Protein AF-0000000080742702 (afdb_homodimer)

Foldseek 3Di:
DQAQDQVPPDDPVCVVVCVDQLNRLQSLLVLLVVLVPAAEEAPVQDDDFFAWDDRNDHLWYFDFLKIKGFAWDWFPVPDVDITITTHPKMKMKGKFKAKFWWPPDQQLQDQWTFTPDPVRDIDGHLDRDGAQKKKKKFQQVDDADLFKGWIKIWHGHPPIIMIMIMIMGMDWMPPDDDPVSTYHSNLNVSLLRSNFGNSCPPVVSDHSPDSMTMDMDGCVDPLTPDPRRDRRVPSRSSNSSSVSSVSSSSVPDDDDDDDDDGSDPPPPPPPVDVVVVVVVVVVVVVVVVVVVVVVVVVVPDPDD/DQAQDQVPPDDPVCVVVCVDQLNRLQSLLVLLVVLVPAAAEAPVQDDDFFAWDDRNDHLWYFDFLKIKGFAWDWFPPPPPDITITTHPKMKMKGKFKAKFWWPPDQQLQDQWTFTPDPVRDIDGHLDRDGAQKKKKKFQQVDDDDLFKGWIKIWHGHPPITMIMIMIMGMDWMPPDDDPVSTYHSNLNVSLLRSNFGNSCPPVVSDHSDDSMTMDMDGCVDPLTPDPRRDRRVPSRSSNSSSVSSVSSSSVPDDDDDDPDDGSDPPPPPPPVDVVVVVVVVVVVVVVVVVVVVVVVVVVPDPDD

Organism: Fusarium oxysporum (strain Fo5176) (NCBI:txid660025)

Sequence (608 aa):
MSNIVTNRVLADKSQNNSQALGALRYTANSYGTIALGPVWGGMDDIPKPGTLWDNNDPLAFCGGKSCIYVFQESASRPKKYDLVVSTNRSVEATGYCRSWKVAKGGNGNEISITIDDDKKTEVNITAINGANQTTFMFNAAAPQGQTWSEVTAFEASSSQAWFYRCNVSVAPVVNAIRKEHYIGNNVTSLATSAIALQGYGASSLGPTNSDRQFQSYPAESSYGQPLNGSTEDMGQLMSTFAIGVIAVTAQASTGIVVPGMQPENGVVLQITKWMYVHLILGLSLGVQLLLGVGIAILSNLPSRMSNIVTNRVLADKSQNNSQALGALRYTANSYGTIALGPVWGGMDDIPKPGTLWDNNDPLAFCGGKSCIYVFQESASRPKKYDLVVSTNRSVEATGYCRSWKVAKGGNGNEISITIDDDKKTEVNITAINGANQTTFMFNAAAPQGQTWSEVTAFEASSSQAWFYRCNVSVAPVVNAIRKEHYIGNNVTSLATSAIALQGYGASSLGPTNSDRQFQSYPAESSYGQPLNGSTEDMGQLMSTFAIGVIAVTAQASTGIVVPGMQPENGVVLQITKWMYVHLILGLSLGVQLLLGVGIAILSNLPSR

Nearest PDB structures (foldseek):
  4c94-assembly5_E  TM=3.735E-01  e=3.774E-01  Fragaria x ananassa
  4s2l-assembly1_B  TM=6.282E-01  e=2.038E+00  Enterobacter cloacae
  7uml-assembly1_B  TM=5.405E-01  e=7.328E+00  Vesicular stomatitis Indiana virus
  7umk-assembly1_B  TM=5.243E-01  e=7.766E+00  Vesicular stomatitis Indiana virus
  1xn6-assembly1_A  TM=1.712E-01  e=1.524E+00  Bacillus cereus

pLDDT: mean 85.18, std 15.67, range [38.84, 98.81]

Solvent-accessible surface area (backbone atoms only — not comparable to full-atom values): 30830 Å² total; per-residue (Å²): 84,57,55,71,65,46,75,56,54,33,17,78,82,35,54,85,51,43,80,36,67,32,45,45,30,29,38,29,25,49,28,28,55,26,43,34,61,50,47,71,35,43,63,86,62,64,69,56,62,66,36,67,50,53,69,87,39,55,63,35,26,38,51,74,31,27,17,36,33,62,42,70,48,62,34,78,71,70,43,89,72,57,50,35,25,31,41,78,30,32,36,38,18,34,18,51,43,47,58,34,48,36,72,39,51,24,37,20,80,40,52,50,30,27,34,59,52,99,77,49,49,74,44,79,46,94,64,67,48,33,47,53,22,20,37,23,34,30,55,67,76,49,94,62,49,58,37,25,22,64,36,34,35,41,36,23,17,83,83,74,15,27,36,35,47,28,44,21,33,48,53,74,50,41,78,54,84,49,81,74,54,43,71,22,52,58,34,37,34,40,21,35,41,11,76,9,31,47,14,56,39,60,48,76,82,38,67,48,78,51,45,70,28,47,32,72,29,46,32,54,25,56,86,7,39,83,60,84,60,40,35,54,60,50,5,22,52,50,6,44,35,20,37,20,19,51,48,43,36,58,70,63,40,79,80,77,84,67,93,71,88,58,76,62,84,72,78,72,79,72,71,82,59,56,64,57,54,50,46,51,51,47,50,52,52,48,52,51,49,51,50,50,50,49,52,53,50,62,47,64,50,75,82,124,84,54,55,73,65,43,75,56,53,33,18,78,83,36,54,84,50,41,80,37,69,31,44,44,30,28,37,30,24,48,29,28,54,26,43,36,62,53,46,71,35,43,64,86,62,63,71,58,61,66,36,65,51,53,68,86,39,56,62,34,27,38,51,75,32,28,17,36,35,63,43,69,47,62,33,77,69,74,43,89,71,57,46,33,24,30,40,78,30,32,35,39,18,35,18,50,42,47,57,34,48,38,72,40,51,24,38,19,79,41,53,50,30,26,32,59,51,97,79,50,49,73,44,80,46,96,64,68,47,31,46,52,24,21,37,25,34,28,55,67,77,48,95,63,49,58,37,26,23,63,35,33,34,41,35,22,17,83,84,72,15,29,36,36,48,27,44,21,34,48,52,74,48,40,80,54,85,50,81,74,54,41,72,22,51,57,33,36,36,41,22,35,42,12,75,11,32,46,14,56,38,61,45,74,81,38,67,47,76,51,44,71,26,46,31,73,29,47,32,54,23,55,86,8,39,82,58,83,60,40,33,53,60,50,6,22,51,49,6,44,36,19,36,21,20,52,48,45,36,59,68,62,41,79,78,76,83,68,94,68,87,58,73,60,84,73,76,72,80,70,71,83,58,55,65,55,54,50,46,49,52,48,48,53,51,47,51,50,48,51,51,50,50,48,50,53,48,62,46,63,49,75,78,124

Secondary structure (DSSP, 8-state):
--S---TTTB-GGGGGGTTSHHHHHHHHHHHHHHTTSS--EEGGGPPPTT-EE-TTS-S-EEETTEEEEEEEEE-SS--TTPPEEEEEEEEEEEEEEEEEEEEE-TTS-SSEEEE-STT--EEE-S----SSEEEEEEETTS---SSEEEEEEEEE-SS--EEEEEEEEEPPPBT--SGGGSPPHHHHHHHHHGGG--SS--GGG--TT-SEEEEEEETTBTTT---TT-HHHHHHHHHHHHHHHHHHHHHHSPPP--SS-----------S-HHHHHHHHHHHHHHHHHHHHHHHHHHHS---/--S---TTTB-GGGGGGTTSHHHHHHHHHHHHHHTTSS--EEGGGPPPTT-EE-TTS-S-EEETTEEEEEEEEE-SS--TT--EEEEEEEEEEEEEEEEEEEEE-TTS-SSEEEE-STT--EEE-S----SSEEEEEEETTS---SSEEEEEEEEE-SS--EEEEEEEEEPPPBT--SGGGSPPHHHHHHHHHGGG--SS--GGG--TT-SEEEEEEETTBTTT---TT-HHHHHHHHHHHHHHHHHHHHHHSPPP--SS-----------S-HHHHHHHHHHHHHHHHHHHHHHHHHHHS---

Structure (mmCIF, N/CA/C/O backbone):
data_AF-0000000080742702-model_v1
#
loop_
_entity.id
_entity.type
_entity.pdbx_description
1 polymer 'Uncharacterized protein'
#
loop_
_atom_site.group_PDB
_atom_site.id
_atom_site.type_symbol
_atom_site.label_atom_id
_atom_site.label_alt_id
_atom_site.label_comp_id
_atom_site.label_asym_id
_atom_site.label_entity_id
_atom_site.label_seq_id
_atom_site.pdbx_PDB_ins_code
_atom_site.Cartn_x
_atom_site.Cartn_y
_atom_site.Cartn_z
_atom_site.occupancy
_atom_site.B_iso_or_equiv
_atom_site.auth_seq_id
_atom_site.auth_comp_id
_atom_site.auth_asym_id
_atom_site.auth_atom_id
_atom_site.pdbx_PDB_model_num
ATOM 1 N N . MET A 1 1 ? 11.852 2.041 16.625 1 84.44 1 MET A N 1
ATOM 2 C CA . MET A 1 1 ? 11.648 1.121 15.516 1 84.44 1 MET A CA 1
ATOM 3 C C . MET A 1 1 ? 12.562 -0.097 15.641 1 84.44 1 MET A C 1
ATOM 5 O O . MET A 1 1 ? 13.383 -0.358 14.766 1 84.44 1 MET A O 1
ATOM 9 N N . SER A 1 2 ? 12.438 -0.859 16.703 1 85.25 2 SER A N 1
ATOM 10 C CA . SER A 1 2 ? 13.258 -2.039 16.953 1 85.25 2 SER A CA 1
ATOM 11 C C . SER A 1 2 ? 12.82 -3.209 16.062 1 85.25 2 SER A C 1
ATOM 13 O O . SER A 1 2 ? 13.656 -3.979 15.594 1 85.25 2 SER A O 1
ATOM 15 N N . ASN A 1 3 ? 11.516 -3.291 15.938 1 88.94 3 ASN A N 1
ATOM 16 C CA . ASN A 1 3 ? 10.953 -4.332 15.094 1 88.94 3 ASN A CA 1
ATOM 17 C C . ASN A 1 3 ? 9.922 -3.768 14.117 1 88.94 3 ASN A C 1
ATOM 19 O O . ASN A 1 3 ? 9.32 -2.723 14.383 1 88.94 3 ASN A O 1
ATOM 23 N N . ILE A 1 4 ? 9.812 -4.492 13.008 1 91.69 4 ILE A N 1
ATOM 24 C CA . ILE A 1 4 ? 8.742 -4.113 12.086 1 91.69 4 ILE A CA 1
ATOM 25 C C . ILE A 1 4 ? 7.387 -4.316 12.75 1 91.69 4 ILE A C 1
ATOM 27 O O . ILE A 1 4 ? 7.16 -5.328 13.414 1 91.69 4 ILE A O 1
ATOM 31 N N . VAL A 1 5 ? 6.598 -3.318 12.68 1 89.62 5 VAL A N 1
ATOM 32 C CA . VAL A 1 5 ? 5.242 -3.393 13.227 1 89.62 5 VAL A CA 1
ATOM 33 C C . VAL A 1 5 ? 4.309 -4.02 12.195 1 89.62 5 VAL A C 1
ATOM 35 O O . VAL A 1 5 ? 4.23 -3.561 11.055 1 89.62 5 VAL A O 1
ATOM 38 N N . THR A 1 6 ? 3.52 -5.047 12.617 1 90.19 6 THR A N 1
ATOM 39 C CA . THR A 1 6 ? 2.805 -5.855 11.641 1 90.19 6 THR A CA 1
ATOM 40 C C . THR A 1 6 ? 1.306 -5.574 11.695 1 90.19 6 THR A C 1
ATOM 42 O O . THR A 1 6 ? 0.531 -6.156 10.93 1 90.19 6 THR A O 1
ATOM 45 N N . ASN A 1 7 ? 0.857 -4.645 12.414 1 88.69 7 ASN A N 1
ATOM 46 C CA . ASN A 1 7 ? -0.558 -4.504 12.742 1 88.69 7 ASN A CA 1
ATOM 47 C C . ASN A 1 7 ? -1.351 -3.939 11.57 1 88.69 7 ASN A C 1
ATOM 49 O O . ASN A 1 7 ? -2.58 -4.02 11.547 1 88.69 7 ASN A O 1
ATOM 53 N N . ARG A 1 8 ? -0.682 -3.391 10.609 1 91.5 8 ARG A N 1
ATOM 54 C CA . ARG A 1 8 ? -1.395 -2.766 9.5 1 91.5 8 ARG A CA 1
ATOM 55 C C . ARG A 1 8 ? -1.844 -3.809 8.477 1 91.5 8 ARG A C 1
ATOM 57 O O . ARG A 1 8 ? -2.887 -3.652 7.844 1 91.5 8 ARG A O 1
ATOM 64 N N . VAL A 1 9 ? -1.108 -4.891 8.359 1 93.69 9 VAL A N 1
ATOM 65 C CA . VAL A 1 9 ? -1.343 -5.754 7.207 1 93.69 9 VAL A CA 1
ATOM 66 C C . VAL A 1 9 ? -1.746 -7.148 7.684 1 93.69 9 VAL A C 1
ATOM 68 O O . VAL A 1 9 ? -2.232 -7.965 6.895 1 93.69 9 VAL A O 1
ATOM 71 N N . LEU A 1 10 ? -1.568 -7.43 8.922 1 93.19 10 LEU A N 1
ATOM 72 C CA . LEU A 1 10 ? -1.956 -8.734 9.453 1 93.19 10 LEU A CA 1
ATOM 73 C C . LEU A 1 10 ? -3.338 -8.672 10.094 1 93.19 10 LEU A C 1
ATOM 75 O O . LEU A 1 10 ? -3.734 -7.625 10.625 1 93.19 10 LEU A O 1
ATOM 79 N N . ALA A 1 11 ? -3.939 -9.828 10.047 1 90.81 11 ALA A N 1
ATOM 80 C CA . ALA A 1 11 ? -5.211 -9.969 10.75 1 90.81 11 ALA A CA 1
ATOM 81 C C . ALA A 1 11 ? -5.023 -9.82 12.258 1 90.81 11 ALA A C 1
ATOM 83 O O . ALA A 1 11 ? -3.947 -10.109 12.781 1 90.81 11 ALA A O 1
ATOM 84 N N . ASP A 1 12 ? -6.145 -9.391 12.867 1 84.81 12 ASP A N 1
ATOM 85 C CA . ASP A 1 12 ? -6.086 -9.211 14.312 1 84.81 12 ASP A CA 1
ATOM 86 C C . ASP A 1 12 ? -5.707 -10.516 15.016 1 84.81 12 ASP A C 1
ATOM 88 O O . ASP A 1 12 ? -4.859 -10.523 15.906 1 84.81 12 ASP A O 1
ATOM 92 N N . LYS A 1 13 ? -6.207 -11.547 14.602 1 81.69 13 LYS A N 1
ATOM 93 C CA . LYS A 1 13 ? -5.957 -12.844 15.219 1 81.69 13 LYS A CA 1
ATOM 94 C C . LYS A 1 13 ? -4.512 -13.289 15.016 1 81.69 13 LYS A C 1
ATOM 96 O O . LYS A 1 13 ? -3.982 -14.086 15.789 1 81.69 13 LYS A O 1
ATOM 101 N N . SER A 1 14 ? -3.953 -12.773 13.992 1 84.94 14 SER A N 1
ATOM 102 C CA . SER A 1 14 ? -2.592 -13.18 13.656 1 84.94 14 SER A CA 1
ATOM 103 C C . SER A 1 14 ? -1.563 -12.328 14.391 1 84.94 14 SER A C 1
ATOM 105 O O . SER A 1 14 ? -0.365 -12.609 14.336 1 84.94 14 SER A O 1
ATOM 107 N N . GLN A 1 15 ? -2.014 -11.391 15.125 1 85.06 15 GLN A N 1
ATOM 108 C CA . GLN A 1 15 ? -1.1 -10.5 15.828 1 85.06 15 GLN A CA 1
ATOM 109 C C . GLN A 1 15 ? -0.402 -11.227 16.984 1 85.06 15 GLN A C 1
ATOM 111 O O . GLN A 1 15 ? 0.679 -10.82 17.406 1 85.06 15 GLN A O 1
ATOM 116 N N . ASN A 1 16 ? -0.971 -12.312 17.438 1 82.06 16 ASN A N 1
ATOM 117 C CA . ASN A 1 16 ? -0.34 -13.109 18.484 1 82.06 16 ASN A CA 1
ATOM 118 C C . ASN A 1 16 ? 0.945 -13.766 18 1 82.06 16 ASN A C 1
ATOM 120 O O . ASN A 1 16 ? 1.826 -14.094 18.797 1 82.06 16 ASN A O 1
ATOM 124 N N . ASN A 1 17 ? 1.06 -13.992 16.688 1 82.56 17 ASN A N 1
ATOM 125 C CA . ASN A 1 17 ? 2.242 -14.57 16.062 1 82.56 17 ASN A CA 1
ATOM 126 C C . ASN A 1 17 ? 2.898 -13.586 15.094 1 82.56 17 ASN A C 1
ATOM 128 O O . ASN A 1 17 ? 3.387 -13.984 14.039 1 82.56 17 ASN A O 1
ATOM 132 N N . SER A 1 18 ? 2.85 -12.352 15.547 1 81.44 18 SER A N 1
ATOM 133 C CA . SER A 1 18 ? 3.271 -11.273 14.656 1 81.44 18 SER A CA 1
ATOM 134 C C . SER A 1 18 ? 4.777 -11.312 14.414 1 81.44 18 SER A C 1
ATOM 136 O O . SER A 1 18 ? 5.273 -10.719 13.461 1 81.44 18 SER A O 1
ATOM 138 N N . GLN A 1 19 ? 5.492 -12.078 15.25 1 81.5 19 GLN A N 1
ATOM 139 C CA . GLN A 1 19 ? 6.941 -12.086 15.086 1 81.5 19 GLN A CA 1
ATOM 140 C C . GLN A 1 19 ? 7.41 -13.359 14.383 1 81.5 19 GLN A C 1
ATOM 142 O O . GLN A 1 19 ? 8.609 -13.578 14.219 1 81.5 19 GLN A O 1
ATOM 147 N N . ALA A 1 20 ? 6.438 -14.109 13.945 1 85.75 20 ALA A N 1
ATOM 148 C CA . ALA A 1 20 ? 6.797 -15.25 13.102 1 85.75 20 ALA A CA 1
ATOM 149 C C . ALA A 1 20 ? 7.43 -14.789 11.797 1 85.75 20 ALA A C 1
ATOM 151 O O . ALA A 1 20 ? 7.07 -13.742 11.258 1 85.75 20 ALA A O 1
ATOM 152 N N . LEU A 1 21 ? 8.344 -15.617 11.328 1 87.62 21 LEU A N 1
ATOM 153 C CA . LEU A 1 21 ? 9.125 -15.258 10.148 1 87.62 21 LEU A CA 1
ATOM 154 C C . LEU A 1 21 ? 8.219 -14.945 8.969 1 87.62 21 LEU A C 1
ATOM 156 O O . LEU A 1 21 ? 8.422 -13.945 8.266 1 87.62 21 LEU A O 1
ATOM 160 N N . GLY A 1 22 ? 7.23 -15.75 8.758 1 87.94 22 GLY A N 1
ATOM 161 C CA . GLY A 1 22 ? 6.289 -15.508 7.676 1 87.94 22 GLY A CA 1
ATOM 162 C C . GLY A 1 22 ? 5.551 -14.188 7.805 1 87.94 22 GLY A C 1
ATOM 163 O O . GLY A 1 22 ? 5.344 -13.492 6.812 1 87.94 22 GLY A O 1
ATOM 164 N N . ALA A 1 23 ? 5.195 -13.883 9.023 1 90.31 23 ALA A N 1
ATOM 165 C CA . ALA A 1 23 ? 4.496 -12.633 9.297 1 90.31 23 ALA A CA 1
ATOM 166 C C . ALA A 1 23 ? 5.391 -11.43 9.008 1 90.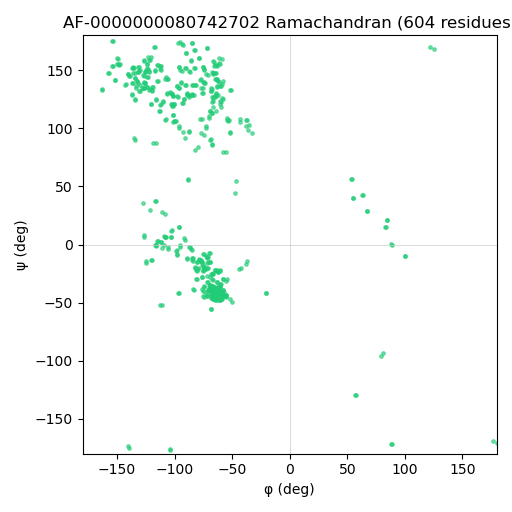31 23 ALA A C 1
ATOM 168 O O . ALA A 1 23 ? 4.957 -10.461 8.383 1 90.31 23 ALA A O 1
ATOM 169 N N . LEU A 1 24 ? 6.598 -11.555 9.422 1 92.81 24 LEU A N 1
ATOM 170 C CA . LEU A 1 24 ? 7.547 -10.453 9.25 1 92.81 24 LEU A CA 1
ATOM 171 C C . LEU A 1 24 ? 7.863 -10.242 7.777 1 92.81 24 LEU A C 1
ATOM 173 O O . LEU A 1 24 ? 7.863 -9.102 7.297 1 92.81 24 LEU A O 1
ATOM 177 N N . ARG A 1 25 ? 8.055 -11.266 7.078 1 93.25 25 ARG A N 1
ATOM 178 C CA . ARG A 1 25 ? 8.391 -11.18 5.66 1 93.25 25 ARG A CA 1
ATOM 179 C C . ARG A 1 25 ? 7.211 -10.641 4.852 1 93.25 25 ARG A C 1
ATOM 181 O O . ARG A 1 25 ? 7.391 -9.805 3.969 1 93.25 25 ARG A O 1
ATOM 188 N N . TYR A 1 26 ? 6.047 -11.109 5.211 1 93 26 TYR A N 1
ATOM 189 C CA . TYR A 1 26 ? 4.844 -10.617 4.543 1 93 26 TYR A CA 1
ATOM 190 C C . TYR A 1 26 ? 4.652 -9.125 4.785 1 93 26 TYR A C 1
ATOM 192 O O . TYR A 1 26 ? 4.336 -8.375 3.861 1 93 26 TYR A O 1
ATOM 200 N N . THR A 1 27 ? 4.828 -8.766 5.949 1 94.94 27 THR A N 1
ATOM 201 C CA . THR A 1 27 ? 4.656 -7.371 6.332 1 94.94 27 THR A CA 1
ATOM 202 C C . THR A 1 27 ? 5.68 -6.488 5.621 1 94.94 27 THR A C 1
ATOM 204 O O . THR A 1 27 ? 5.332 -5.438 5.082 1 94.94 27 THR A O 1
ATOM 207 N N . ALA A 1 28 ? 6.898 -6.93 5.586 1 96.56 28 ALA A N 1
ATOM 208 C CA . ALA A 1 28 ? 7.949 -6.145 4.938 1 96.56 28 ALA A CA 1
ATOM 209 C C . ALA A 1 28 ? 7.637 -5.918 3.463 1 96.56 28 ALA A C 1
ATOM 211 O O . ALA A 1 28 ? 7.738 -4.797 2.965 1 96.56 28 ALA A O 1
ATOM 212 N N . ASN A 1 29 ? 7.273 -6.938 2.768 1 96.12 29 ASN A N 1
ATOM 213 C CA . ASN A 1 29 ? 6.93 -6.797 1.356 1 96.12 29 ASN A CA 1
ATOM 214 C C . ASN A 1 29 ? 5.723 -5.887 1.16 1 96.12 29 ASN A C 1
ATOM 216 O O . ASN A 1 29 ? 5.727 -5.02 0.282 1 96.12 29 ASN A O 1
ATOM 220 N N . SER A 1 30 ? 4.719 -6.074 2.012 1 96 30 SER A N 1
ATOM 221 C CA . SER A 1 30 ? 3.516 -5.258 1.923 1 96 30 SER A CA 1
ATOM 222 C C . SER A 1 30 ? 3.834 -3.779 2.135 1 96 30 SER A C 1
ATOM 224 O O . SER A 1 30 ? 3.285 -2.916 1.445 1 96 30 SER A O 1
ATOM 226 N N . TYR A 1 31 ? 4.691 -3.523 3.049 1 97.38 31 TYR A N 1
ATOM 227 C CA . TYR A 1 31 ? 5.043 -2.139 3.338 1 97.38 31 TYR A CA 1
ATOM 228 C C . TYR A 1 31 ? 5.758 -1.499 2.156 1 97.38 31 TYR A C 1
ATOM 230 O O . TYR A 1 31 ? 5.578 -0.311 1.881 1 97.38 31 TYR A O 1
ATOM 238 N N . GLY A 1 32 ? 6.582 -2.244 1.477 1 97.62 32 GLY A N 1
ATOM 239 C CA . GLY A 1 32 ? 7.172 -1.734 0.25 1 97.62 32 GLY A CA 1
ATOM 240 C C . GLY A 1 32 ? 6.141 -1.325 -0.785 1 97.62 32 GLY A C 1
ATOM 241 O O . GLY A 1 32 ? 6.305 -0.309 -1.463 1 97.62 32 GLY A O 1
ATOM 242 N N . THR A 1 33 ? 5.125 -2.09 -0.861 1 95.88 33 THR A N 1
ATOM 243 C CA . THR A 1 33 ? 4.039 -1.79 -1.788 1 95.88 33 THR A CA 1
ATOM 244 C C . THR A 1 33 ? 3.234 -0.586 -1.307 1 95.88 33 THR A C 1
ATOM 246 O O . THR A 1 33 ? 2.873 0.284 -2.102 1 95.88 33 THR A O 1
ATOM 249 N N . ILE A 1 34 ? 2.947 -0.588 -0.051 1 97 34 ILE A N 1
ATOM 250 C CA . ILE A 1 34 ? 2.189 0.51 0.541 1 97 34 ILE A CA 1
ATOM 251 C C . ILE A 1 34 ? 2.924 1.828 0.306 1 97 34 ILE A C 1
ATOM 253 O O . ILE A 1 34 ? 2.295 2.867 0.096 1 97 34 ILE A O 1
ATOM 257 N N . ALA A 1 35 ? 4.199 1.775 0.222 1 97.62 35 ALA A N 1
ATOM 258 C CA . ALA A 1 35 ? 5.023 2.971 0.067 1 97.62 35 ALA A CA 1
ATOM 259 C C . ALA A 1 35 ? 4.836 3.59 -1.315 1 97.62 35 ALA A C 1
ATOM 261 O O . ALA A 1 35 ? 5.305 4.703 -1.572 1 97.62 35 ALA A O 1
ATOM 262 N N . LEU A 1 36 ? 4.121 2.941 -2.211 1 96.56 36 LEU A N 1
ATOM 263 C CA . LEU A 1 36 ? 3.832 3.5 -3.527 1 96.56 36 LEU A CA 1
ATOM 264 C C . LEU A 1 36 ? 2.717 4.535 -3.445 1 96.56 36 LEU A C 1
ATOM 266 O O . LEU A 1 36 ? 2.518 5.316 -4.379 1 96.56 36 LEU A O 1
ATOM 270 N N . GLY A 1 37 ? 2.061 4.547 -2.363 1 94.12 37 GLY A N 1
ATOM 271 C CA . GLY A 1 37 ? 0.916 5.434 -2.207 1 94.12 37 GLY A CA 1
ATOM 272 C C . GLY A 1 37 ? 1.299 6.898 -2.146 1 94.12 37 GLY A C 1
ATOM 273 O O . GLY A 1 37 ? 0.812 7.707 -2.941 1 94.12 37 GLY A O 1
ATOM 274 N N . PRO A 1 38 ? 2.146 7.246 -1.26 1 92.81 38 PRO A N 1
ATOM 275 C CA . PRO A 1 38 ? 2.574 8.641 -1.128 1 92.81 38 PRO A CA 1
ATOM 276 C C . PRO A 1 38 ? 3.475 9.094 -2.275 1 92.81 38 PRO A C 1
ATOM 278 O O . PRO A 1 38 ? 3.951 8.266 -3.055 1 92.81 38 PRO A O 1
ATOM 281 N N . VAL A 1 39 ? 3.674 10.398 -2.279 1 91.69 39 VAL A N 1
ATOM 282 C CA . VAL A 1 39 ? 4.574 10.977 -3.271 1 91.69 39 VAL A CA 1
ATOM 283 C C . VAL A 1 39 ? 6.02 10.852 -2.791 1 91.69 39 VAL A C 1
ATOM 285 O O . VAL A 1 39 ? 6.277 10.812 -1.586 1 91.69 39 VAL A O 1
ATOM 288 N N . TRP A 1 40 ? 6.883 10.781 -3.791 1 95.38 40 TRP A N 1
ATOM 289 C CA . TRP A 1 40 ? 8.32 10.742 -3.527 1 95.38 40 TRP A CA 1
ATOM 290 C C . TRP A 1 40 ? 9.016 11.969 -4.117 1 95.38 40 TRP A C 1
ATOM 292 O O . TRP A 1 40 ? 8.523 12.562 -5.082 1 95.38 40 TRP A O 1
ATOM 302 N N . GLY A 1 41 ? 10.109 12.391 -3.449 1 96.31 41 GLY A N 1
ATOM 303 C CA . GLY A 1 41 ? 10.852 13.539 -3.938 1 96.31 41 GLY A CA 1
ATOM 304 C C . GLY A 1 41 ? 12.273 13.203 -4.344 1 96.31 41 GLY A C 1
ATOM 305 O O . GLY A 1 41 ? 12.734 12.078 -4.133 1 96.31 41 GLY A O 1
ATOM 306 N N . GLY A 1 42 ? 12.914 14.195 -4.996 1 96.94 42 GLY A N 1
ATOM 307 C CA . GLY A 1 42 ? 14.336 14.094 -5.277 1 96.94 42 GLY A CA 1
ATOM 308 C C . GLY A 1 42 ? 15.203 14.562 -4.129 1 96.94 42 GLY A C 1
ATOM 309 O O . GLY A 1 42 ? 14.703 15.109 -3.145 1 96.94 42 GLY A O 1
ATOM 310 N N . MET A 1 43 ? 16.484 14.328 -4.348 1 96.69 43 MET A N 1
ATOM 311 C CA . MET A 1 43 ? 17.422 14.68 -3.287 1 96.69 43 MET A CA 1
ATOM 312 C C . MET A 1 43 ? 17.406 16.172 -3.02 1 96.69 43 MET A C 1
ATOM 314 O O . MET A 1 43 ? 17.656 16.609 -1.894 1 96.69 43 MET A O 1
ATOM 318 N N . ASP A 1 44 ? 17 16.969 -3.945 1 95 44 ASP A N 1
ATOM 319 C CA . ASP A 1 44 ? 16.953 18.422 -3.812 1 95 44 ASP A CA 1
ATOM 320 C C . ASP A 1 44 ? 15.727 18.859 -2.996 1 95 44 ASP A C 1
ATOM 322 O O . ASP A 1 44 ? 15.656 20 -2.543 1 95 44 ASP A O 1
ATOM 326 N N . ASP A 1 45 ? 14.852 18 -2.781 1 94.88 45 ASP A N 1
ATOM 327 C CA . ASP A 1 45 ? 13.602 18.312 -2.096 1 94.88 45 ASP A CA 1
ATOM 328 C C . ASP A 1 45 ? 13.695 18 -0.606 1 94.88 45 ASP A C 1
ATOM 330 O O . ASP A 1 45 ? 12.719 18.156 0.13 1 94.88 45 ASP A O 1
ATOM 334 N N . ILE A 1 46 ? 14.812 17.484 -0.152 1 96.44 46 ILE A N 1
ATOM 335 C CA . ILE A 1 46 ? 14.945 17.125 1.253 1 96.44 46 ILE A CA 1
ATOM 336 C C . ILE A 1 46 ? 14.688 18.344 2.137 1 96.44 46 ILE A C 1
ATOM 338 O O . ILE A 1 46 ? 15.336 19.375 1.984 1 96.44 46 ILE A O 1
ATOM 342 N N . PRO A 1 47 ? 13.805 18.219 3.027 1 93.25 47 PRO A N 1
ATOM 343 C CA . PRO A 1 47 ? 13.43 19.375 3.84 1 93.25 47 PRO A CA 1
ATOM 344 C C . PRO A 1 47 ? 14.477 19.734 4.887 1 93.25 47 PRO A C 1
ATOM 346 O O . PRO A 1 47 ? 15.211 18.859 5.352 1 93.25 47 PRO A O 1
ATOM 349 N N . LYS A 1 48 ? 14.508 21.016 5.207 1 90.56 48 LYS A N 1
ATOM 350 C CA . LYS A 1 48 ? 15.312 21.438 6.348 1 90.56 48 LYS A CA 1
ATOM 351 C C . LYS A 1 48 ? 14.672 21.016 7.664 1 90.56 48 LYS A C 1
ATOM 353 O O . LYS A 1 48 ? 13.445 20.953 7.766 1 90.56 48 LYS A O 1
ATOM 358 N N . PRO A 1 49 ? 15.57 20.703 8.641 1 88.94 49 PRO A N 1
ATOM 359 C CA . PRO A 1 49 ? 14.992 20.391 9.945 1 88.94 49 PRO A CA 1
ATOM 360 C C . PRO A 1 49 ? 14.016 21.469 10.43 1 88.94 49 PRO A C 1
ATOM 362 O O . PRO A 1 49 ? 14.289 22.672 10.289 1 88.94 49 PRO A O 1
ATOM 365 N N . GLY A 1 50 ? 12.859 20.984 10.898 1 81.12 50 GLY A N 1
ATOM 366 C CA . GLY A 1 50 ? 11.859 21.906 11.406 1 81.12 50 GLY A CA 1
ATOM 367 C C . GLY A 1 50 ? 10.75 22.188 10.406 1 81.12 50 GLY A C 1
ATOM 368 O O . GLY A 1 50 ? 9.727 22.781 10.758 1 81.12 50 GLY A O 1
ATOM 369 N N . THR A 1 51 ? 10.953 21.734 9.18 1 81.81 51 THR A N 1
ATOM 370 C CA . THR A 1 51 ? 9.93 21.938 8.164 1 81.81 51 THR A CA 1
ATOM 371 C C . THR A 1 51 ? 8.68 21.109 8.477 1 81.81 51 THR A C 1
ATOM 373 O O . THR A 1 51 ? 8.781 19.938 8.852 1 81.81 51 THR A O 1
ATOM 376 N N . LEU A 1 52 ? 7.52 21.781 8.344 1 79.31 52 LEU A N 1
ATOM 377 C CA . LEU A 1 52 ? 6.266 21.062 8.547 1 79.31 52 LEU A CA 1
ATOM 378 C C . LEU A 1 52 ? 6.078 19.984 7.488 1 79.31 52 LEU A C 1
ATOM 380 O O . LEU A 1 52 ? 6.414 20.188 6.32 1 79.31 52 LEU A O 1
ATOM 384 N N . TRP A 1 53 ? 5.527 18.875 7.965 1 82.81 53 TRP A N 1
ATOM 385 C CA . TRP A 1 53 ? 5.309 17.734 7.07 1 82.81 53 TRP A CA 1
ATOM 386 C C . TRP A 1 53 ? 3.852 17.281 7.117 1 82.81 53 TRP A C 1
ATOM 388 O O . TRP A 1 53 ? 3.25 17.219 8.188 1 82.81 53 TRP A O 1
ATOM 398 N N . ASP A 1 54 ? 3.285 17.031 5.938 1 77.38 54 ASP A N 1
ATOM 399 C CA . ASP A 1 54 ? 1.964 16.406 5.867 1 77.38 54 ASP A CA 1
ATOM 400 C C . ASP A 1 54 ? 1.896 15.383 4.734 1 77.38 54 ASP A C 1
ATOM 402 O O . ASP A 1 54 ? 2.912 15.07 4.117 1 77.38 54 ASP A O 1
ATOM 406 N N . ASN A 1 55 ? 0.745 14.852 4.477 1 75.19 55 ASN A N 1
ATOM 407 C CA . ASN A 1 55 ? 0.576 13.734 3.561 1 75.19 55 ASN A CA 1
ATOM 408 C C . ASN A 1 55 ? 0.78 14.156 2.109 1 75.19 55 ASN A C 1
ATOM 410 O O . ASN A 1 55 ? 0.917 13.312 1.223 1 75.19 55 ASN A O 1
ATOM 414 N N . ASN A 1 56 ? 0.831 15.406 1.886 1 77.69 56 ASN A N 1
ATOM 415 C CA . ASN A 1 56 ? 1.09 15.891 0.534 1 77.69 56 ASN A CA 1
ATOM 416 C C . ASN A 1 56 ? 2.584 16.047 0.27 1 77.69 56 ASN A C 1
ATOM 418 O O . ASN A 1 56 ? 3 16.266 -0.869 1 77.69 56 ASN A O 1
ATOM 422 N N . ASP A 1 57 ? 3.291 15.953 1.315 1 85.62 57 ASP A N 1
ATOM 423 C CA . ASP A 1 57 ? 4.742 16.031 1.186 1 85.62 57 ASP A CA 1
ATOM 424 C C . ASP A 1 57 ? 5.34 14.656 0.856 1 85.62 57 ASP A C 1
ATOM 426 O O . ASP A 1 57 ? 4.738 13.625 1.158 1 85.62 57 ASP A O 1
ATOM 430 N N . PRO A 1 58 ? 6.508 14.719 0.301 1 93.31 58 PRO A N 1
ATOM 431 C CA . PRO A 1 58 ? 7.137 13.453 -0.078 1 93.31 58 PRO A CA 1
ATOM 432 C C . PRO A 1 58 ? 7.398 12.547 1.119 1 93.31 58 PRO A C 1
ATOM 434 O O . PRO A 1 58 ? 7.781 13.023 2.191 1 93.31 58 PRO A O 1
ATOM 437 N N . LEU A 1 59 ? 7.164 11.289 0.882 1 94.75 59 LEU A N 1
ATOM 438 C CA . LEU A 1 59 ? 7.449 10.266 1.881 1 94.75 59 LEU A CA 1
ATOM 439 C C . LEU A 1 59 ? 8.953 10.125 2.104 1 94.75 59 LEU A C 1
ATOM 441 O O . LEU A 1 59 ? 9.398 9.969 3.24 1 94.75 59 LEU A O 1
ATOM 445 N N . ALA A 1 60 ? 9.648 10.07 1.07 1 97.88 60 ALA A N 1
ATOM 446 C CA . ALA A 1 60 ? 11.102 9.891 1.044 1 97.88 60 ALA A CA 1
ATOM 447 C C . ALA A 1 60 ? 11.703 10.5 -0.221 1 97.88 60 ALA A C 1
ATOM 449 O O . ALA A 1 60 ? 10.992 11.086 -1.038 1 97.88 60 ALA A O 1
ATOM 450 N N . PHE A 1 61 ? 13.055 10.461 -0.265 1 98.5 61 PHE A N 1
ATOM 451 C CA . PHE A 1 61 ? 13.781 11.172 -1.308 1 98.5 61 PHE A CA 1
ATOM 452 C C . PHE A 1 61 ? 14.805 10.266 -1.977 1 98.5 61 PHE A C 1
ATOM 454 O O . PHE A 1 61 ? 15.594 9.609 -1.298 1 98.5 61 PHE A O 1
ATOM 461 N N . CYS A 1 62 ? 14.766 10.32 -3.293 1 98.12 62 CYS A N 1
ATOM 462 C CA . CYS A 1 62 ? 15.68 9.43 -3.996 1 98.12 62 CYS A CA 1
ATOM 463 C C . CYS A 1 62 ? 16.562 10.203 -4.969 1 98.12 62 CYS A C 1
ATOM 465 O O . CYS A 1 62 ? 16.141 11.227 -5.504 1 98.12 62 CYS A O 1
ATOM 467 N N . GLY A 1 63 ? 17.75 9.719 -5.176 1 96.88 63 GLY A N 1
ATOM 468 C CA . GLY A 1 63 ? 18.734 10.18 -6.133 1 96.88 63 GLY A CA 1
ATOM 469 C C . GLY A 1 63 ? 19.828 9.156 -6.391 1 96.88 63 GLY A C 1
ATOM 470 O O . GLY A 1 63 ? 20.438 8.633 -5.453 1 96.88 63 GLY A O 1
ATOM 471 N N . GLY A 1 64 ? 20.109 8.992 -7.727 1 95.06 64 GLY A N 1
ATOM 472 C CA . GLY A 1 64 ? 21.047 7.934 -8.047 1 95.06 64 GLY A CA 1
ATOM 473 C C . GLY A 1 64 ? 20.609 6.574 -7.527 1 95.06 64 GLY A C 1
ATOM 474 O O . GLY A 1 64 ? 19.484 6.145 -7.781 1 95.06 64 GLY A O 1
ATOM 475 N N . LYS A 1 65 ? 21.578 5.875 -6.805 1 96.75 65 LYS A N 1
ATOM 476 C CA . LYS A 1 65 ? 21.297 4.531 -6.305 1 96.75 65 LYS A CA 1
ATOM 477 C C . LYS A 1 65 ? 20.844 4.566 -4.852 1 96.75 65 LYS A C 1
ATOM 479 O O . LYS A 1 65 ? 20.766 3.527 -4.191 1 96.75 65 LYS A O 1
ATOM 484 N N . SER A 1 66 ? 20.484 5.758 -4.402 1 98 66 SER A N 1
ATOM 485 C CA . SER A 1 66 ? 20.188 5.875 -2.98 1 98 66 SER A CA 1
ATOM 486 C C . SER A 1 66 ? 18.844 6.57 -2.754 1 98 66 SER A C 1
ATOM 488 O O . SER A 1 66 ? 18.391 7.355 -3.59 1 98 66 SER A O 1
ATOM 490 N N . CYS A 1 67 ? 18.219 6.234 -1.73 1 98.75 67 CYS A N 1
ATOM 491 C CA . CYS A 1 67 ? 17.031 6.906 -1.229 1 98.75 67 CYS A CA 1
ATOM 492 C C . CYS A 1 67 ? 17.141 7.199 0.261 1 98.75 67 CYS A C 1
ATOM 494 O O . CYS A 1 67 ? 17.781 6.438 0.996 1 98.75 67 CYS A O 1
ATOM 496 N N . ILE A 1 68 ? 16.516 8.297 0.703 1 98.75 68 ILE A N 1
ATOM 497 C CA . ILE A 1 68 ? 16.656 8.766 2.076 1 98.75 68 ILE A CA 1
ATOM 498 C C . ILE A 1 68 ? 15.273 8.984 2.686 1 98.75 68 ILE A C 1
ATOM 500 O O . ILE A 1 68 ? 14.375 9.508 2.027 1 98.75 68 ILE A O 1
ATOM 504 N N . TYR A 1 69 ? 15.156 8.508 3.859 1 98.44 69 TYR A N 1
ATOM 505 C CA . TYR A 1 69 ? 14 8.844 4.688 1 98.44 69 TYR A CA 1
ATOM 506 C C . TYR A 1 69 ? 14.391 9.805 5.801 1 98.44 69 TYR A C 1
ATOM 508 O O . TYR A 1 69 ? 15.367 9.57 6.516 1 98.44 69 TYR A O 1
ATOM 516 N N . VAL A 1 70 ? 13.609 10.867 5.879 1 97.19 70 VAL A N 1
ATOM 517 C CA . VAL A 1 70 ? 13.797 11.836 6.953 1 97.19 70 VAL A CA 1
ATOM 518 C C . VAL A 1 70 ? 12.766 11.594 8.055 1 97.19 70 VAL A C 1
ATOM 520 O O . VAL A 1 70 ? 11.555 11.648 7.805 1 97.19 70 VAL A O 1
ATOM 523 N N . PHE A 1 71 ? 13.305 11.328 9.234 1 94.25 71 PHE A N 1
ATOM 524 C CA . PHE A 1 71 ? 12.414 11.031 10.352 1 94.25 71 PHE A CA 1
ATOM 525 C C . PHE A 1 71 ? 11.586 12.258 10.727 1 94.25 71 PHE A C 1
ATOM 527 O O . PHE A 1 71 ? 12.062 13.391 10.617 1 94.25 71 PHE A O 1
ATOM 534 N N . GLN A 1 72 ? 10.352 11.953 11.188 1 88 72 GLN A N 1
ATOM 535 C CA . GLN A 1 72 ? 9.414 13 11.578 1 88 72 GLN A CA 1
ATOM 536 C C . GLN A 1 72 ? 9.117 12.945 13.07 1 88 72 GLN A C 1
ATOM 538 O O . GLN A 1 72 ? 9.25 11.891 13.695 1 88 72 GLN A O 1
ATOM 543 N N . GLU A 1 73 ? 8.742 14.055 13.602 1 82.31 73 GLU A N 1
ATOM 544 C CA . GLU A 1 73 ? 8.305 14.148 14.984 1 82.31 73 GLU A CA 1
ATOM 545 C C . GLU A 1 73 ? 6.992 14.922 15.102 1 82.31 73 GLU A C 1
ATOM 547 O O . GLU A 1 73 ? 6.699 15.781 14.266 1 82.31 73 GLU A O 1
ATOM 552 N N . SER A 1 74 ? 6.148 14.445 15.914 1 75.12 74 SER A N 1
ATOM 553 C CA . SER A 1 74 ? 4.879 15.117 16.156 1 75.12 74 SER A CA 1
ATOM 554 C C . SER A 1 74 ? 4.695 15.414 17.641 1 75.12 74 SER A C 1
ATOM 556 O O . SER A 1 74 ? 5.371 14.828 18.5 1 75.12 74 SER A O 1
ATOM 558 N N . ALA A 1 75 ? 3.92 16.484 17.891 1 62.06 75 ALA A N 1
ATOM 559 C CA . ALA A 1 75 ? 3.629 16.844 19.266 1 62.06 75 ALA A CA 1
ATOM 560 C C . ALA A 1 75 ? 2.756 15.797 19.938 1 62.06 75 ALA A C 1
ATOM 562 O O . ALA A 1 75 ? 1.926 15.156 19.281 1 62.06 75 ALA A O 1
ATOM 563 N N . SER A 1 76 ? 3.201 15.242 21.172 1 59.16 76 SER A N 1
ATOM 564 C CA . SER A 1 76 ? 2.541 14.18 21.922 1 59.16 76 SER A CA 1
ATOM 565 C C . SER A 1 76 ? 1.067 14.5 22.156 1 59.16 76 SER A C 1
ATOM 567 O O . SER A 1 76 ? 0.251 13.594 22.328 1 59.16 76 SER A O 1
ATOM 569 N N . ARG A 1 77 ? 0.768 15.695 22.578 1 53.12 77 ARG A N 1
ATOM 570 C CA . ARG A 1 77 ? -0.634 15.969 22.875 1 53.12 77 ARG A CA 1
ATOM 571 C C . ARG A 1 77 ? -1.408 16.312 21.609 1 53.12 77 ARG A C 1
ATOM 573 O O . ARG A 1 77 ? -1.354 17.453 21.125 1 53.12 77 ARG A O 1
ATOM 580 N N . PRO A 1 78 ? -1.77 15.234 20.922 1 52.78 78 PRO A N 1
ATOM 581 C CA . PRO A 1 78 ? -2.438 15.469 19.641 1 52.78 78 PRO A CA 1
ATOM 582 C C . PRO A 1 78 ? -3.547 16.516 19.734 1 52.78 78 PRO A C 1
ATOM 584 O O . PRO A 1 78 ? -4.578 16.266 20.359 1 52.78 78 PRO A O 1
ATOM 587 N N . LYS A 1 79 ? -3.197 17.625 20.203 1 49.72 79 LYS A N 1
ATOM 588 C CA . LYS A 1 79 ? -4.254 18.609 20.047 1 49.72 79 LYS A CA 1
ATOM 589 C C . LYS A 1 79 ? -4.594 18.844 18.578 1 49.72 79 LYS A C 1
ATOM 591 O O . LYS A 1 79 ? -3.863 18.375 17.688 1 49.72 79 LYS A O 1
ATOM 596 N N . LYS A 1 80 ? -5.832 19.406 18.406 1 48.81 80 LYS A N 1
ATOM 597 C CA . LYS A 1 80 ? -6.531 19.75 17.188 1 48.81 80 LYS A CA 1
ATOM 598 C C . LYS A 1 80 ? -5.562 20.297 16.125 1 48.81 80 LYS A C 1
ATOM 600 O O . LYS A 1 80 ? -5.879 20.312 14.938 1 48.81 80 LYS A O 1
ATOM 605 N N . TYR A 1 81 ? -4.359 20.609 16.703 1 51.25 81 TYR A N 1
ATOM 606 C CA . TYR A 1 81 ? -3.467 21.25 15.75 1 51.25 81 TYR A CA 1
ATOM 607 C C . TYR A 1 81 ? -2.113 20.547 15.711 1 51.25 81 TYR A C 1
ATOM 609 O O . TYR A 1 81 ? -1.073 21.203 15.609 1 51.25 81 TYR A O 1
ATOM 617 N N . ASP A 1 82 ? -2.145 19.234 15.867 1 59.28 82 ASP A N 1
ATOM 618 C CA . ASP A 1 82 ? -0.851 18.562 15.93 1 59.28 82 ASP A CA 1
ATOM 619 C C . ASP A 1 82 ? -0.12 18.656 14.594 1 59.28 82 ASP A C 1
ATOM 621 O O . ASP A 1 82 ? -0.714 18.422 13.539 1 59.28 82 ASP A O 1
ATOM 625 N N . LEU A 1 83 ? 1.053 19.312 14.703 1 67.69 83 LEU A N 1
ATOM 626 C CA . LEU A 1 83 ? 1.92 19.516 13.547 1 67.69 83 LEU A CA 1
ATOM 627 C C . LEU A 1 83 ? 2.998 18.438 13.492 1 67.69 83 LEU A C 1
ATOM 629 O O . LEU A 1 83 ? 3.48 17.984 14.531 1 67.69 83 LEU A O 1
ATOM 633 N N . VAL A 1 84 ? 3.207 17.906 12.406 1 77.88 84 VAL A N 1
ATOM 634 C CA . VAL A 1 84 ? 4.309 16.984 12.133 1 77.88 84 VAL A CA 1
ATOM 635 C C . VAL A 1 84 ? 5.465 17.734 11.477 1 77.88 84 VAL A C 1
ATOM 637 O O . VAL A 1 84 ? 5.258 18.5 10.531 1 77.88 84 VAL A O 1
ATOM 640 N N . VAL A 1 85 ? 6.656 17.547 12.094 1 82.25 85 VAL A N 1
ATOM 641 C CA . VAL A 1 85 ? 7.809 18.281 11.57 1 82.25 85 VAL A CA 1
ATOM 642 C C . VAL A 1 85 ? 8.906 17.297 11.18 1 82.25 85 VAL A C 1
ATOM 644 O O . VAL A 1 85 ? 9.078 16.266 11.82 1 82.25 85 VAL A O 1
ATOM 647 N N . SER A 1 86 ? 9.641 17.734 10.156 1 88.75 86 SER A N 1
ATOM 648 C CA . SER A 1 86 ? 10.828 16.969 9.766 1 88.75 86 SER A CA 1
ATOM 649 C C . SER A 1 86 ? 11.992 17.234 10.719 1 88.75 86 SER A C 1
ATOM 651 O O . SER A 1 86 ? 12.195 18.375 11.164 1 88.75 86 SER A O 1
ATOM 653 N N . THR A 1 87 ? 12.742 16.234 11.016 1 91 87 THR A N 1
ATOM 654 C CA . THR A 1 87 ? 13.875 16.359 11.922 1 91 87 THR A CA 1
ATOM 655 C C . THR A 1 87 ? 15.188 16.375 11.148 1 91 87 THR A C 1
ATOM 657 O O . THR A 1 87 ? 15.188 16.469 9.922 1 91 87 THR A O 1
ATOM 660 N N . ASN A 1 88 ? 16.312 16.422 11.938 1 93.06 88 ASN A N 1
ATOM 661 C CA . ASN A 1 88 ? 17.625 16.328 11.305 1 93.06 88 ASN A CA 1
ATOM 662 C C . ASN A 1 88 ? 18.109 14.891 11.211 1 93.06 88 ASN A C 1
ATOM 664 O O . ASN A 1 88 ? 19.25 14.641 10.789 1 93.06 88 ASN A O 1
ATOM 668 N N . ARG A 1 89 ? 17.297 13.953 11.609 1 96.25 89 ARG A N 1
ATOM 669 C CA . ARG A 1 89 ? 17.641 12.539 11.523 1 96.25 89 ARG A CA 1
ATOM 670 C C . ARG A 1 89 ? 17.203 11.938 10.195 1 96.25 89 ARG A C 1
ATOM 672 O O . ARG A 1 89 ? 16.094 12.227 9.719 1 96.25 89 ARG A O 1
ATOM 679 N N . SER A 1 90 ? 18.062 11.156 9.641 1 97.75 90 SER A N 1
ATOM 680 C CA . SER A 1 90 ? 17.719 10.523 8.375 1 97.75 90 SER A CA 1
ATOM 681 C C . SER A 1 90 ? 18.406 9.172 8.234 1 97.75 90 SER A C 1
ATOM 683 O O . SER A 1 90 ? 19.359 8.867 8.969 1 97.75 90 SER A O 1
ATOM 685 N N . VAL A 1 91 ? 17.922 8.398 7.426 1 98.5 91 VAL A N 1
ATOM 686 C CA . VAL A 1 91 ? 18.5 7.098 7.102 1 98.5 91 VAL A CA 1
ATOM 687 C C . VAL A 1 91 ? 18.516 6.902 5.59 1 98.5 91 VAL A C 1
ATOM 689 O O . VAL A 1 91 ? 17.594 7.32 4.891 1 98.5 91 VAL A O 1
ATOM 692 N N . GLU A 1 92 ? 19.578 6.273 5.145 1 98.62 92 GLU A N 1
ATOM 693 C CA . GLU A 1 92 ? 19.781 6.094 3.711 1 98.62 92 GLU A CA 1
ATOM 694 C C . GLU A 1 92 ? 19.906 4.617 3.354 1 98.62 92 GLU A C 1
ATOM 696 O O . GLU A 1 92 ? 20.547 3.85 4.074 1 98.62 92 GLU A O 1
ATOM 701 N N . ALA A 1 93 ? 19.219 4.176 2.34 1 98.81 93 ALA A N 1
ATOM 702 C CA . ALA A 1 93 ? 19.438 2.869 1.721 1 98.81 93 ALA A CA 1
ATOM 703 C C . ALA A 1 93 ? 20.109 3.014 0.357 1 98.81 93 ALA A C 1
ATOM 705 O O . ALA A 1 93 ? 19.812 3.953 -0.388 1 98.81 93 ALA A O 1
ATOM 706 N N . THR A 1 94 ? 20.969 2.09 0.047 1 98.81 94 THR A N 1
ATOM 707 C CA . THR A 1 94 ? 21.688 2.102 -1.219 1 98.81 94 THR A CA 1
ATOM 708 C C . THR A 1 94 ? 21.672 0.72 -1.866 1 98.81 94 THR A C 1
ATOM 710 O O . THR A 1 94 ? 21.828 -0.294 -1.181 1 98.81 94 THR A O 1
ATOM 713 N N . GLY A 1 95 ? 21.422 0.72 -3.168 1 98.56 95 GLY A N 1
ATOM 714 C CA . GLY A 1 95 ? 21.5 -0.508 -3.943 1 98.56 95 GLY A CA 1
ATOM 715 C C . GLY A 1 95 ? 22.625 -0.496 -4.965 1 98.56 95 GLY A C 1
ATOM 716 O O . GLY A 1 95 ? 22.641 0.359 -5.852 1 98.56 95 GLY A O 1
ATOM 717 N N . TYR A 1 96 ? 23.594 -1.367 -4.773 1 98.5 96 TYR A N 1
ATOM 718 C CA . TYR A 1 96 ? 24.641 -1.58 -5.758 1 98.5 96 TYR A CA 1
ATOM 719 C C . TYR A 1 96 ? 24.406 -2.857 -6.551 1 98.5 96 TYR A C 1
ATOM 721 O O . TYR A 1 96 ? 24.375 -3.951 -5.984 1 98.5 96 TYR A O 1
ATOM 729 N N . CYS A 1 97 ? 24.297 -2.676 -7.875 1 98.62 97 CYS A N 1
ATOM 730 C CA . CYS A 1 97 ? 23.922 -3.826 -8.688 1 98.62 97 CYS A CA 1
ATOM 731 C C . CYS A 1 97 ? 24.953 -4.059 -9.797 1 98.62 97 CYS A C 1
ATOM 733 O O . CYS A 1 97 ? 25.641 -3.129 -10.203 1 98.62 97 CYS A O 1
ATOM 735 N N . ARG A 1 98 ? 25.094 -5.266 -10.164 1 98.25 98 ARG A N 1
ATOM 736 C CA . ARG A 1 98 ? 25.703 -5.711 -11.414 1 98.25 98 ARG A CA 1
ATOM 737 C C . ARG A 1 98 ? 24.656 -6.359 -12.328 1 98.25 98 ARG A C 1
ATOM 739 O O . ARG A 1 98 ? 23.656 -6.887 -11.852 1 98.25 98 ARG A O 1
ATOM 746 N N . SER A 1 99 ? 24.891 -6.254 -13.656 1 98.38 99 SER A N 1
ATOM 747 C CA . SER A 1 99 ? 23.891 -6.82 -14.562 1 98.38 99 SER A CA 1
ATOM 748 C C . SER A 1 99 ? 24.562 -7.586 -15.703 1 98.38 99 SER A C 1
ATOM 750 O O . SER A 1 99 ? 25.719 -7.316 -16.047 1 98.38 99 SER A O 1
ATOM 752 N N . TRP A 1 100 ? 23.859 -8.547 -16.203 1 98.31 100 TRP A N 1
ATOM 753 C CA . TRP A 1 100 ? 24.266 -9.328 -17.359 1 98.31 100 TRP A CA 1
ATOM 754 C C . TRP A 1 100 ? 23.078 -9.594 -18.281 1 98.31 100 TRP A C 1
ATOM 756 O O . TRP A 1 100 ? 21.953 -9.82 -17.828 1 98.31 100 TRP A O 1
ATOM 766 N N . LYS A 1 101 ? 23.406 -9.602 -19.531 1 97.75 101 LYS A N 1
ATOM 767 C CA . LYS A 1 101 ? 22.406 -10.102 -20.484 1 97.75 101 LYS A CA 1
ATOM 768 C C . LYS A 1 101 ? 22.156 -11.594 -20.281 1 97.75 101 LYS A C 1
ATOM 770 O O . LYS A 1 101 ? 23.062 -12.328 -19.859 1 97.75 101 LYS A O 1
ATOM 775 N N . VAL A 1 102 ? 20.922 -11.977 -20.531 1 97.5 102 VAL A N 1
ATOM 776 C CA . VAL A 1 102 ? 20.625 -13.406 -20.469 1 97.5 102 VAL A CA 1
ATOM 777 C C . VAL A 1 102 ? 20.781 -14.031 -21.859 1 97.5 102 VAL A C 1
ATOM 779 O O . VAL A 1 102 ? 20.094 -13.648 -22.797 1 97.5 102 VAL A O 1
ATOM 782 N N . ALA A 1 103 ? 21.625 -15 -21.984 1 96.06 103 ALA A N 1
ATOM 783 C CA . ALA A 1 103 ? 21.953 -15.617 -23.266 1 96.06 103 ALA A CA 1
ATOM 784 C C . ALA A 1 103 ? 20.922 -16.688 -23.641 1 96.06 103 ALA A C 1
ATOM 786 O O . ALA A 1 103 ? 20.625 -16.891 -24.812 1 96.06 103 ALA A O 1
ATOM 787 N N . LYS A 1 104 ? 20.5 -17.422 -22.672 1 94.88 104 LYS A N 1
ATOM 788 C CA . LYS A 1 104 ? 19.531 -18.484 -22.891 1 94.88 104 LYS A CA 1
ATOM 789 C C . LYS A 1 104 ? 18.453 -18.469 -21.797 1 94.88 104 LYS A C 1
ATOM 791 O O . LYS A 1 104 ? 18.766 -18.25 -20.625 1 94.88 104 LYS A O 1
ATOM 796 N N . GLY A 1 105 ? 17.172 -18.688 -22.234 1 93.75 105 GLY A N 1
ATOM 797 C CA . GLY A 1 105 ? 16.078 -18.797 -21.281 1 93.75 105 GLY A CA 1
ATOM 798 C C . GLY A 1 105 ? 15.492 -17.469 -20.859 1 93.75 105 GLY A C 1
ATOM 799 O O . GLY A 1 105 ? 14.891 -17.344 -19.781 1 93.75 105 GLY A O 1
ATOM 800 N N . GLY A 1 106 ? 15.648 -16.469 -21.578 1 94.62 106 GLY A N 1
ATOM 801 C CA . GLY A 1 106 ? 15.289 -15.109 -21.203 1 94.62 106 GLY A CA 1
ATOM 802 C C . GLY A 1 106 ? 13.789 -14.867 -21.203 1 94.62 106 GLY A C 1
ATOM 803 O O . GLY A 1 106 ? 13.32 -13.875 -20.656 1 94.62 106 GLY A O 1
ATOM 804 N N . ASN A 1 107 ? 13.023 -15.82 -21.719 1 91.12 107 ASN A N 1
ATOM 805 C CA . ASN A 1 107 ? 11.594 -15.602 -21.891 1 91.12 107 ASN A CA 1
ATOM 806 C C . ASN A 1 107 ? 10.828 -15.922 -20.609 1 91.12 107 ASN A C 1
ATOM 808 O O . ASN A 1 107 ? 9.609 -15.758 -20.547 1 91.12 107 ASN A O 1
ATOM 812 N N . GLY A 1 108 ? 11.461 -16.422 -19.594 1 89.62 108 GLY A N 1
ATOM 813 C CA . GLY A 1 108 ? 10.844 -16.641 -18.297 1 89.62 108 GLY A CA 1
ATOM 814 C C . GLY A 1 108 ? 10.07 -17.938 -18.203 1 89.62 108 GLY A C 1
ATOM 815 O O . GLY A 1 108 ? 9.305 -18.156 -17.266 1 89.62 108 GLY A O 1
ATOM 816 N N . ASN A 1 109 ? 10.289 -18.875 -19.172 1 87.88 109 ASN A N 1
ATOM 817 C CA . ASN A 1 109 ? 9.539 -20.125 -19.219 1 87.88 109 ASN A CA 1
ATOM 818 C C . ASN A 1 109 ? 10.398 -21.312 -18.797 1 87.88 109 ASN A C 1
ATOM 820 O O . ASN A 1 109 ? 9.992 -22.469 -18.953 1 87.88 109 ASN A O 1
ATOM 824 N N . GLU A 1 110 ? 11.547 -21.031 -18.359 1 88.31 110 GLU A N 1
ATOM 825 C CA . GLU A 1 110 ? 12.469 -22.078 -17.922 1 88.31 110 GLU A CA 1
ATOM 826 C C . GLU A 1 110 ? 12.914 -21.844 -16.484 1 88.31 110 GLU A C 1
ATOM 828 O O . GLU A 1 110 ? 12.914 -20.719 -15.992 1 88.31 110 GLU A O 1
ATOM 833 N N . ILE A 1 111 ? 13.312 -22.906 -15.82 1 88.25 111 ILE A N 1
ATOM 834 C CA . ILE A 1 111 ? 13.703 -22.828 -14.414 1 88.25 111 ILE A CA 1
ATOM 835 C C . ILE A 1 111 ? 15.156 -22.359 -14.312 1 88.25 111 ILE A C 1
ATOM 837 O O . ILE A 1 111 ? 15.586 -21.891 -13.258 1 88.25 111 ILE A O 1
ATOM 841 N N . SER A 1 112 ? 15.82 -22.547 -15.445 1 93.38 112 SER A N 1
ATOM 842 C CA . SER A 1 112 ? 17.219 -22.125 -15.438 1 93.38 112 SER A CA 1
ATOM 843 C C . SER A 1 112 ? 17.516 -21.188 -16.594 1 93.38 112 SER A C 1
ATOM 845 O O . SER A 1 112 ? 16.953 -21.344 -17.688 1 93.38 112 SER A O 1
ATOM 847 N N . ILE A 1 113 ? 18.406 -20.234 -16.297 1 95.69 113 ILE A N 1
ATOM 848 C CA . ILE A 1 113 ? 18.859 -19.328 -17.344 1 95.69 113 ILE A CA 1
ATOM 849 C C . ILE A 1 113 ? 20.391 -19.328 -17.406 1 95.69 113 ILE A C 1
ATOM 851 O O . ILE A 1 113 ? 21.062 -19.766 -16.469 1 95.69 113 ILE A O 1
ATOM 855 N N . THR A 1 114 ? 20.875 -18.922 -18.562 1 97.25 114 THR A N 1
ATOM 856 C CA . THR A 1 114 ? 22.312 -18.719 -18.719 1 97.25 114 THR A CA 1
ATOM 857 C C . THR A 1 114 ? 22.625 -17.234 -18.906 1 97.25 114 THR A C 1
ATOM 859 O O . THR A 1 114 ? 22.094 -16.594 -19.812 1 97.25 114 THR A O 1
ATOM 862 N N . ILE A 1 115 ? 23.422 -16.719 -18.016 1 97.19 115 ILE A N 1
ATOM 863 C CA . ILE A 1 115 ? 23.766 -15.305 -18.156 1 97.19 115 ILE A CA 1
ATOM 864 C C . ILE A 1 115 ? 25.031 -15.164 -19 1 97.19 115 ILE A C 1
ATOM 866 O O . ILE A 1 115 ? 25.859 -16.078 -19.031 1 97.19 115 ILE A O 1
ATOM 870 N N . ASP A 1 116 ? 25.141 -14.039 -19.672 1 95.94 116 ASP A N 1
ATOM 871 C CA . ASP A 1 116 ? 26.219 -13.797 -20.625 1 95.94 116 ASP A CA 1
ATOM 872 C C . ASP A 1 116 ? 27.438 -13.203 -19.922 1 95.94 116 ASP A C 1
ATOM 874 O O . ASP A 1 116 ? 27.906 -12.125 -20.281 1 95.94 116 ASP A O 1
ATOM 878 N N . ASP A 1 117 ? 27.906 -13.867 -18.984 1 94.12 117 ASP A N 1
ATOM 879 C CA . ASP A 1 117 ? 29.188 -13.523 -18.375 1 94.12 117 ASP A CA 1
ATOM 880 C C . ASP A 1 117 ? 30.312 -14.375 -18.969 1 94.12 117 ASP A C 1
ATOM 882 O O . ASP A 1 117 ? 30.094 -15.156 -19.891 1 94.12 117 ASP A O 1
ATOM 886 N N . ASP A 1 118 ? 31.547 -14.086 -18.609 1 93.19 118 ASP A N 1
ATOM 887 C CA . ASP A 1 118 ? 32.688 -14.781 -19.188 1 93.19 118 ASP A CA 1
ATOM 888 C C . ASP A 1 118 ? 32.562 -16.297 -19.031 1 93.19 118 ASP A C 1
ATOM 890 O O . ASP A 1 118 ? 32.969 -17.062 -19.906 1 93.19 118 ASP A O 1
ATOM 894 N N . LYS A 1 119 ? 31.953 -16.75 -18.062 1 95.5 119 LYS A N 1
ATOM 895 C CA . LYS A 1 119 ? 31.875 -18.172 -17.734 1 95.5 119 LYS A CA 1
ATOM 896 C C . LYS A 1 119 ? 30.547 -18.766 -18.219 1 95.5 119 LYS A C 1
ATOM 898 O O . LYS A 1 119 ? 30.312 -19.969 -18.078 1 95.5 119 LYS A O 1
ATOM 903 N N . LYS A 1 120 ? 29.688 -18.031 -18.703 1 95.12 120 LYS A N 1
ATOM 904 C CA . LYS A 1 120 ? 28.344 -18.484 -19.094 1 95.12 120 LYS A CA 1
ATOM 905 C C . LYS A 1 120 ? 27.656 -19.188 -17.938 1 95.12 120 LYS A C 1
ATOM 907 O O . LYS A 1 120 ? 27.156 -20.312 -18.078 1 95.12 120 LYS A O 1
ATOM 912 N N . THR A 1 121 ? 27.547 -18.547 -16.875 1 96.44 121 THR A N 1
ATOM 913 C CA . THR A 1 121 ? 27.047 -19.094 -15.617 1 96.44 121 THR A CA 1
ATOM 914 C C . THR A 1 121 ? 25.562 -19.406 -15.734 1 96.44 121 THR A C 1
ATOM 916 O O . THR A 1 121 ? 24.781 -18.609 -16.25 1 96.44 121 THR A O 1
ATOM 919 N N . GLU A 1 122 ? 25.203 -20.594 -15.305 1 96.06 122 GLU A N 1
ATOM 920 C CA . GLU A 1 122 ? 23.797 -20.969 -15.211 1 96.06 122 GLU A CA 1
ATOM 921 C C . GLU A 1 122 ? 23.219 -20.609 -13.844 1 96.06 122 GLU A C 1
ATOM 923 O O . GLU A 1 122 ? 23.828 -20.875 -12.812 1 96.06 122 GLU A O 1
ATOM 928 N N . VAL A 1 123 ? 22.109 -19.953 -13.875 1 93.94 123 VAL A N 1
ATOM 929 C CA . VAL A 1 123 ? 21.453 -19.516 -12.648 1 93.94 123 VAL A CA 1
ATOM 930 C C . VAL A 1 123 ? 20.062 -20.141 -12.562 1 93.94 123 VAL A C 1
ATOM 932 O O . VAL A 1 123 ? 19.297 -20.109 -13.539 1 93.94 123 VAL A O 1
ATOM 935 N N . ASN A 1 124 ? 19.75 -20.703 -11.422 1 90.62 124 ASN A N 1
ATOM 936 C CA . ASN A 1 124 ? 18.422 -21.234 -11.18 1 90.62 124 ASN A CA 1
ATOM 937 C C . ASN A 1 124 ? 17.453 -20.141 -10.734 1 90.62 124 ASN A C 1
ATOM 939 O O . ASN A 1 124 ? 17.75 -19.375 -9.82 1 90.62 124 ASN A O 1
ATOM 943 N N . ILE A 1 125 ? 16.344 -20.141 -11.461 1 88 125 ILE A N 1
ATOM 944 C CA . ILE A 1 125 ? 15.305 -19.188 -11.109 1 88 125 ILE A CA 1
ATOM 945 C C . ILE A 1 125 ? 14.25 -19.859 -10.25 1 88 125 ILE A C 1
ATOM 947 O O . ILE A 1 125 ? 13.914 -21.031 -10.461 1 88 125 ILE A O 1
ATOM 951 N N . THR A 1 126 ? 13.797 -19.281 -9.258 1 78.69 126 THR A N 1
ATOM 952 C CA . THR A 1 126 ? 12.945 -19.844 -8.211 1 78.69 126 THR A CA 1
ATOM 953 C C . THR A 1 126 ? 11.516 -19.984 -8.711 1 78.69 126 THR A C 1
ATOM 955 O O . THR A 1 126 ? 10.75 -20.812 -8.188 1 78.69 126 THR A O 1
ATOM 958 N N . ALA A 1 127 ? 11.156 -19.266 -9.805 1 77 127 ALA A N 1
ATOM 959 C CA . ALA A 1 127 ? 9.773 -19.344 -10.266 1 77 127 ALA A CA 1
ATOM 960 C C . ALA A 1 127 ? 9.672 -19.109 -11.766 1 77 127 ALA A C 1
ATOM 962 O O . ALA A 1 127 ? 10.414 -18.297 -12.32 1 77 127 ALA A O 1
ATOM 963 N N . ILE A 1 128 ? 8.75 -19.922 -12.336 1 77.12 128 ILE A N 1
ATOM 964 C CA . ILE A 1 128 ? 8.438 -19.734 -13.75 1 77.12 128 ILE A CA 1
ATOM 965 C C . ILE A 1 128 ? 7.191 -18.859 -13.891 1 77.12 128 ILE A C 1
ATOM 967 O O . ILE A 1 128 ? 6.066 -19.344 -13.742 1 77.12 128 ILE A O 1
ATOM 971 N N . ASN A 1 129 ? 7.41 -17.594 -14.18 1 78.12 129 ASN A N 1
ATOM 972 C CA . ASN A 1 129 ? 6.285 -16.656 -14.18 1 78.12 129 ASN A CA 1
ATOM 973 C C . ASN A 1 129 ? 6.039 -16.078 -15.57 1 78.12 129 ASN A C 1
ATOM 975 O O . ASN A 1 129 ? 5.086 -15.328 -15.773 1 78.12 129 ASN A O 1
ATOM 979 N N . GLY A 1 130 ? 6.859 -16.484 -16.531 1 80.38 130 GLY A N 1
ATOM 980 C CA . GLY A 1 130 ? 6.648 -16.047 -17.906 1 80.38 130 GLY A CA 1
ATOM 981 C C . GLY A 1 130 ? 7.352 -14.734 -18.219 1 80.38 130 GLY A C 1
ATOM 982 O O . GLY A 1 130 ? 8.133 -14.234 -17.406 1 80.38 130 GLY A O 1
ATOM 983 N N . ALA A 1 131 ? 7.035 -14.227 -19.422 1 83.62 131 ALA A N 1
ATOM 984 C CA . ALA A 1 131 ? 7.695 -13.016 -19.906 1 83.62 131 ALA A CA 1
ATOM 985 C C . ALA A 1 131 ? 7.035 -11.766 -19.328 1 83.62 131 ALA A C 1
ATOM 987 O O . ALA A 1 131 ? 5.98 -11.852 -18.703 1 83.62 131 ALA A O 1
ATOM 988 N N . ASN A 1 132 ? 7.711 -10.68 -19.5 1 87.25 132 ASN A N 1
ATOM 989 C CA . ASN A 1 132 ? 7.223 -9.336 -19.188 1 87.25 132 ASN A CA 1
ATOM 990 C C . ASN A 1 132 ? 6.953 -9.18 -17.688 1 87.25 132 ASN A C 1
ATOM 992 O O . ASN A 1 132 ? 5.879 -8.719 -17.297 1 87.25 132 ASN A O 1
ATOM 996 N N . GLN A 1 133 ? 7.805 -9.672 -16.922 1 91.25 133 GLN A N 1
ATOM 997 C CA . GLN A 1 133 ? 7.828 -9.461 -15.484 1 91.25 133 GLN A CA 1
ATOM 998 C C . GLN A 1 133 ? 9.25 -9.5 -14.945 1 91.25 133 GLN A C 1
ATOM 1000 O O . GLN A 1 133 ? 10.141 -10.086 -15.57 1 91.25 133 GLN A O 1
ATOM 1005 N N . THR A 1 134 ? 9.461 -8.906 -13.898 1 94.25 134 THR A N 1
ATOM 1006 C CA . THR A 1 134 ? 10.727 -9.008 -13.172 1 94.25 134 THR A CA 1
ATOM 1007 C C . THR A 1 134 ? 10.539 -9.789 -11.875 1 94.25 134 THR A C 1
ATOM 1009 O O . THR A 1 134 ? 9.656 -9.469 -11.07 1 94.25 134 THR A O 1
ATOM 1012 N N . THR A 1 135 ? 11.312 -10.844 -11.75 1 93.31 135 THR A N 1
ATOM 1013 C CA . THR A 1 135 ? 11.266 -11.68 -10.555 1 93.31 135 THR A CA 1
ATOM 1014 C C . THR A 1 135 ? 12.445 -11.383 -9.633 1 93.31 135 THR A C 1
ATOM 1016 O O . THR A 1 135 ? 13.602 -11.531 -10.031 1 93.31 135 THR A O 1
ATOM 1019 N N . PHE A 1 136 ? 12.109 -10.969 -8.477 1 95.19 136 PHE A N 1
ATOM 1020 C CA . PHE A 1 136 ? 13.117 -10.75 -7.449 1 95.19 136 PHE A CA 1
ATOM 1021 C C . PHE A 1 136 ? 13.258 -11.977 -6.555 1 95.19 136 PHE A C 1
ATOM 1023 O O . PHE A 1 136 ? 12.258 -12.586 -6.168 1 95.19 136 PHE A O 1
ATOM 1030 N N . MET A 1 137 ? 14.539 -12.289 -6.219 1 94.12 137 MET A N 1
ATOM 1031 C CA . MET A 1 137 ? 14.805 -13.508 -5.469 1 94.12 137 MET A CA 1
ATOM 1032 C C . MET A 1 137 ? 15.75 -13.234 -4.301 1 94.12 137 MET A C 1
ATOM 1034 O O . MET A 1 137 ? 16.672 -12.43 -4.422 1 94.12 137 MET A O 1
ATOM 1038 N N . PHE A 1 138 ? 15.484 -13.844 -3.262 1 94.75 138 PHE A N 1
ATOM 1039 C CA . PHE A 1 138 ? 16.266 -13.75 -2.037 1 94.75 138 PHE A CA 1
ATOM 1040 C C . PHE A 1 138 ? 16.516 -15.133 -1.44 1 94.75 138 PHE A C 1
ATOM 1042 O O . PHE A 1 138 ? 15.562 -15.891 -1.217 1 94.75 138 PHE A O 1
ATOM 1049 N N . ASN A 1 139 ? 17.75 -15.445 -1.246 1 92.5 139 ASN A N 1
ATOM 1050 C CA . ASN A 1 139 ? 18.156 -16.688 -0.588 1 92.5 139 ASN A CA 1
ATOM 1051 C C . ASN A 1 139 ? 18.484 -16.453 0.881 1 92.5 139 ASN A C 1
ATOM 1053 O O . ASN A 1 139 ? 19.594 -16.031 1.207 1 92.5 139 ASN A O 1
ATOM 1057 N N . ALA A 1 140 ? 17.609 -16.891 1.737 1 88.94 140 ALA A N 1
ATOM 1058 C CA . ALA A 1 140 ? 17.766 -16.641 3.166 1 88.94 140 ALA A CA 1
ATOM 1059 C C . ALA A 1 140 ? 18.812 -17.578 3.77 1 88.94 140 ALA A C 1
ATOM 1061 O O . ALA A 1 140 ? 19.266 -17.359 4.895 1 88.94 140 ALA A O 1
ATOM 1062 N N . ALA A 1 141 ? 19.109 -18.547 3.045 1 89.25 141 ALA A N 1
ATOM 1063 C CA . ALA A 1 141 ? 20.125 -19.484 3.533 1 89.25 141 ALA A CA 1
ATOM 1064 C C . ALA A 1 141 ? 21.531 -18.953 3.301 1 89.25 141 ALA A C 1
ATOM 1066 O O . ALA A 1 141 ? 22.484 -19.438 3.904 1 89.25 141 ALA A O 1
ATOM 1067 N N . ALA A 1 142 ? 21.656 -18.094 2.381 1 90.25 142 ALA A N 1
ATOM 1068 C CA . ALA A 1 142 ? 22.969 -17.5 2.113 1 90.25 142 ALA A CA 1
ATOM 1069 C C . ALA A 1 142 ? 23.328 -16.469 3.189 1 90.25 142 ALA A C 1
ATOM 1071 O O . ALA A 1 142 ? 22.453 -15.922 3.854 1 90.25 142 ALA A O 1
ATOM 1072 N N . PRO A 1 143 ? 24.609 -16.297 3.395 1 87.69 143 PRO A N 1
ATOM 1073 C CA . PRO A 1 143 ? 25.031 -15.289 4.375 1 87.69 143 PRO A CA 1
ATOM 1074 C C . PRO A 1 143 ? 24.547 -13.883 4.02 1 87.69 143 PRO A C 1
ATOM 1076 O O . PRO A 1 143 ? 24.734 -13.43 2.887 1 87.69 143 PRO A O 1
ATOM 1079 N N . GLN A 1 144 ? 23.844 -13.328 4.91 1 91.56 144 GLN A N 1
ATOM 1080 C CA . GLN A 1 144 ? 23.359 -11.953 4.812 1 91.56 144 GLN A CA 1
ATOM 1081 C C . GLN A 1 144 ? 23.859 -11.117 5.992 1 91.56 144 GLN A C 1
ATOM 1083 O O . GLN A 1 144 ? 24.281 -11.664 7.012 1 91.56 144 GLN A O 1
ATOM 1088 N N . GLY A 1 145 ? 23.859 -9.836 5.812 1 91.25 145 GLY A N 1
ATOM 1089 C CA . GLY A 1 145 ? 24.203 -8.961 6.922 1 91.25 145 GLY A CA 1
ATOM 1090 C C . GLY A 1 145 ? 22.984 -8.484 7.703 1 91.25 145 GLY A C 1
ATOM 1091 O O . GLY A 1 145 ? 21.844 -8.734 7.301 1 91.25 145 GLY A O 1
ATOM 1092 N N . GLN A 1 146 ? 23.344 -7.816 8.812 1 93.25 146 GLN A N 1
ATOM 1093 C CA . GLN A 1 146 ? 22.281 -7.234 9.633 1 93.25 146 GLN A CA 1
ATOM 1094 C C . GLN A 1 146 ? 21.719 -5.973 8.984 1 93.25 146 GLN A C 1
ATOM 1096 O O . GLN A 1 146 ? 20.562 -5.609 9.227 1 93.25 146 GLN A O 1
ATOM 1101 N N . THR A 1 147 ? 22.531 -5.391 8.117 1 97.31 147 THR A N 1
ATOM 1102 C CA . THR A 1 147 ? 22.109 -4.125 7.527 1 97.31 147 THR A CA 1
ATOM 1103 C C . THR A 1 147 ? 22.172 -4.188 6.004 1 97.31 147 THR A C 1
ATOM 1105 O O . THR A 1 147 ? 22.141 -3.152 5.332 1 97.31 147 THR A O 1
ATOM 1108 N N . TRP A 1 148 ? 22.453 -5.379 5.48 1 97.88 148 TRP A N 1
ATOM 1109 C CA . TRP A 1 148 ? 22.5 -5.523 4.027 1 97.88 148 TRP A CA 1
ATOM 1110 C C . TRP A 1 148 ? 22.031 -6.914 3.604 1 97.88 148 TRP A C 1
ATOM 1112 O O . TRP A 1 148 ? 22.078 -7.855 4.398 1 97.88 148 TRP A O 1
ATOM 1122 N N . SER A 1 149 ? 21.547 -7.035 2.4 1 98.19 149 SER A N 1
ATOM 1123 C CA . SER A 1 149 ? 21.125 -8.289 1.786 1 98.19 149 SER A CA 1
ATOM 1124 C C . SER A 1 149 ? 21.516 -8.344 0.314 1 98.19 149 SER A C 1
ATOM 1126 O O . SER A 1 149 ? 21.609 -7.309 -0.347 1 98.19 149 SER A O 1
ATOM 1128 N N . GLU A 1 150 ? 21.797 -9.492 -0.058 1 97.88 150 GLU A N 1
ATOM 1129 C CA . GLU A 1 150 ? 21.953 -9.719 -1.492 1 97.88 150 GLU A CA 1
ATOM 1130 C C . GLU A 1 150 ? 20.625 -10.164 -2.123 1 97.88 150 GLU A C 1
ATOM 1132 O O . GLU A 1 150 ? 20.016 -11.141 -1.674 1 97.88 150 GLU A O 1
ATOM 1137 N N . VAL A 1 151 ? 20.234 -9.453 -3.107 1 97.94 151 VAL A N 1
ATOM 1138 C CA . VAL A 1 151 ? 19 -9.758 -3.844 1 97.94 151 VAL A CA 1
ATOM 1139 C C . VAL A 1 151 ? 19.312 -9.875 -5.336 1 97.94 151 VAL A C 1
ATOM 1141 O O . VAL A 1 151 ? 20.078 -9.078 -5.879 1 97.94 151 VAL A O 1
ATOM 1144 N N . THR A 1 152 ? 18.703 -10.852 -5.957 1 97.19 152 THR A N 1
ATOM 1145 C CA . THR A 1 152 ? 18.859 -10.992 -7.402 1 97.19 152 THR A CA 1
ATOM 1146 C C . THR A 1 152 ? 17.531 -10.703 -8.109 1 97.19 152 THR A C 1
ATOM 1148 O O . THR A 1 152 ? 16.469 -10.82 -7.504 1 97.19 152 THR A O 1
ATOM 1151 N N . ALA A 1 153 ? 17.656 -10.281 -9.32 1 97.75 153 ALA A N 1
ATOM 1152 C CA . ALA A 1 153 ? 16.469 -9.961 -10.117 1 97.75 153 ALA A CA 1
ATOM 1153 C C . ALA A 1 153 ? 16.609 -10.492 -11.539 1 97.75 153 ALA A C 1
ATOM 1155 O O . ALA A 1 153 ? 17.656 -10.336 -12.172 1 97.75 153 ALA A O 1
ATOM 1156 N N . PHE A 1 154 ? 15.602 -11.188 -11.945 1 96.81 154 PHE A N 1
ATOM 1157 C CA . PHE A 1 154 ? 15.508 -11.68 -13.312 1 96.81 154 PHE A CA 1
ATOM 1158 C C . PHE A 1 154 ? 14.445 -10.914 -14.094 1 96.81 154 PHE A C 1
ATOM 1160 O O . PHE A 1 154 ? 13.25 -11.062 -13.836 1 96.81 154 PHE A O 1
ATOM 1167 N N . GLU A 1 155 ? 14.906 -10.078 -14.984 1 96.75 155 GLU A N 1
ATOM 1168 C CA . GLU A 1 155 ? 14.055 -9.344 -15.906 1 96.75 155 GLU A CA 1
ATOM 1169 C C . GLU A 1 155 ? 13.781 -10.148 -17.172 1 96.75 155 GLU A C 1
ATOM 1171 O O . GLU A 1 155 ? 14.578 -10.133 -18.109 1 96.75 155 GLU A O 1
ATOM 1176 N N . ALA A 1 156 ? 12.664 -10.797 -17.203 1 94.5 156 ALA A N 1
ATOM 1177 C CA . ALA A 1 156 ? 12.328 -11.695 -18.297 1 94.5 156 ALA A CA 1
ATOM 1178 C C . ALA A 1 156 ? 11.781 -10.922 -19.5 1 94.5 156 ALA A C 1
ATOM 1180 O O . ALA A 1 156 ? 11.016 -9.969 -19.328 1 94.5 156 ALA A O 1
ATOM 1181 N N . SER A 1 157 ? 12.188 -11.281 -20.594 1 92.69 157 SER A N 1
ATOM 1182 C CA . SER A 1 157 ? 11.758 -10.703 -21.859 1 92.69 157 SER A CA 1
ATOM 1183 C C . SER A 1 157 ? 11.984 -11.664 -23.016 1 92.69 157 SER A C 1
ATOM 1185 O O . SER A 1 157 ? 12.922 -12.469 -22.984 1 92.69 157 SER A O 1
ATOM 1187 N N . SER A 1 158 ? 11.109 -11.578 -23.969 1 87.56 158 SER A N 1
ATOM 1188 C CA . SER A 1 158 ? 11.297 -12.422 -25.141 1 87.56 158 SER A CA 1
ATOM 1189 C C . SER A 1 158 ? 12.43 -11.898 -26.031 1 87.56 158 SER A C 1
ATOM 1191 O O . SER A 1 158 ? 13.016 -12.648 -26.797 1 87.56 158 SER A O 1
ATOM 1193 N N . SER A 1 159 ? 12.75 -10.656 -25.891 1 86.56 159 SER A N 1
ATOM 1194 C CA . SER A 1 159 ? 13.742 -10.055 -26.781 1 86.56 159 SER A CA 1
ATOM 1195 C C . SER A 1 159 ? 15.023 -9.719 -26.031 1 86.56 159 SER A C 1
ATOM 1197 O O . SER A 1 159 ? 16.109 -10.094 -26.453 1 86.56 159 SER A O 1
ATOM 1199 N N . GLN A 1 160 ? 14.906 -8.992 -24.906 1 92.19 160 GLN A N 1
ATOM 1200 C CA . GLN A 1 160 ? 16.078 -8.547 -24.156 1 92.19 160 GLN A CA 1
ATOM 1201 C C . GLN A 1 160 ? 15.891 -8.766 -22.656 1 92.19 160 GLN A C 1
ATOM 1203 O O . GLN A 1 160 ? 15.523 -7.836 -21.938 1 92.19 160 GLN A O 1
ATOM 1208 N N . ALA A 1 161 ? 16.359 -9.961 -22.266 1 96.62 161 ALA A N 1
ATOM 1209 C CA . ALA A 1 161 ? 16.234 -10.297 -20.844 1 96.62 161 ALA A CA 1
ATOM 1210 C C . ALA A 1 161 ? 17.531 -9.953 -20.109 1 96.62 161 ALA A C 1
ATOM 1212 O O . ALA A 1 161 ? 18.609 -9.992 -20.672 1 96.62 161 ALA A O 1
ATOM 1213 N N . TRP A 1 162 ? 17.406 -9.609 -18.844 1 97.94 162 TRP A N 1
ATOM 1214 C CA . TRP A 1 162 ? 18.547 -9.211 -18.031 1 97.94 162 TRP A CA 1
ATOM 1215 C C . TRP A 1 162 ? 18.484 -9.875 -16.656 1 97.94 162 TRP A C 1
ATOM 1217 O O . TRP A 1 162 ? 17.406 -10.172 -16.156 1 97.94 162 TRP A O 1
ATOM 1227 N N . PHE A 1 163 ? 19.656 -10.141 -16.156 1 97.81 163 PHE A N 1
ATOM 1228 C CA . PHE A 1 163 ? 19.844 -10.633 -14.789 1 97.81 163 PHE A CA 1
ATOM 1229 C C . PHE A 1 163 ? 20.672 -9.664 -13.961 1 97.81 163 PHE A C 1
ATOM 1231 O O . PHE A 1 163 ? 21.656 -9.102 -14.453 1 97.81 163 PHE A O 1
ATOM 1238 N N . TYR A 1 164 ? 20.203 -9.445 -12.734 1 98.44 164 TYR A N 1
ATOM 1239 C CA . TYR A 1 164 ? 20.891 -8.516 -11.844 1 98.44 164 TYR A CA 1
ATOM 1240 C C . TYR A 1 164 ? 21.266 -9.211 -10.531 1 98.44 164 TYR A C 1
ATOM 1242 O O . TYR A 1 164 ? 20.531 -10.062 -10.039 1 98.44 164 TYR A O 1
ATOM 1250 N N . ARG A 1 165 ? 22.375 -8.852 -10.008 1 98 165 ARG A N 1
ATOM 1251 C CA . ARG A 1 165 ? 22.781 -9.148 -8.641 1 98 165 ARG A CA 1
ATOM 1252 C C . ARG A 1 165 ? 23.047 -7.863 -7.859 1 98 165 ARG A C 1
ATOM 1254 O O . ARG A 1 165 ? 23.906 -7.062 -8.234 1 98 165 ARG A O 1
ATOM 1261 N N . CYS A 1 166 ? 22.312 -7.719 -6.793 1 98.5 166 CYS A N 1
ATOM 1262 C CA . CYS A 1 166 ? 22.344 -6.438 -6.102 1 98.5 166 CYS A CA 1
ATOM 1263 C C . CYS A 1 166 ? 22.672 -6.621 -4.625 1 98.5 166 CYS A C 1
ATOM 1265 O O . CYS A 1 166 ? 22.203 -7.578 -3.998 1 98.5 166 CYS A O 1
ATOM 1267 N N . ASN A 1 167 ? 23.484 -5.766 -4.113 1 98.56 167 ASN A N 1
ATOM 1268 C CA . ASN A 1 167 ? 23.672 -5.578 -2.678 1 98.56 167 ASN A CA 1
ATOM 1269 C C . ASN A 1 167 ? 22.922 -4.348 -2.174 1 98.56 167 ASN A C 1
ATOM 1271 O O . ASN A 1 167 ? 23.234 -3.221 -2.562 1 98.56 167 ASN A O 1
ATOM 1275 N N . VAL A 1 168 ? 21.922 -4.594 -1.413 1 98.75 168 VAL A N 1
ATOM 1276 C CA . VAL A 1 168 ? 21.125 -3.518 -0.847 1 98.75 168 VAL A CA 1
ATOM 1277 C C . VAL A 1 168 ? 21.5 -3.301 0.616 1 98.75 168 VAL A C 1
ATOM 1279 O O . VAL A 1 168 ? 21.5 -4.242 1.412 1 98.75 168 VAL A O 1
ATOM 1282 N N . SER A 1 169 ? 21.781 -2.08 0.994 1 98.69 169 SER A N 1
ATOM 1283 C CA . SER A 1 169 ? 22.234 -1.805 2.354 1 98.69 169 SER A CA 1
ATOM 1284 C C . SER A 1 169 ? 21.531 -0.583 2.934 1 98.69 169 SER A C 1
ATOM 1286 O O . SER A 1 169 ? 21.078 0.29 2.189 1 98.69 169 SER A O 1
ATOM 1288 N N . VAL A 1 170 ? 21.422 -0.608 4.188 1 98.62 170 VAL A N 1
ATOM 1289 C CA . VAL A 1 170 ? 20.891 0.519 4.949 1 98.62 170 VAL A CA 1
ATOM 1290 C C . VAL A 1 170 ? 21.969 1.082 5.859 1 98.62 170 VAL A C 1
ATOM 1292 O O . VAL A 1 170 ? 22.578 0.346 6.645 1 98.62 170 VAL A O 1
ATOM 1295 N N . ALA A 1 171 ? 22.234 2.34 5.738 1 98.06 171 ALA A N 1
ATOM 1296 C CA . ALA A 1 171 ? 23.234 3.01 6.566 1 98.06 171 ALA A CA 1
ATOM 1297 C C . ALA A 1 171 ? 22.672 3.312 7.957 1 98.06 171 ALA A C 1
ATOM 1299 O O . ALA A 1 171 ? 21.469 3.279 8.172 1 98.06 171 ALA A O 1
ATOM 1300 N N . PRO A 1 172 ? 23.656 3.543 8.898 1 96.88 172 PRO A N 1
ATOM 1301 C CA . PRO A 1 172 ? 23.156 3.975 10.211 1 96.88 172 PRO A CA 1
ATOM 1302 C C . PRO A 1 172 ? 22.391 5.293 10.148 1 96.88 172 PRO A C 1
ATOM 1304 O O . PRO A 1 172 ? 22.625 6.102 9.242 1 96.88 172 PRO A O 1
ATOM 1307 N N . VAL A 1 173 ? 21.531 5.438 11.148 1 97.88 173 VAL A N 1
ATOM 1308 C CA . VAL A 1 173 ? 20.766 6.68 11.219 1 97.88 173 VAL A CA 1
ATOM 1309 C C . VAL A 1 173 ? 21.703 7.855 11.469 1 97.88 173 VAL A C 1
ATOM 1311 O O . VAL A 1 173 ? 22.5 7.828 12.406 1 97.88 173 VAL A O 1
ATOM 1314 N N . VAL A 1 174 ? 21.594 8.836 10.617 1 97.44 174 VAL A N 1
ATOM 1315 C CA . VAL A 1 174 ? 22.359 10.062 10.773 1 97.44 174 VAL A CA 1
ATOM 1316 C C . VAL A 1 174 ? 21.766 10.906 11.891 1 97.44 174 VAL A C 1
ATOM 1318 O O . VAL A 1 174 ? 20.547 11.078 11.969 1 97.44 174 VAL A O 1
ATOM 1321 N N . ASN A 1 175 ? 22.578 11.453 12.789 1 94.12 175 ASN A N 1
ATOM 1322 C CA . ASN A 1 175 ? 22.234 12.359 13.883 1 94.12 175 ASN A CA 1
ATOM 1323 C C . ASN A 1 175 ? 21.391 11.664 14.945 1 94.12 175 ASN A C 1
ATOM 1325 O O . ASN A 1 175 ? 20.516 12.281 15.547 1 94.12 175 ASN A O 1
ATOM 1329 N N . ALA A 1 176 ? 21.641 10.375 15.023 1 92.75 176 ALA A N 1
ATOM 1330 C CA . ALA A 1 176 ? 21.031 9.656 16.141 1 92.75 176 ALA A CA 1
ATOM 1331 C C . ALA A 1 176 ? 21.766 9.953 17.453 1 92.75 176 ALA A C 1
ATOM 1333 O O . ALA A 1 176 ? 22.984 9.797 17.531 1 92.75 176 ALA A O 1
ATOM 1334 N N . ILE A 1 177 ? 21.016 10.297 18.484 1 88.25 177 ILE A N 1
ATOM 1335 C CA . ILE A 1 177 ? 21.688 10.664 19.719 1 88.25 177 ILE A CA 1
ATOM 1336 C C . ILE A 1 177 ? 21.156 9.805 20.859 1 88.25 177 ILE A C 1
ATOM 1338 O O . ILE A 1 177 ? 21.734 9.773 21.953 1 88.25 177 ILE A O 1
ATOM 1342 N N . ARG A 1 178 ? 20.078 9.148 20.672 1 86.75 178 ARG A N 1
ATOM 1343 C CA . ARG A 1 178 ? 19.484 8.273 21.672 1 86.75 178 ARG A CA 1
ATOM 1344 C C . ARG A 1 178 ? 19.312 6.852 21.141 1 86.75 178 ARG A C 1
ATOM 1346 O O . ARG A 1 178 ? 19.281 6.648 19.922 1 86.75 178 ARG A O 1
ATOM 1353 N N . LYS A 1 179 ? 19.156 6 22.047 1 85.81 179 LYS A N 1
ATOM 1354 C CA . LYS A 1 179 ? 19.016 4.594 21.672 1 85.81 179 LYS A CA 1
ATOM 1355 C C . LYS A 1 179 ? 17.766 4.379 20.828 1 85.81 179 LYS A C 1
ATOM 1357 O O . LYS A 1 179 ? 17.781 3.566 19.891 1 85.81 179 LYS A O 1
ATOM 1362 N N . GLU A 1 180 ? 16.719 5.145 21.062 1 85.56 180 GLU A N 1
ATOM 1363 C CA . GLU A 1 180 ? 15.438 4.996 20.375 1 85.56 180 GLU A CA 1
ATOM 1364 C C . GLU A 1 180 ? 15.516 5.539 18.953 1 85.56 180 GLU A C 1
ATOM 1366 O O . GLU A 1 180 ? 14.633 5.27 18.141 1 85.56 180 GLU A O 1
ATOM 1371 N N . HIS A 1 181 ? 16.656 6.191 18.656 1 88.69 181 HIS A N 1
ATOM 1372 C CA . HIS A 1 181 ? 16.797 6.789 17.328 1 88.69 181 HIS A CA 1
ATOM 1373 C C . HIS A 1 181 ? 17.297 5.77 16.312 1 88.69 181 HIS A C 1
ATOM 1375 O O . HIS A 1 181 ? 17.219 5.996 15.102 1 88.69 181 HIS A O 1
ATOM 1381 N N . TYR A 1 182 ? 17.75 4.711 16.859 1 91.88 182 TYR A N 1
ATOM 1382 C CA . TYR A 1 182 ? 18.328 3.711 15.969 1 91.88 182 TYR A CA 1
ATOM 1383 C C . TYR A 1 182 ? 17.266 2.764 15.438 1 91.88 182 TYR A C 1
ATOM 1385 O O . TYR A 1 182 ? 16.25 2.535 16.094 1 91.88 182 TYR A O 1
ATOM 1393 N N . ILE A 1 183 ? 17.531 2.311 14.234 1 94.69 183 ILE A N 1
ATOM 1394 C CA . ILE A 1 183 ? 16.672 1.305 13.633 1 94.69 183 ILE A CA 1
ATOM 1395 C C . ILE A 1 183 ? 17.156 -0.092 14.008 1 94.69 183 ILE A C 1
ATOM 1397 O O . ILE A 1 183 ? 18.344 -0.386 13.898 1 94.69 183 ILE A O 1
ATOM 1401 N N . GLY A 1 184 ? 16.312 -0.889 14.492 1 94.56 184 GLY A N 1
ATOM 1402 C CA . GLY A 1 184 ? 16.672 -2.248 14.859 1 94.56 184 GLY A CA 1
ATOM 1403 C C . GLY A 1 184 ? 17.062 -3.105 13.672 1 94.56 184 GLY A C 1
ATOM 1404 O O . GLY A 1 184 ? 16.562 -2.906 12.562 1 94.56 184 GLY A O 1
ATOM 1405 N N . ASN A 1 185 ? 17.828 -4.141 13.953 1 94.25 185 ASN A N 1
ATOM 1406 C CA . ASN A 1 185 ? 18.312 -5.031 12.906 1 94.25 185 ASN A CA 1
ATOM 1407 C C . ASN A 1 185 ? 17.156 -5.812 12.266 1 94.25 185 ASN A C 1
ATOM 1409 O O . ASN A 1 185 ? 17.234 -6.188 11.094 1 94.25 185 ASN A O 1
ATOM 1413 N N . ASN A 1 186 ? 16.203 -6.035 13.055 1 94.56 186 ASN A N 1
ATOM 1414 C CA . ASN A 1 186 ? 15.008 -6.676 12.508 1 94.56 186 ASN A CA 1
ATOM 1415 C C . ASN A 1 186 ? 14.445 -5.898 11.328 1 94.56 186 ASN A C 1
ATOM 1417 O O . ASN A 1 186 ? 14.148 -6.48 10.281 1 94.56 186 ASN A O 1
ATOM 1421 N N . VAL A 1 187 ? 14.398 -4.633 11.453 1 96.25 187 VAL A N 1
ATOM 1422 C CA . VAL A 1 187 ? 13.844 -3.764 10.422 1 96.25 187 VAL A CA 1
ATOM 1423 C C . VAL A 1 187 ? 14.82 -3.656 9.25 1 96.25 187 VAL A C 1
ATOM 1425 O O . VAL A 1 187 ? 14.43 -3.812 8.094 1 96.25 187 VAL A O 1
ATOM 1428 N N . THR A 1 188 ? 16.094 -3.455 9.516 1 97.75 188 THR A N 1
ATOM 1429 C CA . THR A 1 188 ? 17.062 -3.252 8.445 1 97.75 188 THR A CA 1
ATOM 1430 C C . THR A 1 188 ? 17.25 -4.527 7.625 1 97.75 188 THR A C 1
ATOM 1432 O O . THR A 1 188 ? 17.328 -4.477 6.398 1 97.75 188 THR A O 1
ATOM 1435 N N . SER A 1 189 ? 17.266 -5.633 8.273 1 96.25 189 SER A N 1
ATOM 1436 C CA . SER A 1 189 ? 17.453 -6.895 7.559 1 96.25 189 SER A CA 1
ATOM 1437 C C . SER A 1 189 ? 16.25 -7.203 6.668 1 96.25 189 SER A C 1
ATOM 1439 O O . SER A 1 189 ? 16.422 -7.652 5.531 1 96.25 189 SER A O 1
ATOM 1441 N N . LEU A 1 190 ? 15.102 -6.973 7.16 1 96.88 190 LEU A N 1
ATOM 1442 C CA . LEU A 1 190 ? 13.891 -7.238 6.387 1 96.88 190 LEU A CA 1
ATOM 1443 C C . LEU A 1 190 ? 13.734 -6.227 5.254 1 96.88 190 LEU A C 1
ATOM 1445 O O . LEU A 1 190 ? 13.352 -6.594 4.141 1 96.88 190 LEU A O 1
ATOM 1449 N N . ALA A 1 191 ? 14.055 -5.031 5.512 1 98.5 191 ALA A N 1
ATOM 1450 C CA . ALA A 1 191 ? 13.867 -3.969 4.527 1 98.5 191 ALA A CA 1
ATOM 1451 C C . ALA A 1 191 ? 14.742 -4.207 3.299 1 98.5 191 ALA A C 1
ATOM 1453 O O . ALA A 1 191 ? 14.305 -3.994 2.166 1 98.5 191 ALA A O 1
ATOM 1454 N N . THR A 1 192 ? 15.938 -4.676 3.477 1 98.62 192 THR A N 1
ATOM 1455 C CA . THR A 1 192 ? 16.906 -4.785 2.395 1 98.62 192 THR A CA 1
ATOM 1456 C C . THR A 1 192 ? 16.562 -5.941 1.463 1 98.62 192 THR A C 1
ATOM 1458 O O . THR A 1 192 ? 17 -5.977 0.312 1 98.62 192 THR A O 1
ATOM 1461 N N . SER A 1 193 ? 15.758 -6.867 1.921 1 97.69 193 SER A N 1
ATOM 1462 C CA . SER A 1 193 ? 15.375 -8 1.087 1 97.69 193 SER A CA 1
ATOM 1463 C C . SER A 1 193 ? 13.875 -7.977 0.783 1 97.69 193 SER A C 1
ATOM 1465 O O . SER A 1 193 ? 13.367 -8.859 0.092 1 97.69 193 SER A O 1
ATOM 1467 N N . ALA A 1 194 ? 13.219 -7.012 1.207 1 97.94 194 ALA A N 1
ATOM 1468 C CA . ALA A 1 194 ? 11.758 -6.996 1.271 1 97.94 194 ALA A CA 1
ATOM 1469 C C . ALA A 1 194 ? 11.148 -7.184 -0.115 1 97.94 194 ALA A C 1
ATOM 1471 O O . ALA A 1 194 ? 10.102 -7.82 -0.258 1 97.94 194 ALA A O 1
ATOM 1472 N N . ILE A 1 195 ? 11.758 -6.691 -1.148 1 97.62 195 ILE A N 1
ATOM 1473 C CA . ILE A 1 195 ? 11.18 -6.699 -2.486 1 97.62 195 ILE A CA 1
ATOM 1474 C C . ILE A 1 195 ? 11.023 -8.141 -2.971 1 97.62 195 ILE A C 1
ATOM 1476 O O . ILE A 1 195 ? 10.18 -8.422 -3.824 1 97.62 195 ILE A O 1
ATOM 1480 N N . ALA A 1 196 ? 11.773 -9.039 -2.4 1 95.44 196 ALA A N 1
ATOM 1481 C CA . ALA A 1 196 ? 11.773 -10.43 -2.846 1 95.44 196 ALA A CA 1
ATOM 1482 C C . ALA A 1 196 ? 11.031 -11.32 -1.857 1 95.44 196 ALA A C 1
ATOM 1484 O O . ALA A 1 196 ? 10.898 -12.531 -2.076 1 95.44 196 ALA A O 1
ATOM 1485 N N . LEU A 1 197 ? 10.586 -10.734 -0.803 1 93.12 197 LEU A N 1
ATOM 1486 C CA . LEU A 1 197 ? 10.008 -11.562 0.25 1 93.12 197 LEU A CA 1
ATOM 1487 C C . LEU A 1 197 ? 8.539 -11.859 -0.044 1 93.12 197 LEU A C 1
ATOM 1489 O O . LEU A 1 197 ? 7.797 -10.977 -0.484 1 93.12 197 LEU A O 1
ATOM 1493 N N . GLN A 1 198 ? 8.109 -13.008 0.147 1 83.44 198 GLN A N 1
ATOM 1494 C CA . GLN A 1 198 ? 6.719 -13.422 -0.011 1 83.44 198 GLN A CA 1
ATOM 1495 C C . GLN A 1 198 ? 5.992 -13.422 1.33 1 83.44 198 GLN A C 1
ATOM 1497 O O . GLN A 1 198 ? 4.875 -12.906 1.438 1 83.44 198 GLN A O 1
ATOM 1502 N N . GLY A 1 199 ? 6.668 -13.906 2.328 1 76.56 199 GLY A N 1
ATOM 1503 C CA . GLY A 1 199 ? 6.066 -14.078 3.641 1 76.56 199 GLY A CA 1
ATOM 1504 C C . GLY A 1 199 ? 5.227 -15.336 3.752 1 76.56 199 GLY A C 1
ATOM 1505 O O . GLY A 1 199 ? 5.758 -16.422 3.963 1 76.56 199 GLY A O 1
ATOM 1506 N N . TYR A 1 200 ? 3.842 -15.117 3.471 1 71.62 200 TYR A N 1
ATOM 1507 C CA . TYR A 1 200 ? 2.984 -16.297 3.58 1 71.62 200 TYR A CA 1
ATOM 1508 C C . TYR A 1 200 ? 2.846 -17 2.236 1 71.62 200 TYR A C 1
ATOM 1510 O O . TYR A 1 200 ? 2.793 -16.344 1.189 1 71.62 200 TYR A O 1
ATOM 1518 N N . GLY A 1 201 ? 3.664 -18.031 2.027 1 55.5 201 GLY A N 1
ATOM 1519 C CA . GLY A 1 201 ? 3.729 -18.781 0.789 1 55.5 201 GLY A CA 1
ATOM 1520 C C . GLY A 1 201 ? 2.373 -18.984 0.136 1 55.5 201 GLY A C 1
ATOM 1521 O O . GLY A 1 201 ? 1.36 -19.125 0.826 1 55.5 201 GLY A O 1
ATOM 1522 N N . ALA A 1 202 ? 2.221 -18.047 -0.962 1 48.47 202 ALA A N 1
ATOM 1523 C CA . ALA A 1 202 ? 1.121 -18.594 -1.757 1 48.47 202 ALA A CA 1
ATOM 1524 C C . ALA A 1 202 ? 1.169 -20.125 -1.792 1 48.47 202 ALA A C 1
ATOM 1526 O O . ALA A 1 202 ? 2.244 -20.719 -1.686 1 48.47 202 ALA A O 1
ATOM 1527 N N . SER A 1 203 ? 0.319 -20.641 -1.138 1 42.22 203 SER A N 1
ATOM 1528 C CA . SER A 1 203 ? 0.205 -22.094 -0.974 1 42.22 203 SER A CA 1
ATOM 1529 C C . SER A 1 203 ? 0.932 -22.828 -2.09 1 42.22 203 SER A C 1
ATOM 1531 O O . SER A 1 203 ? 1.534 -23.875 -1.856 1 42.22 203 SER A O 1
ATOM 1533 N N . SER A 1 204 ? 0.817 -22.359 -3.34 1 41.97 204 SER A N 1
ATOM 1534 C CA . SER A 1 204 ? 1.228 -23.328 -4.34 1 41.97 204 SER A CA 1
ATOM 1535 C C . SER A 1 204 ? 2.746 -23.469 -4.391 1 41.97 204 SER A C 1
ATOM 1537 O O . SER A 1 204 ? 3.27 -24.438 -4.949 1 41.97 204 SER A O 1
ATOM 1539 N N . LEU A 1 205 ? 3.363 -22.391 -3.889 1 45.34 205 LEU A N 1
ATOM 1540 C CA . LEU A 1 205 ? 4.773 -22.484 -4.254 1 45.34 205 LEU A CA 1
ATOM 1541 C C . LEU A 1 205 ? 5.609 -22.953 -3.07 1 45.34 205 LEU A C 1
ATOM 1543 O O . LEU A 1 205 ? 6.84 -23 -3.156 1 45.34 205 LEU A O 1
ATOM 1547 N N . GLY A 1 206 ? 4.922 -23.438 -2.037 1 47.97 206 GLY A N 1
ATOM 1548 C CA . GLY A 1 206 ? 5.746 -24.047 -1.008 1 47.97 206 GLY A CA 1
ATOM 1549 C C . GLY A 1 206 ? 5.57 -23.406 0.357 1 47.97 206 GLY A C 1
ATOM 1550 O O . GLY A 1 206 ? 4.84 -22.438 0.501 1 47.97 206 GLY A O 1
ATOM 1551 N N . PRO A 1 207 ? 6.168 -24.094 1.375 1 49.34 207 PRO A N 1
ATOM 1552 C CA . PRO A 1 207 ? 6.008 -23.719 2.785 1 49.34 207 PRO A CA 1
ATOM 1553 C C . PRO A 1 207 ? 6.469 -22.297 3.082 1 49.34 207 PRO A C 1
ATOM 1555 O O . PRO A 1 207 ? 7.348 -21.781 2.393 1 49.34 207 PRO A O 1
ATOM 1558 N N . THR A 1 208 ? 5.703 -21.562 3.9 1 54.34 208 THR A N 1
ATOM 1559 C CA . THR A 1 208 ? 5.934 -20.219 4.406 1 54.34 208 THR A CA 1
ATOM 1560 C C . THR A 1 208 ? 7.387 -20.047 4.832 1 54.34 208 THR A C 1
ATOM 1562 O O . THR A 1 208 ? 7.938 -18.938 4.738 1 54.34 208 THR A O 1
ATOM 1565 N N . ASN A 1 209 ? 8.055 -21.125 5.078 1 57.16 209 ASN A N 1
ATOM 1566 C CA . ASN A 1 209 ? 9.375 -21.016 5.691 1 57.16 209 ASN A CA 1
ATOM 1567 C C . ASN A 1 209 ? 10.484 -21.359 4.703 1 57.16 209 ASN A C 1
ATOM 1569 O O . ASN A 1 209 ? 11.594 -21.703 5.109 1 57.16 209 ASN A O 1
ATOM 1573 N N . SER A 1 210 ? 10.18 -21.172 3.568 1 71.31 210 SER A N 1
ATOM 1574 C CA . SER A 1 210 ? 11.219 -21.5 2.605 1 71.31 210 SER A CA 1
ATOM 1575 C C . SER A 1 210 ? 12.344 -20.469 2.617 1 71.31 210 SER A C 1
ATOM 1577 O O . SER A 1 210 ? 12.102 -19.281 2.822 1 71.31 210 SER A O 1
ATOM 1579 N N . ASP A 1 211 ? 13.555 -21 2.516 1 82.5 211 ASP A N 1
ATOM 1580 C CA . ASP A 1 211 ? 14.727 -20.141 2.426 1 82.5 211 ASP A CA 1
ATOM 1581 C C . ASP A 1 211 ? 14.797 -19.438 1.067 1 82.5 211 ASP A C 1
ATOM 1583 O O . ASP A 1 211 ? 15.547 -18.484 0.894 1 82.5 211 ASP A O 1
ATOM 1587 N N . ARG A 1 212 ? 14.047 -19.953 0.24 1 85.38 212 ARG A N 1
ATOM 1588 C CA . ARG A 1 212 ? 14.016 -19.344 -1.082 1 85.38 212 ARG A CA 1
ATOM 1589 C C . ARG A 1 212 ? 12.781 -18.453 -1.255 1 85.38 212 ARG A C 1
ATOM 1591 O O . ARG A 1 212 ? 11.672 -18.969 -1.434 1 85.38 212 ARG A O 1
ATOM 1598 N N . GLN A 1 213 ? 13.07 -17.234 -1.207 1 90 213 GLN A N 1
ATOM 1599 C CA . GLN A 1 213 ? 12 -16.25 -1.328 1 90 213 GLN A CA 1
ATOM 1600 C C . GLN A 1 213 ? 12.023 -15.578 -2.699 1 90 213 GLN A C 1
ATOM 1602 O O . GLN A 1 213 ? 13.094 -15.328 -3.254 1 90 213 GLN A O 1
ATOM 1607 N N . PHE A 1 214 ? 10.828 -15.312 -3.234 1 90.62 214 PHE A N 1
ATOM 1608 C CA . PHE A 1 214 ? 10.773 -14.578 -4.496 1 90.62 214 PHE A CA 1
ATOM 1609 C C . PHE A 1 214 ? 9.453 -13.828 -4.629 1 90.62 214 PHE A C 1
ATOM 1611 O O . PHE A 1 214 ? 8.469 -14.18 -3.982 1 90.62 214 PHE A O 1
ATOM 1618 N N . GLN A 1 215 ? 9.477 -12.781 -5.379 1 91.44 215 GLN A N 1
ATOM 1619 C CA . GLN A 1 215 ? 8.312 -12.016 -5.805 1 91.44 215 GLN A CA 1
ATOM 1620 C C . GLN A 1 215 ? 8.469 -11.516 -7.238 1 91.44 215 GLN A C 1
ATOM 1622 O O . GLN A 1 215 ? 9.555 -11.086 -7.633 1 91.44 215 GLN A O 1
ATOM 1627 N N . SER A 1 216 ? 7.387 -11.641 -7.934 1 90.56 216 SER A N 1
ATOM 1628 C CA . SER A 1 216 ? 7.41 -11.148 -9.312 1 90.56 216 SER A CA 1
ATOM 1629 C C . SER A 1 216 ? 6.461 -9.969 -9.492 1 90.56 216 SER A C 1
ATOM 1631 O O . SER A 1 216 ? 5.367 -9.953 -8.922 1 90.56 216 SER A O 1
ATOM 1633 N N . TYR A 1 217 ? 6.922 -9.055 -10.25 1 91.56 217 TYR A N 1
ATOM 1634 C CA . TYR A 1 217 ? 6.137 -7.867 -10.57 1 91.56 217 TYR A CA 1
ATOM 1635 C C . TYR A 1 217 ? 5.98 -7.703 -12.078 1 91.56 217 TYR A C 1
ATOM 1637 O O . TYR A 1 217 ? 6.945 -7.871 -12.828 1 91.56 217 TYR A O 1
ATOM 1645 N N . PRO A 1 218 ? 4.75 -7.383 -12.508 1 89.94 218 PRO A N 1
ATOM 1646 C CA . PRO A 1 218 ? 4.531 -7.219 -13.945 1 89.94 218 PRO A CA 1
ATOM 1647 C C . PRO A 1 218 ? 5.332 -6.059 -14.539 1 89.94 218 PRO A C 1
ATOM 1649 O O . PRO A 1 218 ? 5.586 -5.066 -13.852 1 89.94 218 PRO A O 1
ATOM 1652 N N . ALA A 1 219 ? 5.621 -6.148 -15.812 1 90.81 219 ALA A N 1
ATOM 1653 C CA . ALA A 1 219 ? 6.453 -5.172 -16.516 1 90.81 219 ALA A CA 1
ATOM 1654 C C . ALA A 1 219 ? 5.809 -3.789 -16.5 1 90.81 219 ALA A C 1
ATOM 1656 O O . ALA A 1 219 ? 6.504 -2.773 -16.531 1 90.81 219 ALA A O 1
ATOM 1657 N N . GLU A 1 220 ? 4.543 -3.77 -16.344 1 90.69 220 GLU A N 1
ATOM 1658 C CA . GLU A 1 220 ? 3.807 -2.512 -16.422 1 90.69 220 GLU A CA 1
ATOM 1659 C C . GLU A 1 220 ? 3.822 -1.79 -15.07 1 90.69 220 GLU A C 1
ATOM 1661 O O . GLU A 1 220 ? 3.49 -0.605 -14.992 1 90.69 220 GLU A O 1
ATOM 1666 N N . SER A 1 221 ? 4.258 -2.51 -14.07 1 92.62 221 SER A N 1
ATOM 1667 C CA . SER A 1 221 ? 4.207 -1.953 -12.727 1 92.62 221 SER A CA 1
ATOM 1668 C C . SER A 1 221 ? 5.488 -1.199 -12.391 1 92.62 221 SER A C 1
ATOM 1670 O O . SER A 1 221 ? 6.512 -1.376 -13.055 1 92.62 221 SER A O 1
ATOM 1672 N N . SER A 1 222 ? 5.41 -0.395 -11.328 1 94.31 222 SER A N 1
ATOM 1673 C CA . SER A 1 222 ? 6.535 0.42 -10.883 1 94.31 222 SER A CA 1
ATOM 1674 C C . SER A 1 222 ? 7.734 -0.449 -10.508 1 94.31 222 SER A C 1
ATOM 1676 O O . SER A 1 222 ? 8.875 -0.092 -10.797 1 94.31 222 SER A O 1
ATOM 1678 N N . TYR A 1 223 ? 7.539 -1.599 -9.938 1 95.5 223 TYR A N 1
ATOM 1679 C CA . TYR A 1 223 ? 8.641 -2.41 -9.438 1 95.5 223 TYR A CA 1
ATOM 1680 C C . TYR A 1 223 ? 9.031 -3.484 -10.453 1 95.5 223 TYR A C 1
ATOM 1682 O O . TYR A 1 223 ? 10.07 -4.133 -10.305 1 95.5 223 TYR A O 1
ATOM 1690 N N . GLY A 1 224 ? 8.242 -3.648 -11.484 1 94.56 224 GLY A N 1
ATOM 1691 C CA . GLY A 1 224 ? 8.523 -4.703 -12.445 1 94.56 224 GLY A CA 1
ATOM 1692 C C . GLY A 1 224 ? 8.953 -4.18 -13.805 1 94.56 224 GLY A C 1
ATOM 1693 O O . GLY A 1 224 ? 9.203 -4.957 -14.727 1 94.56 224 GLY A O 1
ATOM 1694 N N . GLN A 1 225 ? 9.055 -2.928 -13.93 1 93.62 225 GLN A N 1
ATOM 1695 C CA . GLN A 1 225 ? 9.359 -2.316 -15.219 1 93.62 225 GLN A CA 1
ATOM 1696 C C . GLN A 1 225 ? 10.734 -2.74 -15.727 1 93.62 225 GLN A C 1
ATOM 1698 O O . GLN A 1 225 ? 11.664 -2.912 -14.93 1 93.62 225 GLN A O 1
ATOM 1703 N N . PRO A 1 226 ? 10.797 -2.936 -17.016 1 94.38 226 PRO A N 1
ATOM 1704 C CA . PRO A 1 226 ? 12.117 -3.242 -17.578 1 94.38 226 PRO A CA 1
ATOM 1705 C C . PRO A 1 226 ? 13.109 -2.096 -17.406 1 94.38 226 PRO A C 1
ATOM 1707 O O . PRO A 1 226 ? 12.766 -0.936 -17.656 1 94.38 226 PRO A O 1
ATOM 1710 N N . LEU A 1 227 ? 14.281 -2.496 -17.016 1 97.06 227 LEU A N 1
ATOM 1711 C CA . LEU A 1 227 ? 15.312 -1.487 -16.812 1 97.06 227 LEU A CA 1
ATOM 1712 C C . LEU A 1 227 ? 16.469 -1.681 -17.781 1 97.06 227 LEU A C 1
ATOM 1714 O O . LEU A 1 227 ? 17.453 -0.946 -17.734 1 97.06 227 LEU A O 1
ATOM 1718 N N . ASN A 1 228 ? 16.422 -2.646 -18.609 1 96.56 228 ASN A N 1
ATOM 1719 C CA . ASN A 1 228 ? 17.281 -2.879 -19.75 1 96.56 228 ASN A CA 1
ATOM 1720 C C . ASN A 1 228 ? 18.75 -2.891 -19.344 1 96.56 228 ASN A C 1
ATOM 1722 O O . ASN A 1 228 ? 19.594 -2.254 -20 1 96.56 228 ASN A O 1
ATOM 1726 N N . GLY A 1 229 ? 19.016 -3.482 -18.234 1 97.69 229 GLY A N 1
ATOM 1727 C CA . GLY A 1 229 ? 20.391 -3.691 -17.828 1 97.69 229 GLY A CA 1
ATOM 1728 C C . GLY A 1 229 ? 20.969 -2.525 -17.047 1 97.69 229 GLY A C 1
ATOM 1729 O O . GLY A 1 229 ? 22.125 -2.572 -16.609 1 97.69 229 GLY A O 1
ATOM 1730 N N . SER A 1 230 ? 20.219 -1.475 -16.812 1 98 230 SER A N 1
ATOM 1731 C CA . SER A 1 230 ? 20.719 -0.326 -16.062 1 98 230 SER A CA 1
ATOM 1732 C C . SER A 1 230 ? 20.922 -0.673 -14.594 1 98 230 SER A C 1
ATOM 1734 O O . SER A 1 230 ? 19.953 -0.877 -13.859 1 98 230 SER A O 1
ATOM 1736 N N . THR A 1 231 ? 22.188 -0.642 -14.156 1 98.38 231 THR A N 1
ATOM 1737 C CA . THR A 1 231 ? 22.5 -0.958 -12.766 1 98.38 231 THR A CA 1
ATOM 1738 C C . THR A 1 231 ? 22.141 0.208 -11.852 1 98.38 231 THR A C 1
ATOM 1740 O O . THR A 1 231 ? 21.781 0.006 -10.688 1 98.38 231 THR A O 1
ATOM 1743 N N . GLU A 1 232 ? 22.188 1.391 -12.391 1 97.88 232 GLU A N 1
ATOM 1744 C CA . GLU A 1 232 ? 21.812 2.566 -11.609 1 97.88 232 GLU A CA 1
ATOM 1745 C C . GLU A 1 232 ? 20.312 2.559 -11.297 1 97.88 232 GLU A C 1
ATOM 1747 O O . GLU A 1 232 ? 19.922 2.74 -10.141 1 97.88 232 GLU A O 1
ATOM 1752 N N . ASP A 1 233 ? 19.531 2.279 -12.312 1 97.62 233 ASP A N 1
ATOM 1753 C CA . ASP A 1 233 ? 18.078 2.268 -12.125 1 97.62 233 ASP A CA 1
ATOM 1754 C C . ASP A 1 233 ? 17.656 1.113 -11.219 1 97.62 233 ASP A C 1
ATOM 1756 O O . ASP A 1 233 ? 16.766 1.273 -10.375 1 97.62 233 ASP A O 1
ATOM 1760 N N . MET A 1 234 ? 18.281 -0.025 -11.43 1 98.56 234 MET A N 1
ATOM 1761 C CA . MET A 1 234 ? 17.969 -1.165 -10.57 1 98.56 234 MET A CA 1
ATOM 1762 C C . MET A 1 234 ? 18.375 -0.89 -9.125 1 98.56 234 MET A C 1
ATOM 1764 O O . MET A 1 234 ? 17.656 -1.237 -8.195 1 98.56 234 MET A O 1
ATOM 1768 N N . GLY A 1 235 ? 19.516 -0.293 -8.977 1 98.62 235 GLY A N 1
ATOM 1769 C CA . GLY A 1 235 ? 19.938 0.105 -7.645 1 98.62 235 GLY A CA 1
ATOM 1770 C C . GLY A 1 235 ? 18.953 1.044 -6.965 1 98.62 235 GLY A C 1
ATOM 1771 O O . GLY A 1 235 ? 18.641 0.874 -5.789 1 98.62 235 GLY A O 1
ATOM 1772 N N . GLN A 1 236 ? 18.484 2 -7.695 1 98.25 236 GLN A N 1
ATOM 1773 C CA . GLN A 1 236 ? 17.516 2.938 -7.145 1 98.25 236 GLN A CA 1
ATOM 1774 C C . GLN A 1 236 ? 16.203 2.232 -6.797 1 98.25 236 GLN A C 1
ATOM 1776 O O . GLN A 1 236 ? 15.602 2.518 -5.762 1 98.25 236 GLN A O 1
ATOM 1781 N N . LEU A 1 237 ? 15.82 1.361 -7.672 1 98.25 237 LEU A N 1
ATOM 1782 C CA . LEU A 1 237 ? 14.602 0.606 -7.434 1 98.25 237 LEU A CA 1
ATOM 1783 C C . LEU A 1 237 ? 14.695 -0.186 -6.137 1 98.25 237 LEU A C 1
ATOM 1785 O O . LEU A 1 237 ? 13.766 -0.165 -5.324 1 98.25 237 LEU A O 1
ATOM 1789 N N . MET A 1 238 ? 15.836 -0.806 -5.93 1 98.56 238 MET A N 1
ATOM 1790 C CA . MET A 1 238 ? 16.078 -1.572 -4.711 1 98.56 238 MET A CA 1
ATOM 1791 C C . MET A 1 238 ? 16.062 -0.667 -3.484 1 98.56 238 MET A C 1
ATOM 1793 O O . MET A 1 238 ? 15.438 -1.002 -2.473 1 98.56 238 MET A O 1
ATOM 1797 N N . SER A 1 239 ? 16.672 0.414 -3.6 1 98.75 239 SER A N 1
ATOM 1798 C CA . SER A 1 239 ? 16.734 1.348 -2.48 1 98.75 239 SER A CA 1
ATOM 1799 C C . SER A 1 239 ? 15.367 1.953 -2.184 1 98.75 239 SER A C 1
ATOM 1801 O O . SER A 1 239 ? 15.023 2.191 -1.023 1 98.75 239 SER A O 1
ATOM 1803 N N . THR A 1 240 ? 14.656 2.221 -3.229 1 98.56 240 THR A N 1
ATOM 1804 C CA . THR A 1 240 ? 13.312 2.762 -3.064 1 98.56 240 THR A CA 1
ATOM 1805 C C . THR A 1 240 ? 12.438 1.802 -2.262 1 98.56 240 THR A C 1
ATOM 1807 O O . THR A 1 240 ? 11.75 2.217 -1.33 1 98.56 240 THR A O 1
ATOM 1810 N N . PHE A 1 241 ? 12.492 0.531 -2.633 1 98.75 241 PHE A N 1
ATOM 1811 C CA . PHE A 1 241 ? 11.688 -0.457 -1.926 1 98.75 241 PHE A CA 1
ATOM 1812 C C . PHE A 1 241 ? 12.109 -0.554 -0.464 1 98.75 241 PHE A C 1
ATOM 1814 O O . PHE A 1 241 ? 11.258 -0.569 0.431 1 98.75 241 PHE A O 1
ATOM 1821 N N . ALA A 1 242 ? 13.352 -0.584 -0.231 1 98.81 242 ALA A N 1
ATOM 1822 C CA . ALA A 1 242 ? 13.875 -0.727 1.126 1 98.81 242 ALA A CA 1
ATOM 1823 C C . ALA A 1 242 ? 13.5 0.477 1.986 1 98.81 242 ALA A C 1
ATOM 1825 O O . ALA A 1 242 ? 13.008 0.318 3.105 1 98.81 242 ALA A O 1
ATOM 1826 N N . ILE A 1 243 ? 13.711 1.655 1.465 1 98.81 243 ILE A N 1
ATOM 1827 C CA . ILE A 1 243 ? 13.391 2.871 2.207 1 98.81 243 ILE A CA 1
ATOM 1828 C C . ILE A 1 243 ? 11.883 2.967 2.412 1 98.81 243 ILE A C 1
ATOM 1830 O O . ILE A 1 243 ? 11.414 3.426 3.459 1 98.81 243 ILE A O 1
ATOM 1834 N N . GLY A 1 244 ? 11.156 2.541 1.392 1 98.5 244 GLY A N 1
ATOM 1835 C CA . GLY A 1 244 ? 9.719 2.494 1.56 1 98.5 244 GLY A CA 1
ATOM 1836 C C . GLY A 1 244 ? 9.281 1.674 2.76 1 98.5 244 GLY A C 1
ATOM 1837 O O . GLY A 1 244 ? 8.414 2.1 3.529 1 98.5 244 GLY A O 1
ATOM 1838 N N . VAL A 1 245 ? 9.883 0.524 2.918 1 98.31 245 VAL A N 1
ATOM 1839 C CA . VAL A 1 245 ? 9.586 -0.334 4.062 1 98.31 245 VAL A CA 1
ATOM 1840 C C . VAL A 1 245 ? 9.891 0.412 5.359 1 98.31 245 VAL A C 1
ATOM 1842 O O . VAL A 1 245 ? 9.078 0.409 6.285 1 98.31 245 VAL A O 1
ATOM 1845 N N . ILE A 1 246 ? 11.008 1.051 5.43 1 97.88 246 ILE A N 1
ATOM 1846 C CA . ILE A 1 246 ? 11.43 1.765 6.629 1 97.88 246 ILE A CA 1
ATOM 1847 C C . ILE A 1 246 ? 10.469 2.92 6.906 1 97.88 246 ILE A C 1
ATOM 1849 O O . ILE A 1 246 ? 10.047 3.121 8.047 1 97.88 246 ILE A O 1
ATOM 1853 N N . ALA A 1 247 ? 10.141 3.645 5.887 1 96.75 247 ALA A N 1
ATOM 1854 C CA . ALA A 1 247 ? 9.273 4.805 6.043 1 96.75 247 ALA A CA 1
ATOM 1855 C C . ALA A 1 247 ? 7.895 4.391 6.555 1 96.75 247 ALA A C 1
ATOM 1857 O O . ALA A 1 247 ? 7.363 5 7.488 1 96.75 247 ALA A O 1
ATOM 1858 N N . VAL A 1 248 ? 7.32 3.375 5.957 1 96.25 248 VAL A N 1
ATOM 1859 C CA . VAL A 1 248 ? 5.992 2.928 6.363 1 96.25 248 VAL A CA 1
ATOM 1860 C C . VAL A 1 248 ? 6.059 2.328 7.766 1 96.25 248 VAL A C 1
ATOM 1862 O O . VAL A 1 248 ? 5.129 2.488 8.562 1 96.25 248 VAL A O 1
ATOM 1865 N N . THR A 1 249 ? 7.129 1.621 8.086 1 95.69 249 THR A N 1
ATOM 1866 C CA . THR A 1 249 ? 7.312 1.12 9.445 1 95.69 249 THR A CA 1
ATOM 1867 C C . THR A 1 249 ? 7.352 2.271 10.445 1 95.69 249 THR A C 1
ATOM 1869 O O . THR A 1 249 ? 6.754 2.186 11.523 1 95.69 249 THR A O 1
ATOM 1872 N N . ALA A 1 250 ? 8.047 3.311 10.094 1 92.75 250 ALA A N 1
ATOM 1873 C CA . ALA A 1 250 ? 8.125 4.48 10.969 1 92.75 250 ALA A CA 1
ATOM 1874 C C . ALA A 1 250 ? 6.746 5.086 11.203 1 92.75 250 ALA A C 1
ATOM 1876 O O . ALA A 1 250 ? 6.422 5.508 12.312 1 92.75 250 ALA A O 1
ATOM 1877 N N . GLN A 1 251 ? 5.953 5.145 10.172 1 88.5 251 GLN A N 1
ATOM 1878 C CA . GLN A 1 251 ? 4.613 5.715 10.281 1 88.5 251 GLN A CA 1
ATOM 1879 C C . GLN A 1 251 ? 3.686 4.797 11.07 1 88.5 251 GLN A C 1
ATOM 1881 O O . GLN A 1 251 ? 2.766 5.266 11.742 1 88.5 251 GLN A O 1
ATOM 1886 N N . ALA A 1 252 ? 3.936 3.535 10.938 1 88.25 252 ALA A N 1
ATOM 1887 C CA . ALA A 1 252 ? 3.082 2.559 11.609 1 88.25 252 ALA A CA 1
ATOM 1888 C C . ALA A 1 252 ? 3.453 2.428 13.086 1 88.25 252 ALA A C 1
ATOM 1890 O O . ALA A 1 252 ? 2.672 1.907 13.891 1 88.25 252 ALA A O 1
ATOM 1891 N N . SER A 1 253 ? 4.562 2.805 13.375 1 82.75 253 SER A N 1
ATOM 1892 C CA . SER A 1 253 ? 5.051 2.658 14.742 1 82.75 253 SER A CA 1
ATOM 1893 C C . SER A 1 253 ? 4.414 3.686 15.672 1 82.75 253 SER A C 1
ATOM 1895 O O . SER A 1 253 ? 4.062 4.785 15.242 1 82.75 253 SER A O 1
ATOM 1897 N N . THR A 1 254 ? 4.109 3.137 16.891 1 67.69 254 THR A N 1
ATOM 1898 C CA . THR A 1 254 ? 3.602 4.051 17.906 1 67.69 254 THR A CA 1
ATOM 1899 C C . THR A 1 254 ? 4.684 5.031 18.344 1 67.69 254 THR A C 1
ATOM 1901 O O . THR A 1 254 ? 5.832 4.637 18.562 1 67.69 254 THR A O 1
ATOM 1904 N N . GLY A 1 255 ? 4.414 6.18 18.219 1 65.62 255 GLY A N 1
ATOM 1905 C CA . GLY A 1 255 ? 5.375 7.211 18.578 1 65.62 255 GLY A CA 1
ATOM 1906 C C . GLY A 1 255 ? 5.793 7.156 20.047 1 65.62 255 GLY A C 1
ATOM 1907 O O . GLY A 1 255 ? 5.074 6.609 20.875 1 65.62 255 GLY A O 1
ATOM 1908 N N . ILE A 1 256 ? 7.055 7.312 20.188 1 64.19 256 ILE A N 1
ATOM 1909 C CA . ILE A 1 256 ? 7.57 7.461 21.547 1 64.19 256 ILE A CA 1
ATOM 1910 C C . ILE A 1 256 ? 7.523 8.93 21.969 1 64.19 256 ILE A C 1
ATOM 1912 O O . ILE A 1 256 ? 7.797 9.82 21.156 1 64.19 256 ILE A O 1
ATOM 1916 N N . VAL A 1 257 ? 6.91 9.094 23.141 1 64.12 257 VAL A N 1
ATOM 1917 C CA . VAL A 1 257 ? 6.895 10.453 23.656 1 64.12 257 VAL A CA 1
ATOM 1918 C C . VAL A 1 257 ? 8.258 10.797 24.266 1 64.12 257 VAL A C 1
ATOM 1920 O O . VAL A 1 257 ? 8.75 10.086 25.141 1 64.12 257 VAL A O 1
ATOM 1923 N N . VAL A 1 258 ? 8.969 11.641 23.562 1 62.25 258 VAL A N 1
ATOM 1924 C CA . VAL A 1 258 ? 10.273 12.062 24.062 1 62.25 258 VAL A CA 1
ATOM 1925 C C . VAL A 1 258 ? 10.156 13.445 24.688 1 62.25 258 VAL A C 1
ATOM 1927 O O . VAL A 1 258 ? 9.492 14.328 24.156 1 62.25 258 VAL A O 1
ATOM 1930 N N . PRO A 1 259 ? 10.664 13.469 25.922 1 60.5 259 PRO A N 1
ATOM 1931 C CA . PRO A 1 259 ? 10.641 14.789 26.562 1 60.5 259 PRO A CA 1
ATOM 1932 C C . PRO A 1 259 ? 11.445 15.836 25.781 1 60.5 259 PRO A C 1
ATOM 1934 O O . PRO A 1 259 ? 12.492 15.516 25.219 1 60.5 259 PRO A O 1
ATOM 1937 N N . GLY A 1 260 ? 10.922 16.922 25.312 1 57.81 260 GLY A N 1
ATOM 1938 C CA . GLY A 1 260 ? 11.594 18.047 24.656 1 57.81 260 GLY A CA 1
ATOM 1939 C C . GLY A 1 260 ? 10.633 19.109 24.156 1 57.81 260 GLY A C 1
ATOM 1940 O O . GLY A 1 260 ? 9.508 19.203 24.641 1 57.81 260 GLY A O 1
ATOM 1941 N N . MET A 1 261 ? 11.211 20.031 23.359 1 54.81 261 MET A N 1
ATOM 1942 C CA . MET A 1 261 ? 10.398 21.125 22.812 1 54.81 261 MET A CA 1
ATOM 1943 C C . MET A 1 261 ? 9.422 20.609 21.766 1 54.81 261 MET A C 1
ATOM 1945 O O . MET A 1 261 ? 9.805 19.891 20.844 1 54.81 261 MET A O 1
ATOM 1949 N N . GLN A 1 262 ? 8.242 20.625 22.141 1 57.56 262 GLN A N 1
ATOM 1950 C CA . GLN A 1 262 ? 7.195 20.266 21.188 1 57.56 262 GLN A CA 1
ATOM 1951 C C . GLN A 1 262 ? 7.152 21.234 20.016 1 57.56 262 GLN A C 1
ATOM 1953 O O . GLN A 1 262 ? 7.312 22.453 20.203 1 57.56 262 GLN A O 1
ATOM 1958 N N . PRO A 1 263 ? 7.172 20.672 18.844 1 54.41 263 PRO A N 1
ATOM 1959 C CA . PRO A 1 263 ? 6.98 21.609 17.734 1 54.41 263 PRO A CA 1
ATOM 1960 C C . PRO A 1 263 ? 5.727 22.469 17.875 1 54.41 263 PRO A C 1
ATOM 1962 O O . PRO A 1 263 ? 4.656 21.953 18.219 1 54.41 263 PRO A O 1
ATOM 1965 N N . GLU A 1 264 ? 5.879 23.688 18.188 1 54.56 264 GLU A N 1
ATOM 1966 C CA . GLU A 1 264 ? 4.742 24.594 18.312 1 54.56 264 GLU A CA 1
ATOM 1967 C C . GLU A 1 264 ? 4.645 25.516 17.094 1 54.56 264 GLU A C 1
ATOM 1969 O O . GLU A 1 264 ? 5.66 25.844 16.469 1 54.56 264 GLU A O 1
ATOM 1974 N N . ASN A 1 265 ? 3.34 25.547 16.562 1 51.44 265 ASN A N 1
ATOM 1975 C CA . ASN A 1 265 ? 3.125 26.5 15.484 1 51.44 265 ASN A CA 1
ATOM 1976 C C . ASN A 1 265 ? 3.594 27.906 15.891 1 51.44 265 ASN A C 1
ATOM 1978 O O . ASN A 1 265 ? 3.199 28.422 16.938 1 51.44 265 ASN A O 1
ATOM 1982 N N . GLY A 1 266 ? 4.855 28.109 15.43 1 45.78 266 GLY A N 1
ATOM 1983 C CA . GLY A 1 266 ? 5.172 29.516 15.633 1 45.78 266 GLY A CA 1
ATOM 1984 C C . GLY A 1 266 ? 4.156 30.453 15.008 1 45.78 266 GLY A C 1
ATOM 1985 O O . GLY A 1 266 ? 3.553 30.125 13.984 1 45.78 266 GLY A O 1
ATOM 1986 N N . VAL A 1 267 ? 3.4 31.094 15.727 1 42.06 267 VAL A N 1
ATOM 1987 C CA . VAL A 1 267 ? 2.49 32.094 15.195 1 42.06 267 VAL A CA 1
ATOM 1988 C C . VAL A 1 267 ? 3.291 33.281 14.641 1 42.06 267 VAL A C 1
ATOM 1990 O O . VAL A 1 267 ? 4.094 33.875 15.352 1 42.06 267 VAL A O 1
ATOM 1993 N N . VAL A 1 268 ? 3.648 33.062 13.383 1 40.5 268 VAL A N 1
ATOM 1994 C CA . VAL A 1 268 ? 4.18 34.312 12.852 1 40.5 268 VAL A CA 1
ATOM 1995 C C . VAL A 1 268 ? 3.027 35.25 12.523 1 40.5 268 VAL A C 1
ATOM 1997 O O . VAL A 1 268 ? 2.16 34.938 11.711 1 40.5 268 VAL A O 1
ATOM 2000 N N . LEU A 1 269 ? 2.811 36 13.383 1 39.16 269 LEU A N 1
ATOM 2001 C CA . LEU A 1 269 ? 1.877 37.062 13.117 1 39.16 269 LEU A CA 1
ATOM 2002 C C . LEU A 1 269 ? 2.338 37.906 11.914 1 39.16 269 LEU A C 1
ATOM 2004 O O . LEU A 1 269 ? 3.365 38.594 11.984 1 39.16 269 LEU A O 1
ATOM 2008 N N . GLN A 1 270 ? 2.037 37.312 10.781 1 38.84 270 GLN A N 1
ATOM 2009 C CA . GLN A 1 270 ? 2.336 38.188 9.648 1 38.84 270 GLN A CA 1
ATOM 2010 C C . GLN A 1 270 ? 1.337 39.312 9.555 1 38.84 270 GLN A C 1
ATOM 2012 O O . GLN A 1 270 ? 0.143 39.094 9.344 1 38.84 270 GLN A O 1
ATOM 2017 N N . ILE A 1 271 ? 1.803 40.344 10.031 1 40.81 271 ILE A N 1
ATOM 2018 C CA . ILE A 1 271 ? 1.061 41.594 9.844 1 40.81 271 ILE A CA 1
ATOM 2019 C C . ILE A 1 271 ? 1.114 42 8.375 1 40.81 271 ILE A C 1
ATOM 2021 O O . ILE A 1 271 ? 2.17 42.406 7.871 1 40.81 271 ILE A O 1
ATOM 2025 N N . THR A 1 272 ? 0.12 41.5 7.719 1 46.69 272 THR A N 1
ATOM 2026 C CA . THR A 1 272 ? 0.098 41.75 6.281 1 46.69 272 THR A CA 1
ATOM 2027 C C . THR A 1 272 ? -0.081 43.25 5.988 1 46.69 272 THR A C 1
ATOM 2029 O O . THR A 1 272 ? 0.424 43.75 4.98 1 46.69 272 THR A O 1
ATOM 2032 N N . LYS A 1 273 ? -0.952 43.906 6.82 1 56.44 273 LYS A N 1
ATOM 2033 C CA . LYS A 1 273 ? -1.196 45.312 6.535 1 56.44 273 LYS A CA 1
ATOM 2034 C C . LYS A 1 273 ? -0.706 46.188 7.676 1 56.44 273 LYS A C 1
ATOM 2036 O O . LYS A 1 273 ? -1.478 46.562 8.57 1 56.44 273 LYS A O 1
ATOM 2041 N N . TRP A 1 274 ? 0.486 46.469 7.527 1 56.84 274 TRP A N 1
ATOM 2042 C CA . TRP A 1 274 ? 1.186 47.312 8.516 1 56.84 274 TRP A CA 1
ATOM 2043 C C . TRP A 1 274 ? 0.552 48.688 8.617 1 56.84 274 TRP A C 1
ATOM 2045 O O . TRP A 1 274 ? 0.612 49.312 9.672 1 56.84 274 TRP A O 1
ATOM 2055 N N . MET A 1 275 ? -0.134 49.094 7.633 1 65.12 275 MET A N 1
ATOM 2056 C CA . MET A 1 275 ? -0.802 50.406 7.637 1 65.12 275 MET A CA 1
ATOM 2057 C C . MET A 1 275 ? -1.833 50.469 8.758 1 65.12 275 MET A C 1
ATOM 2059 O O . MET A 1 275 ? -1.949 51.5 9.43 1 65.12 275 MET A O 1
ATOM 2063 N N . TYR A 1 276 ? -2.396 49.344 8.914 1 63.56 276 TYR A N 1
ATOM 2064 C CA . TYR A 1 276 ? -3.412 49.375 9.961 1 63.56 276 TYR A CA 1
ATOM 2065 C C . TYR A 1 276 ? -2.768 49.406 11.336 1 63.56 276 TYR A C 1
ATOM 2067 O O . TYR A 1 276 ? -3.27 50.094 12.242 1 63.56 276 TYR A O 1
ATOM 2075 N N . VAL A 1 277 ? -1.724 48.75 11.43 1 64.81 277 VAL A N 1
ATOM 2076 C CA . VAL A 1 277 ? -0.998 48.781 12.695 1 64.81 277 VAL A CA 1
ATOM 2077 C C . VAL A 1 277 ? -0.511 50.219 12.984 1 64.81 277 VAL A C 1
ATOM 2079 O O . VAL A 1 277 ? -0.684 50.719 14.094 1 64.81 277 VAL A O 1
ATOM 2082 N N . HIS A 1 278 ? 0.024 50.812 11.977 1 69.94 278 HIS A N 1
ATOM 2083 C CA . HIS A 1 278 ? 0.475 52.188 12.125 1 69.94 278 HIS A CA 1
ATOM 2084 C C . HIS A 1 278 ? -0.698 53.125 12.398 1 69.94 278 HIS A C 1
ATOM 2086 O O . HIS A 1 278 ? -0.582 54.062 13.203 1 69.94 278 HIS A O 1
ATOM 2092 N N . LEU A 1 279 ? -1.77 52.875 11.781 1 73.62 279 LEU A N 1
ATOM 2093 C CA . LEU A 1 279 ? -2.955 53.688 11.992 1 73.62 279 LEU A CA 1
ATOM 2094 C C . LEU A 1 279 ? -3.445 53.562 13.438 1 73.62 279 LEU A C 1
ATOM 2096 O O . LEU A 1 279 ? -3.777 54.594 14.062 1 73.62 279 LEU A O 1
ATOM 2100 N N . ILE A 1 280 ? -3.402 52.5 13.852 1 70.12 280 ILE A N 1
ATOM 2101 C CA . ILE A 1 280 ? -3.855 52.25 15.227 1 70.12 280 ILE A CA 1
ATOM 2102 C C . ILE A 1 280 ? -2.893 52.938 16.203 1 70.12 280 ILE A C 1
ATOM 2104 O O . ILE A 1 280 ? -3.32 53.625 17.125 1 70.12 280 ILE A O 1
ATOM 2108 N N . LEU A 1 281 ? -1.685 52.719 15.914 1 74.5 281 LEU A N 1
ATOM 2109 C CA . LEU A 1 281 ? -0.68 53.312 16.781 1 74.5 281 LEU A CA 1
ATOM 2110 C C . LEU A 1 281 ? -0.737 54.844 16.672 1 74.5 281 LEU A C 1
ATOM 2112 O O . LEU A 1 281 ? -0.671 55.531 17.688 1 74.5 281 LEU A O 1
ATOM 2116 N N . GLY A 1 282 ? -0.924 55.281 15.562 1 73.5 282 GLY A N 1
ATOM 2117 C CA . GLY A 1 282 ? -1.018 56.719 15.344 1 73.5 282 GLY A CA 1
ATOM 2118 C C . GLY A 1 282 ? -2.248 57.344 15.984 1 73.5 282 GLY A C 1
ATOM 2119 O O . GLY A 1 282 ? -2.156 58.406 16.625 1 73.5 282 GLY A O 1
ATOM 2120 N N . LEU A 1 283 ? -3.322 56.688 15.781 1 74.62 283 LEU A N 1
ATOM 2121 C CA . LEU A 1 283 ? -4.562 57.219 16.359 1 74.62 283 LEU A CA 1
ATOM 2122 C C . LEU A 1 283 ? -4.508 57.188 17.875 1 74.62 283 LEU A C 1
ATOM 2124 O O . LEU A 1 283 ? -4.984 58.125 18.531 1 74.62 283 LEU A O 1
ATOM 2128 N N . SER A 1 284 ? -3.928 56.188 18.312 1 74.69 284 SER A N 1
ATOM 2129 C CA . SER A 1 284 ? -3.783 56.094 19.766 1 74.69 284 SER A CA 1
ATOM 2130 C C . SER A 1 284 ? -2.924 57.25 20.297 1 74.69 284 SER A C 1
ATOM 2132 O O . SER A 1 284 ? -3.279 57.875 21.281 1 74.69 284 SER A O 1
ATOM 2134 N N . LEU A 1 285 ? -1.891 57.469 19.641 1 74.38 285 LEU A N 1
ATOM 2135 C CA . LEU A 1 285 ? -1 58.562 20.016 1 74.38 285 LEU A CA 1
ATOM 2136 C C . LEU A 1 285 ? -1.671 59.906 19.797 1 74.38 285 LEU A C 1
ATOM 2138 O O . LEU A 1 285 ? -1.516 60.812 20.625 1 74.38 285 LEU A O 1
ATOM 2142 N N . GLY A 1 286 ? -2.422 59.969 18.812 1 74.94 286 GLY A N 1
ATOM 2143 C CA . GLY A 1 286 ? -3.125 61.188 18.516 1 74.94 286 GLY A CA 1
ATOM 2144 C C . GLY A 1 286 ? -4.18 61.562 19.531 1 74.94 286 GLY A C 1
ATOM 2145 O O . GLY A 1 286 ? -4.25 62.688 19.984 1 74.94 286 GLY A O 1
ATOM 2146 N N . VAL A 1 287 ? -4.824 60.594 19.875 1 78.94 287 VAL A N 1
ATOM 2147 C CA . VAL A 1 287 ? -5.859 60.812 20.875 1 78.94 287 VAL A CA 1
ATOM 2148 C C . VAL A 1 287 ? -5.211 61.188 22.219 1 78.94 287 VAL A C 1
ATOM 2150 O O . VAL A 1 287 ? -5.676 62.094 22.906 1 78.94 287 VAL A O 1
ATOM 2153 N N . GLN A 1 288 ? -4.16 60.594 22.469 1 77.06 288 GLN A N 1
ATOM 2154 C CA . GLN A 1 288 ? -3.443 60.906 23.703 1 77.06 288 GLN A CA 1
ATOM 2155 C C . GLN A 1 288 ? -2.902 62.312 23.672 1 77.06 288 GLN A C 1
ATOM 2157 O O . GLN A 1 288 ? -2.975 63.031 24.688 1 77.06 288 GLN A O 1
ATOM 2162 N N . LEU A 1 289 ? -2.49 62.75 22.641 1 77.88 289 LEU A N 1
ATOM 2163 C CA . LEU A 1 289 ? -1.973 64.125 22.484 1 77.88 289 LEU A CA 1
ATOM 2164 C C . LEU A 1 289 ? -3.096 65.125 22.594 1 77.88 289 LEU A C 1
ATOM 2166 O O . LEU A 1 289 ? -2.943 66.188 23.266 1 77.88 289 LEU A O 1
ATOM 2170 N N . LEU A 1 290 ? -4.18 64.875 22.078 1 78.44 290 LEU A N 1
ATOM 2171 C CA . LEU A 1 290 ? -5.316 65.75 22.125 1 78.44 290 LEU A CA 1
ATOM 2172 C C . LEU A 1 290 ? -5.84 65.938 23.547 1 78.44 290 LEU A C 1
ATOM 2174 O O . LEU A 1 290 ? -6.145 67 24 1 78.44 290 LEU A O 1
ATOM 2178 N N . LEU A 1 291 ? -5.852 64.812 24.062 1 78.38 291 LEU A N 1
ATOM 2179 C CA . LEU A 1 291 ? -6.312 64.875 25.438 1 78.38 291 LEU A CA 1
ATOM 2180 C C . LEU A 1 291 ? -5.301 65.562 26.328 1 78.38 291 LEU A C 1
ATOM 2182 O O . LEU A 1 291 ? -5.676 66.375 27.203 1 78.38 291 LEU A O 1
ATOM 2186 N N . GLY A 1 292 ? -4.145 65.375 26.062 1 74.62 292 GLY A N 1
ATOM 2187 C CA . GLY A 1 292 ? -3.1 66.062 26.797 1 74.62 292 GLY A CA 1
ATOM 2188 C C . GLY A 1 292 ? -3.131 67.562 26.594 1 74.62 292 GLY A C 1
ATOM 2189 O O . GLY A 1 292 ? -3.059 68.375 27.562 1 74.62 292 GLY A O 1
ATOM 2190 N N . VAL A 1 293 ? -3.326 67.938 25.484 1 75.5 293 VAL A N 1
ATOM 2191 C CA . VAL A 1 293 ? -3.383 69.375 25.156 1 75.5 293 VAL A CA 1
ATOM 2192 C C . VAL A 1 293 ? -4.652 70 25.734 1 75.5 293 VAL A C 1
ATOM 2194 O O . VAL A 1 293 ? -4.617 71.062 26.281 1 75.5 293 VAL A O 1
ATOM 2197 N N . GLY A 1 294 ? -5.59 69.188 25.672 1 74.12 294 GLY A N 1
ATOM 2198 C CA . GLY A 1 294 ? -6.832 69.688 26.266 1 74.12 294 GLY A CA 1
ATOM 2199 C C . GLY A 1 294 ? -6.738 69.938 27.75 1 74.12 294 GLY A C 1
ATOM 2200 O O . GLY A 1 294 ? -7.184 70.938 28.266 1 74.12 294 GLY A O 1
ATOM 2201 N N . ILE A 1 295 ? -6.148 69.062 28.297 1 70.69 295 ILE A N 1
ATOM 2202 C CA . ILE A 1 295 ? -5.973 69.188 29.734 1 70.69 295 ILE A CA 1
ATOM 2203 C C . ILE A 1 295 ? -5.035 70.375 30.047 1 70.69 295 ILE A C 1
ATOM 2205 O O . ILE A 1 295 ? -5.27 71.125 30.984 1 70.69 295 ILE A O 1
ATOM 2209 N N . ALA A 1 296 ? -4.141 70.562 29.266 1 70.31 296 ALA A N 1
ATOM 2210 C CA . ALA A 1 296 ? -3.201 71.625 29.453 1 70.31 296 ALA A CA 1
ATOM 2211 C C . ALA A 1 296 ? -3.893 73 29.25 1 70.31 296 ALA A C 1
ATOM 2213 O O . ALA A 1 296 ? -3.65 73.938 30.016 1 70.31 296 ALA A O 1
ATOM 2214 N N . ILE A 1 297 ? -4.742 73.062 28.406 1 75.06 297 ILE A N 1
ATOM 2215 C CA . ILE A 1 297 ? -5.473 74.312 28.141 1 75.06 297 ILE A CA 1
ATOM 2216 C C . ILE A 1 297 ? -6.453 74.562 29.266 1 75.06 297 ILE A C 1
ATOM 2218 O O . ILE A 1 297 ? -6.539 75.688 29.766 1 75.06 297 ILE A O 1
ATOM 2222 N N . LEU A 1 298 ? -7.027 73.625 29.656 1 71.12 298 LEU A N 1
ATOM 2223 C CA . LEU A 1 298 ? -8.016 73.812 30.703 1 71.12 298 LEU A CA 1
ATOM 2224 C C . LEU A 1 298 ? -7.352 74.125 32.031 1 71.12 298 LEU A C 1
ATOM 2226 O O . LEU A 1 298 ? -7.902 74.875 32.844 1 71.12 298 LEU A O 1
ATOM 2230 N N . SER A 1 299 ? -6.297 73.688 32.094 1 61.53 299 SER A N 1
ATOM 2231 C CA . SER A 1 299 ? -5.57 73.938 33.344 1 61.53 299 SER A CA 1
ATOM 2232 C C . SER A 1 299 ? -4.973 75.312 33.344 1 61.53 299 SER A C 1
ATOM 2234 O O . SER A 1 299 ? -4.637 75.875 34.406 1 61.53 299 SER A O 1
ATOM 2236 N N . ASN A 1 300 ? -4.891 75.938 32.281 1 61.31 300 ASN A N 1
ATOM 2237 C CA . ASN A 1 300 ? -4.324 77.312 32.188 1 61.31 300 ASN A CA 1
ATOM 2238 C C . ASN A 1 300 ? -5.402 78.312 31.906 1 61.31 300 ASN A C 1
ATOM 2240 O O . ASN A 1 300 ? -5.09 79.5 31.609 1 61.31 300 ASN A O 1
ATOM 2244 N N . LEU A 1 301 ? -6.559 78 31.766 1 61.41 301 LEU A N 1
ATOM 2245 C CA . LEU A 1 301 ? -7.625 79 31.719 1 61.41 301 LEU A CA 1
ATOM 2246 C C . LEU A 1 301 ? -7.785 79.688 33.062 1 61.41 301 LEU A C 1
ATOM 2248 O O . LEU A 1 301 ? -7.754 79 34.094 1 61.41 301 LEU A O 1
ATOM 2252 N N . PRO A 1 302 ? -7.492 80.938 33.156 1 56.81 302 PRO A N 1
ATOM 2253 C CA . PRO A 1 302 ? -7.656 81.75 34.406 1 56.81 302 PRO A CA 1
ATOM 2254 C C . PRO A 1 302 ? -8.984 81.438 35.094 1 56.81 302 PRO A C 1
ATOM 2256 O O . PRO A 1 302 ? -9.977 81.125 34.438 1 56.81 302 PRO A O 1
ATOM 2259 N N . SER A 1 303 ? -8.945 80.75 36.219 1 51.28 303 SER A N 1
ATOM 2260 C CA . SER A 1 303 ? -10.148 80.688 37.062 1 51.28 303 SER A CA 1
ATOM 2261 C C . SER A 1 303 ? -10.875 82.062 37 1 51.28 303 SER A C 1
ATOM 2263 O O . SER A 1 303 ? -10.281 83.125 37.25 1 51.28 303 SER A O 1
ATOM 2265 N N . ARG A 1 304 ? -11.867 82.125 36.188 1 39.47 304 ARG A N 1
ATOM 2266 C CA . ARG A 1 304 ? -12.758 83.188 36.594 1 39.47 304 ARG A CA 1
ATOM 2267 C C . ARG A 1 304 ? -13.328 82.938 38 1 39.47 304 ARG A C 1
ATOM 2269 O O . ARG A 1 304 ? -13.672 81.75 38.312 1 39.47 304 ARG A O 1
ATOM 2276 N N . MET B 1 1 ? -12.406 13.328 -9.484 1 84.44 1 MET B N 1
ATOM 2277 C CA . MET B 1 1 ? -12.078 11.906 -9.492 1 84.44 1 MET B CA 1
ATOM 2278 C C . MET B 1 1 ? -12.891 11.164 -10.547 1 84.44 1 MET B C 1
ATOM 2280 O O . MET B 1 1 ? -13.656 10.25 -10.227 1 84.44 1 MET B O 1
ATOM 2284 N N . SER B 1 2 ? -12.742 11.492 -11.805 1 85.38 2 SER B N 1
ATOM 2285 C CA . SER B 1 2 ? -13.477 10.875 -12.898 1 85.38 2 SER B CA 1
ATOM 2286 C C . SER B 1 2 ? -12.922 9.492 -13.234 1 85.38 2 SER B C 1
ATOM 2288 O O . SER B 1 2 ? -13.68 8.578 -13.555 1 85.38 2 SER B O 1
ATOM 2290 N N . ASN B 1 3 ? -11.617 9.445 -13.156 1 89.12 3 ASN B N 1
ATOM 2291 C CA . ASN B 1 3 ? -10.945 8.172 -13.406 1 89.12 3 ASN B CA 1
ATOM 2292 C C . ASN B 1 3 ? -9.922 7.855 -12.32 1 89.12 3 ASN B C 1
ATOM 2294 O O . ASN B 1 3 ? -9.406 8.766 -11.664 1 89.12 3 ASN B O 1
ATOM 2298 N N . ILE B 1 4 ? -9.711 6.543 -12.164 1 91.88 4 ILE B N 1
ATOM 2299 C CA . ILE B 1 4 ? -8.648 6.148 -11.242 1 91.88 4 ILE B CA 1
ATOM 2300 C C . ILE B 1 4 ? -7.301 6.633 -11.781 1 91.88 4 ILE B C 1
ATOM 2302 O O . ILE B 1 4 ? -7.023 6.523 -12.977 1 91.88 4 ILE B O 1
ATOM 2306 N N . VAL B 1 5 ? -6.578 7.266 -10.938 1 89.69 5 VAL B N 1
ATOM 2307 C CA . VAL B 1 5 ? -5.242 7.738 -11.289 1 89.69 5 VAL B CA 1
ATOM 2308 C C . VAL B 1 5 ? -4.227 6.617 -11.086 1 89.69 5 VAL B C 1
ATOM 2310 O O . VAL B 1 5 ? -4.145 6.031 -10 1 89.69 5 VAL B O 1
ATOM 2313 N N . THR B 1 6 ? -3.396 6.344 -12.117 1 90.5 6 THR B N 1
ATOM 2314 C CA . THR B 1 6 ? -2.592 5.129 -12.094 1 90.5 6 THR B CA 1
ATOM 2315 C C . THR B 1 6 ? -1.121 5.457 -11.852 1 90.5 6 THR B C 1
ATOM 2317 O O . THR B 1 6 ? -0.283 4.559 -11.773 1 90.5 6 THR B O 1
ATOM 2320 N N . ASN B 1 7 ? -0.761 6.641 -11.578 1 88.81 7 ASN B N 1
ATOM 2321 C CA . ASN B 1 7 ? 0.629 7.082 -11.625 1 88.81 7 ASN B CA 1
ATOM 2322 C C . ASN B 1 7 ? 1.411 6.59 -10.406 1 88.81 7 ASN B C 1
ATOM 2324 O O . ASN B 1 7 ? 2.643 6.609 -10.406 1 88.81 7 ASN B O 1
ATOM 2328 N N . ARG B 1 8 ? 0.737 6.152 -9.391 1 91.5 8 ARG B N 1
ATOM 2329 C CA . ARG B 1 8 ? 1.436 5.734 -8.18 1 91.5 8 ARG B CA 1
ATOM 2330 C C . ARG B 1 8 ? 1.996 4.324 -8.328 1 91.5 8 ARG B C 1
ATOM 2332 O O . ARG B 1 8 ? 3.049 4.008 -7.77 1 91.5 8 ARG B O 1
ATOM 2339 N N . VAL B 1 9 ? 1.343 3.502 -9.117 1 93.75 9 VAL B N 1
ATOM 2340 C CA . VAL B 1 9 ? 1.681 2.084 -9.055 1 93.75 9 VAL B CA 1
ATOM 2341 C C . VAL B 1 9 ? 2.168 1.604 -10.414 1 93.75 9 VAL B C 1
ATOM 2343 O O . VAL B 1 9 ? 2.742 0.518 -10.531 1 93.75 9 VAL B O 1
ATOM 2346 N N . LEU B 1 10 ? 1.967 2.377 -11.43 1 93.31 10 LEU B N 1
ATOM 2347 C CA . LEU B 1 10 ? 2.438 1.998 -12.758 1 93.31 10 LEU B CA 1
ATOM 2348 C C . LEU B 1 10 ? 3.783 2.646 -13.062 1 93.31 10 LEU B C 1
ATOM 2350 O O . LEU B 1 10 ? 4.074 3.742 -12.578 1 93.31 10 LEU B O 1
ATOM 2354 N N . ALA B 1 11 ? 4.477 1.921 -13.914 1 91.25 11 ALA B N 1
ATOM 2355 C CA . ALA B 1 11 ? 5.73 2.475 -14.414 1 91.25 11 ALA B CA 1
ATOM 2356 C C . ALA B 1 11 ? 5.48 3.717 -15.266 1 91.25 11 ALA B C 1
ATOM 2358 O O . ALA B 1 11 ? 4.418 3.857 -15.875 1 91.25 11 ALA B O 1
ATOM 2359 N N . ASP B 1 12 ? 6.535 4.551 -15.258 1 84.94 12 ASP B N 1
ATOM 2360 C CA . ASP B 1 12 ? 6.414 5.773 -16.047 1 84.94 12 ASP B CA 1
ATOM 2361 C C . ASP B 1 12 ? 6.121 5.461 -17.516 1 84.94 12 ASP B C 1
ATOM 2363 O O . ASP B 1 12 ? 5.246 6.082 -18.109 1 84.94 12 ASP B O 1
ATOM 2367 N N . LYS B 1 13 ? 6.719 4.531 -18.031 1 81.81 13 LYS B N 1
ATOM 2368 C CA . LYS B 1 13 ? 6.551 4.168 -19.438 1 81.81 13 LYS B CA 1
ATOM 2369 C C . LYS B 1 13 ? 5.152 3.619 -19.703 1 81.81 13 LYS B C 1
ATOM 2371 O O . LYS B 1 13 ? 4.664 3.678 -20.828 1 81.81 13 LYS B O 1
ATOM 2376 N N . SER B 1 14 ? 4.594 3.111 -18.672 1 85 14 SER B N 1
ATOM 2377 C CA . SER B 1 14 ? 3.283 2.49 -18.828 1 85 14 SER B CA 1
ATOM 2378 C C . SER B 1 14 ? 2.166 3.518 -18.688 1 85 14 SER B C 1
ATOM 2380 O O . SER B 1 14 ? 0.995 3.203 -18.906 1 85 14 SER B O 1
ATOM 2382 N N . GLN B 1 15 ? 2.518 4.703 -18.422 1 85.06 15 GLN B N 1
ATOM 2383 C CA . GLN B 1 15 ? 1.51 5.738 -18.203 1 85.06 15 GLN B CA 1
ATOM 2384 C C . 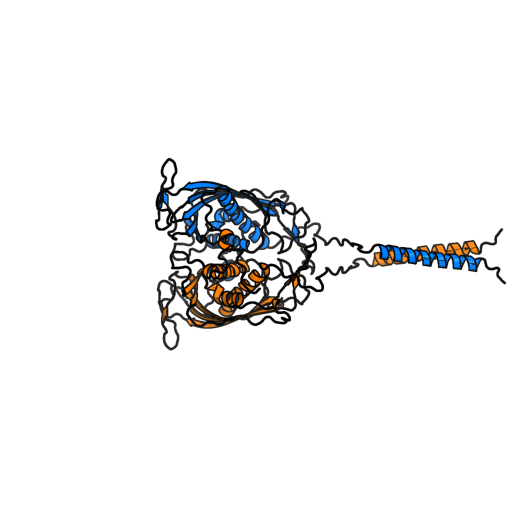GLN B 1 15 ? 0.834 6.117 -19.531 1 85.06 15 GLN B C 1
ATOM 2386 O O . GLN B 1 15 ? -0.285 6.633 -19.531 1 85.06 15 GLN B O 1
ATOM 2391 N N . ASN B 1 16 ? 1.475 5.828 -20.641 1 82.19 16 ASN B N 1
ATOM 2392 C CA . ASN B 1 16 ? 0.869 6.086 -21.938 1 82.19 16 ASN B CA 1
ATOM 2393 C C . ASN B 1 16 ? -0.345 5.191 -22.172 1 82.19 16 ASN B C 1
ATOM 2395 O O . ASN B 1 16 ? -1.224 5.531 -22.969 1 82.19 16 ASN B O 1
ATOM 2399 N N . ASN B 1 17 ? -0.403 4.035 -21.516 1 83 17 ASN B N 1
ATOM 2400 C CA . ASN B 1 17 ? -1.518 3.1 -21.594 1 83 17 ASN B CA 1
ATOM 2401 C C . ASN B 1 17 ? -2.215 2.932 -20.25 1 83 17 ASN B C 1
ATOM 2403 O O . ASN B 1 17 ? -2.635 1.829 -19.891 1 83 17 ASN B O 1
ATOM 2407 N N . SER B 1 18 ? -2.281 4.059 -19.578 1 82 18 SER B N 1
ATOM 2408 C CA . SER B 1 18 ? -2.756 4.031 -18.203 1 82 18 SER B CA 1
ATOM 2409 C C . SER B 1 18 ? -4.242 3.701 -18.141 1 82 18 SER B C 1
ATOM 2411 O O . SER B 1 18 ? -4.75 3.299 -17.094 1 82 18 SER B O 1
ATOM 2413 N N . GLN B 1 19 ? -4.922 3.805 -19.281 1 82.19 19 GLN B N 1
ATOM 2414 C CA . GLN B 1 19 ? -6.359 3.564 -19.234 1 82.19 19 GLN B CA 1
ATOM 2415 C C . GLN B 1 19 ? -6.703 2.184 -19.781 1 82.19 19 GLN B C 1
ATOM 2417 O O . GLN B 1 19 ? -7.879 1.828 -19.891 1 82.19 19 GLN B O 1
ATOM 2422 N N . ALA B 1 20 ? -5.656 1.453 -20.047 1 85.94 20 ALA B N 1
ATOM 2423 C CA . ALA B 1 20 ? -5.898 0.06 -20.422 1 85.94 20 ALA B CA 1
ATOM 2424 C C . ALA B 1 20 ? -6.52 -0.711 -19.25 1 85.94 20 ALA B C 1
ATOM 2426 O O . ALA B 1 20 ? -6.211 -0.441 -18.094 1 85.94 20 ALA B O 1
ATOM 2427 N N . LEU B 1 21 ? -7.352 -1.65 -19.641 1 87.75 21 LEU B N 1
ATOM 2428 C CA . LEU B 1 21 ? -8.125 -2.389 -18.641 1 87.75 21 LEU B CA 1
ATOM 2429 C C . LEU B 1 21 ? -7.199 -3.047 -17.609 1 87.75 21 LEU B C 1
ATOM 2431 O O . LEU B 1 21 ? -7.453 -2.977 -16.406 1 87.75 21 LEU B O 1
ATOM 2435 N N . GLY B 1 22 ? -6.152 -3.639 -18.078 1 88.06 22 GLY B N 1
ATOM 2436 C CA . GLY B 1 22 ? -5.191 -4.254 -17.172 1 88.06 22 GLY B CA 1
ATOM 2437 C C . GLY B 1 22 ? -4.562 -3.268 -16.219 1 88.06 22 GLY B C 1
ATOM 2438 O O . GLY B 1 22 ? -4.371 -3.578 -15.031 1 88.06 22 GLY B O 1
ATOM 2439 N N . ALA B 1 23 ? -4.27 -2.109 -16.734 1 90.25 23 ALA B N 1
ATOM 2440 C CA . ALA B 1 23 ? -3.678 -1.055 -15.906 1 90.25 23 ALA B CA 1
ATOM 2441 C C . ALA B 1 23 ? -4.648 -0.586 -14.828 1 90.25 23 ALA B C 1
ATOM 2443 O O . ALA B 1 23 ? -4.27 -0.43 -13.664 1 90.25 23 ALA B O 1
ATOM 2444 N N . LEU B 1 24 ? -5.855 -0.435 -15.227 1 92.94 24 LEU B N 1
ATOM 2445 C CA . LEU B 1 24 ? -6.875 0.051 -14.305 1 92.94 24 LEU B CA 1
ATOM 2446 C C . LEU B 1 24 ? -7.156 -0.977 -13.211 1 92.94 24 LEU B C 1
ATOM 2448 O O . LEU B 1 24 ? -7.227 -0.631 -12.031 1 92.94 24 LEU B O 1
ATOM 2452 N N . ARG B 1 25 ? -7.254 -2.184 -13.562 1 93.38 25 ARG B N 1
ATOM 2453 C CA . ARG B 1 25 ? -7.543 -3.25 -12.609 1 93.38 25 ARG B CA 1
ATOM 2454 C C . ARG B 1 25 ? -6.383 -3.449 -11.641 1 93.38 25 ARG B C 1
ATOM 2456 O O . ARG B 1 25 ? -6.59 -3.617 -10.438 1 93.38 25 ARG B O 1
ATOM 2463 N N . TYR B 1 26 ? -5.203 -3.381 -12.188 1 93 26 TYR B N 1
ATOM 2464 C CA . TYR B 1 26 ? -4.02 -3.5 -11.344 1 93 26 TYR B CA 1
ATOM 2465 C C . TYR B 1 26 ? -3.949 -2.357 -10.336 1 93 26 TYR B C 1
ATOM 2467 O O . TYR B 1 26 ? -3.66 -2.576 -9.156 1 93 26 TYR B O 1
ATOM 2475 N N . THR B 1 27 ? -4.188 -1.233 -10.805 1 94.94 27 THR B N 1
ATOM 2476 C CA . THR B 1 27 ? -4.137 -0.046 -9.961 1 94.94 27 THR B CA 1
ATOM 2477 C C . THR B 1 27 ? -5.199 -0.116 -8.867 1 94.94 27 THR B C 1
ATOM 2479 O O . THR B 1 27 ? -4.91 0.154 -7.695 1 94.94 27 THR B O 1
ATOM 2482 N N . ALA B 1 28 ? -6.379 -0.515 -9.227 1 96.62 28 ALA B N 1
ATOM 2483 C CA . ALA B 1 28 ? -7.465 -0.599 -8.25 1 96.62 28 ALA B CA 1
ATOM 2484 C C . ALA B 1 28 ? -7.117 -1.575 -7.129 1 96.62 28 ALA B C 1
ATOM 2486 O O . ALA B 1 28 ? -7.285 -1.261 -5.949 1 96.62 28 ALA B O 1
ATOM 2487 N N . ASN B 1 29 ? -6.656 -2.723 -7.465 1 96.12 29 ASN B N 1
ATOM 2488 C CA . ASN B 1 29 ? -6.273 -3.701 -6.453 1 96.12 29 ASN B CA 1
ATOM 2489 C C . ASN B 1 29 ? -5.137 -3.188 -5.578 1 96.12 29 ASN B C 1
ATOM 2491 O O . ASN B 1 29 ? -5.176 -3.324 -4.352 1 96.12 29 ASN B O 1
ATOM 2495 N N . SER B 1 30 ? -4.145 -2.576 -6.23 1 96.12 30 SER B N 1
ATOM 2496 C CA . SER B 1 30 ? -3.004 -2.039 -5.496 1 96.12 30 SER B CA 1
ATOM 2497 C C . SER B 1 30 ? -3.441 -0.971 -4.5 1 96.12 30 SER B C 1
ATOM 2499 O O . SER B 1 30 ? -2.938 -0.921 -3.373 1 96.12 30 SER B O 1
ATOM 2501 N N . TYR B 1 31 ? -4.34 -0.163 -4.91 1 97.31 31 TYR B N 1
ATOM 2502 C CA . TYR B 1 31 ? -4.809 0.909 -4.035 1 97.31 31 TYR B CA 1
ATOM 2503 C C . TYR B 1 31 ? -5.531 0.345 -2.818 1 97.31 31 TYR B C 1
ATOM 2505 O O . TYR B 1 31 ? -5.43 0.895 -1.72 1 97.31 31 TYR B O 1
ATOM 2513 N N . GLY B 1 32 ? -6.27 -0.709 -2.996 1 97.62 32 GLY B N 1
ATOM 2514 C CA . GLY B 1 32 ? -6.859 -1.378 -1.845 1 97.62 32 GLY B CA 1
ATOM 2515 C C . GLY B 1 32 ? -5.828 -1.845 -0.835 1 97.62 32 GLY B C 1
ATOM 2516 O O . GLY B 1 32 ? -6.043 -1.741 0.374 1 97.62 32 GLY B O 1
ATOM 2517 N N . THR B 1 33 ? -4.754 -2.316 -1.339 1 95.94 33 THR B N 1
ATOM 2518 C CA . THR B 1 33 ? -3.664 -2.766 -0.479 1 95.94 33 THR B CA 1
ATOM 2519 C C . THR B 1 33 ? -2.965 -1.575 0.173 1 95.94 33 THR B C 1
ATOM 2521 O O . THR B 1 33 ? -2.641 -1.613 1.362 1 95.94 33 THR B O 1
ATOM 2524 N N . ILE B 1 34 ? -2.721 -0.585 -0.608 1 97.06 34 ILE B N 1
ATOM 2525 C CA . ILE B 1 34 ? -2.064 0.618 -0.107 1 97.06 34 ILE B CA 1
ATOM 2526 C C . ILE B 1 34 ? -2.887 1.215 1.033 1 97.06 34 ILE B C 1
ATOM 2528 O O . ILE B 1 34 ? -2.328 1.753 1.993 1 97.06 34 ILE B O 1
ATOM 2532 N N . ALA B 1 35 ? -4.148 1.028 0.998 1 97.62 35 ALA B N 1
ATOM 2533 C CA . ALA B 1 35 ? -5.055 1.603 1.99 1 97.62 35 ALA B CA 1
ATOM 2534 C C . ALA B 1 35 ? -4.867 0.938 3.352 1 97.62 35 ALA B C 1
ATOM 2536 O O . ALA B 1 35 ? -5.406 1.407 4.355 1 97.62 35 ALA B O 1
ATOM 2537 N N . LEU B 1 36 ? -4.082 -0.108 3.439 1 96.56 36 LEU B N 1
ATOM 2538 C CA . LEU B 1 36 ? -3.789 -0.751 4.715 1 96.56 36 LEU B CA 1
ATOM 2539 C C . LEU B 1 36 ? -2.762 0.052 5.508 1 96.56 36 LEU B C 1
ATOM 2541 O O . LEU B 1 36 ? -2.592 -0.162 6.707 1 96.56 36 LEU B O 1
ATOM 2545 N N . GLY B 1 37 ? -2.143 0.94 4.855 1 94.19 37 GLY B N 1
ATOM 2546 C CA . GLY B 1 37 ? -1.073 1.703 5.484 1 94.19 37 GLY B CA 1
ATOM 2547 C C . GLY B 1 37 ? -1.568 2.645 6.566 1 94.19 37 GLY B C 1
ATOM 2548 O O . GLY B 1 37 ? -1.115 2.576 7.711 1 94.19 37 GLY B O 1
ATOM 2549 N N . PRO B 1 38 ? -2.469 3.49 6.238 1 92.75 38 PRO B N 1
ATOM 2550 C CA . PRO B 1 38 ? -3.004 4.438 7.219 1 92.75 38 PRO B CA 1
ATOM 2551 C C . PRO B 1 38 ? -3.896 3.77 8.258 1 92.75 38 PRO B C 1
ATOM 2553 O O . PRO B 1 38 ? -4.281 2.609 8.094 1 92.75 38 PRO B O 1
ATOM 2556 N N . VAL B 1 39 ? -4.184 4.57 9.266 1 91.69 39 VAL B N 1
ATOM 2557 C CA . VAL B 1 39 ? -5.094 4.102 10.305 1 91.69 39 VAL B CA 1
ATOM 2558 C C . VAL B 1 39 ? -6.539 4.289 9.859 1 91.69 39 VAL B C 1
ATOM 2560 O O . VAL B 1 39 ? -6.836 5.184 9.062 1 91.69 39 VAL B O 1
ATOM 2563 N N . TRP B 1 40 ? -7.363 3.416 10.406 1 95.38 40 TRP B N 1
ATOM 2564 C CA . TRP B 1 40 ? -8.797 3.492 10.156 1 95.38 40 TRP B CA 1
ATOM 2565 C C . TRP B 1 40 ? -9.562 3.752 11.453 1 95.38 40 TRP B C 1
ATOM 2567 O O . TRP B 1 40 ? -9.086 3.418 12.539 1 95.38 40 TRP B O 1
ATOM 2577 N N . GLY B 1 41 ? -10.719 4.445 11.312 1 96.31 41 GLY B N 1
ATOM 2578 C CA . GLY B 1 41 ? -11.531 4.734 12.484 1 96.31 41 GLY B CA 1
ATOM 2579 C C . GLY B 1 41 ? -12.914 4.105 12.422 1 96.31 41 GLY B C 1
ATOM 2580 O O . GLY B 1 41 ? -13.297 3.529 11.398 1 96.31 41 GLY B O 1
ATOM 2581 N N . GLY B 1 42 ? -13.609 4.18 13.578 1 96.94 42 GLY B N 1
ATOM 2582 C CA . GLY B 1 42 ? -15.016 3.793 13.625 1 96.94 42 GLY B CA 1
ATOM 2583 C C . GLY B 1 42 ? -15.953 4.91 13.219 1 96.94 42 GLY B C 1
ATOM 2584 O O . GLY B 1 42 ? -15.523 6.055 13.039 1 96.94 42 GLY B O 1
ATOM 2585 N N . MET B 1 43 ? -17.203 4.496 13.133 1 96.75 43 MET B N 1
ATOM 2586 C CA . MET B 1 43 ? -18.203 5.465 12.695 1 96.75 43 MET B CA 1
ATOM 2587 C C . MET B 1 43 ? -18.312 6.621 13.68 1 96.75 43 MET B C 1
ATOM 2589 O O . MET B 1 43 ? -18.625 7.746 13.297 1 96.75 43 MET B O 1
ATOM 2593 N N . ASP B 1 44 ? -17.922 6.445 14.891 1 95 44 ASP B N 1
ATOM 2594 C CA . ASP B 1 44 ? -17.984 7.473 15.93 1 95 44 ASP B CA 1
ATOM 2595 C C . ASP B 1 44 ? -16.844 8.461 15.789 1 95 44 ASP B C 1
ATOM 2597 O O . ASP B 1 44 ? -16.859 9.547 16.391 1 95 44 ASP B O 1
ATOM 2601 N N . ASP B 1 45 ? -15.914 8.148 15.023 1 94.81 45 ASP B N 1
ATOM 2602 C CA . ASP B 1 45 ? -14.711 8.969 14.883 1 94.81 45 ASP B CA 1
ATOM 2603 C C . ASP B 1 45 ? -14.828 9.914 13.688 1 94.81 45 ASP B C 1
ATOM 2605 O O . ASP B 1 45 ? -13.898 10.656 13.375 1 94.81 45 ASP B O 1
ATOM 2609 N N . ILE B 1 46 ? -15.914 9.867 12.977 1 96.38 46 ILE B N 1
ATOM 2610 C CA . ILE B 1 46 ? -16.062 10.711 11.797 1 96.38 46 ILE B CA 1
ATOM 2611 C C . ILE B 1 46 ? -15.93 12.18 12.188 1 96.38 46 ILE B C 1
ATOM 2613 O O . ILE B 1 46 ? -16.656 12.664 13.062 1 96.38 46 ILE B O 1
ATOM 2617 N N . PRO B 1 47 ? -15.07 12.875 11.562 1 93 47 PRO B N 1
ATOM 2618 C CA . PRO B 1 47 ? -14.812 14.258 11.953 1 93 47 PRO B CA 1
ATOM 2619 C C . PRO B 1 47 ? -15.93 15.219 11.523 1 93 47 PRO B C 1
ATOM 2621 O O . PRO B 1 47 ? -16.594 14.969 10.523 1 93 47 PRO B O 1
ATOM 2624 N N . LYS B 1 48 ? -16.078 16.25 12.32 1 90.44 48 LYS B N 1
ATOM 2625 C CA . LYS B 1 48 ? -16.953 17.359 11.898 1 90.44 48 LYS B CA 1
ATOM 2626 C C . LYS B 1 48 ? -16.312 18.156 10.758 1 90.44 48 LYS B C 1
ATOM 2628 O O . LYS B 1 48 ? -15.086 18.266 10.688 1 90.44 48 LYS B O 1
ATOM 2633 N N . PRO B 1 49 ? -17.234 18.641 9.867 1 88.62 49 PRO B N 1
ATOM 2634 C CA . PRO B 1 49 ? -16.672 19.5 8.812 1 88.62 49 PRO B CA 1
ATOM 2635 C C . PRO B 1 49 ? -15.789 20.609 9.375 1 88.62 49 PRO B C 1
ATOM 2637 O O . PRO B 1 49 ? -16.141 21.234 10.375 1 88.62 49 PRO B O 1
ATOM 2640 N N . GLY B 1 50 ? -14.609 20.75 8.734 1 80.81 50 GLY B N 1
ATOM 2641 C CA . GLY B 1 50 ? -13.703 21.797 9.164 1 80.81 50 GLY B CA 1
ATOM 2642 C C . GLY B 1 50 ? -12.586 21.297 10.062 1 80.81 50 GLY B C 1
ATOM 2643 O O . GLY B 1 50 ? -11.633 22.016 10.336 1 80.81 50 GLY B O 1
ATOM 2644 N N . THR B 1 51 ? -12.711 20.047 10.492 1 81.69 51 THR B N 1
ATOM 2645 C CA . THR B 1 51 ? -11.672 19.453 11.328 1 81.69 51 THR B CA 1
ATOM 2646 C C . THR B 1 51 ? -10.383 19.266 10.539 1 81.69 51 THR B C 1
ATOM 2648 O O . THR B 1 51 ? -10.406 18.812 9.398 1 81.69 51 THR B O 1
ATOM 2651 N N . LEU B 1 52 ? -9.266 19.672 11.164 1 79.12 52 LEU B N 1
ATOM 2652 C CA . LEU B 1 52 ? -7.969 19.469 10.531 1 79.12 52 LEU B CA 1
ATOM 2653 C C . LEU B 1 52 ? -7.66 17.984 10.375 1 79.12 52 LEU B C 1
ATOM 2655 O O . LEU B 1 52 ? -7.977 17.188 11.258 1 79.12 52 LEU B O 1
ATOM 2659 N N . TRP B 1 53 ? -7.039 17.688 9.242 1 82.69 53 TRP B N 1
ATOM 2660 C CA . TRP B 1 53 ? -6.699 16.297 8.945 1 82.69 53 TRP B CA 1
ATOM 2661 C C . TRP B 1 53 ? -5.219 16.156 8.625 1 82.69 53 TRP B C 1
ATOM 2663 O O . TRP B 1 53 ? -4.648 16.984 7.914 1 82.69 53 TRP B O 1
ATOM 2673 N N . ASP B 1 54 ? -4.582 15.133 9.203 1 77.31 54 ASP B N 1
ATOM 2674 C CA . ASP B 1 54 ? -3.217 14.789 8.828 1 77.31 54 ASP B CA 1
ATOM 2675 C C . ASP B 1 54 ? -3.031 13.273 8.758 1 77.31 54 ASP B C 1
ATOM 2677 O O . ASP B 1 54 ? -4 12.516 8.867 1 77.31 54 ASP B O 1
ATOM 2681 N N . ASN B 1 55 ? -1.839 12.82 8.539 1 75 55 ASN B N 1
ATOM 2682 C CA . ASN B 1 55 ? -1.554 11.414 8.258 1 75 55 ASN B CA 1
ATOM 2683 C C . ASN B 1 55 ? -1.734 10.555 9.508 1 75 55 ASN B C 1
ATOM 2685 O O . ASN B 1 55 ? -1.774 9.328 9.414 1 75 55 ASN B O 1
ATOM 2689 N N . ASN B 1 56 ? -1.878 11.156 10.594 1 77.38 56 ASN B N 1
ATOM 2690 C CA . ASN B 1 56 ? -2.123 10.406 11.82 1 77.38 56 ASN B CA 1
ATOM 2691 C C . ASN B 1 56 ? -3.615 10.18 12.055 1 77.38 56 ASN B C 1
ATOM 2693 O O . ASN B 1 56 ? -4.004 9.414 12.93 1 77.38 56 ASN B O 1
ATOM 2697 N N . ASP B 1 57 ? -4.352 10.883 11.297 1 85.56 57 ASP B N 1
ATOM 2698 C CA . ASP B 1 57 ? -5.801 10.719 11.391 1 85.56 57 ASP B CA 1
ATOM 2699 C C . ASP B 1 57 ? -6.281 9.562 10.516 1 85.56 57 ASP B C 1
ATOM 2701 O O . ASP B 1 57 ? -5.617 9.188 9.547 1 85.56 57 ASP B O 1
ATOM 2705 N N . PRO B 1 58 ? -7.441 9.086 10.883 1 93.19 58 PRO B N 1
ATOM 2706 C CA . PRO B 1 58 ? -7.961 7.945 10.125 1 93.19 58 PRO B CA 1
ATOM 2707 C C . PRO B 1 58 ? -8.195 8.273 8.656 1 93.19 58 PRO B C 1
ATOM 2709 O O . PRO B 1 58 ? -8.648 9.375 8.328 1 93.19 58 PRO B O 1
ATOM 2712 N N . LEU B 1 59 ? -7.855 7.32 7.832 1 94.81 59 LEU B N 1
ATOM 2713 C CA . LEU B 1 59 ? -8.094 7.426 6.398 1 94.81 59 LEU B CA 1
ATOM 2714 C C . LEU B 1 59 ? -9.586 7.395 6.086 1 94.81 59 LEU B C 1
ATOM 2716 O O . LEU B 1 59 ? -10.062 8.133 5.227 1 94.81 59 LEU B O 1
ATOM 2720 N N . ALA B 1 60 ? -10.25 6.516 6.68 1 97.94 60 ALA B N 1
ATOM 2721 C CA . ALA B 1 60 ? -11.68 6.273 6.504 1 97.94 60 ALA B CA 1
ATOM 2722 C C . ALA B 1 60 ? -12.289 5.633 7.75 1 97.94 60 ALA B C 1
ATOM 2724 O O . ALA B 1 60 ? -11.586 5.418 8.75 1 97.94 60 ALA B O 1
ATOM 2725 N N . PHE B 1 61 ? -13.625 5.469 7.695 1 98.5 61 PHE B N 1
ATOM 2726 C CA . PHE B 1 61 ? -14.367 5.062 8.883 1 98.5 61 PHE B CA 1
ATOM 2727 C C . PHE B 1 61 ? -15.297 3.896 8.562 1 98.5 61 PHE B C 1
ATOM 2729 O O . PHE B 1 61 ? -16.062 3.951 7.598 1 98.5 61 PHE B O 1
ATOM 2736 N N . CYS B 1 62 ? -15.219 2.916 9.438 1 98.12 62 CYS B N 1
ATOM 2737 C CA . CYS B 1 62 ? -16.031 1.739 9.156 1 98.12 62 CYS B CA 1
ATOM 2738 C C . CYS B 1 62 ? -16.938 1.411 10.344 1 98.12 62 CYS B C 1
ATOM 2740 O O . CYS B 1 62 ? -16.594 1.687 11.492 1 98.12 62 CYS B O 1
ATOM 2742 N N . GLY B 1 63 ? -18.078 0.86 10.047 1 96.88 63 GLY B N 1
ATOM 2743 C CA . GLY B 1 63 ? -19.078 0.338 10.977 1 96.88 63 GLY B CA 1
ATOM 2744 C C . GLY B 1 63 ? -20.078 -0.588 10.312 1 96.88 63 GLY B C 1
ATOM 2745 O O . GLY B 1 63 ? -20.688 -0.235 9.297 1 96.88 63 GLY B O 1
ATOM 2746 N N . GLY B 1 64 ? -20.281 -1.735 11.023 1 95.06 64 GLY B N 1
ATOM 2747 C CA . GLY B 1 64 ? -21.125 -2.721 10.375 1 95.06 64 GLY B CA 1
ATOM 2748 C C . GLY B 1 64 ? -20.609 -3.145 9.008 1 95.06 64 GLY B C 1
ATOM 2749 O O . GLY B 1 64 ? -19.453 -3.527 8.875 1 95.06 64 GLY B O 1
ATOM 2750 N N . LYS B 1 65 ? -21.547 -3.094 7.988 1 96.69 65 LYS B N 1
ATOM 2751 C CA . LYS B 1 65 ? -21.188 -3.537 6.641 1 96.69 65 LYS B CA 1
ATOM 2752 C C . LYS B 1 65 ? -20.781 -2.359 5.766 1 96.69 65 LYS B C 1
ATOM 2754 O O . LYS B 1 65 ? -20.656 -2.5 4.547 1 96.69 65 LYS B O 1
ATOM 2759 N N . SER B 1 66 ? -20.516 -1.236 6.418 1 97.94 66 SER B N 1
ATOM 2760 C CA . SER B 1 66 ? -20.281 -0.04 5.617 1 97.94 66 SER B CA 1
ATOM 2761 C C . SER B 1 66 ? -19 0.673 6.059 1 97.94 66 SER B C 1
ATOM 2763 O O . SER B 1 66 ? -18.594 0.56 7.215 1 97.94 66 SER B O 1
ATOM 2765 N N . CYS B 1 67 ? -18.391 1.294 5.164 1 98.75 67 CYS B N 1
ATOM 2766 C CA . CYS B 1 67 ? -17.281 2.193 5.41 1 98.75 67 CYS B CA 1
ATOM 2767 C C . CYS B 1 67 ? -17.469 3.52 4.684 1 98.75 67 CYS B C 1
ATOM 2769 O O . CYS B 1 67 ? -18.062 3.561 3.607 1 98.75 67 CYS B O 1
ATOM 2771 N N . ILE B 1 68 ? -16.953 4.598 5.277 1 98.75 68 ILE B N 1
ATOM 2772 C CA . ILE B 1 68 ? -17.172 5.945 4.766 1 98.75 68 ILE B CA 1
ATOM 2773 C C . ILE B 1 68 ? -15.828 6.656 4.594 1 98.75 68 ILE B C 1
ATOM 2775 O O . ILE B 1 68 ? -14.945 6.547 5.453 1 98.75 68 ILE B O 1
ATOM 2779 N N . TYR B 1 69 ? -15.711 7.273 3.486 1 98.44 69 TYR B N 1
ATOM 2780 C CA . TYR B 1 69 ? -14.609 8.211 3.266 1 98.44 69 TYR B CA 1
ATOM 2781 C C . TYR B 1 69 ? -15.109 9.648 3.287 1 98.44 69 TYR B C 1
ATOM 2783 O O . TYR B 1 69 ? -16.094 9.984 2.623 1 98.44 69 TYR B O 1
ATOM 2791 N N . VAL B 1 70 ? -14.406 10.43 4.078 1 97.19 70 VAL B N 1
ATOM 2792 C CA . VAL B 1 70 ? -14.703 11.859 4.141 1 97.19 70 VAL B CA 1
ATOM 2793 C C . VAL B 1 70 ? -13.695 12.633 3.293 1 97.19 70 VAL B C 1
ATOM 2795 O O . VAL B 1 70 ? -12.492 12.562 3.535 1 97.19 70 VAL B O 1
ATOM 2798 N N . PHE B 1 71 ? -14.258 13.344 2.332 1 94.25 71 PHE B N 1
ATOM 2799 C CA . PHE B 1 71 ? -13.391 14.086 1.426 1 94.25 71 PHE B CA 1
ATOM 2800 C C . PHE B 1 71 ? -12.672 15.203 2.166 1 94.25 71 PHE B C 1
ATOM 2802 O O . PHE B 1 71 ? -13.227 15.812 3.086 1 94.25 71 PHE B O 1
ATOM 2809 N N . GLN B 1 72 ? -11.43 15.461 1.675 1 87.88 72 GLN B N 1
ATOM 2810 C CA . GLN B 1 72 ? -10.594 16.484 2.275 1 87.88 72 GLN B CA 1
ATOM 2811 C C . GLN B 1 72 ? -10.336 17.625 1.298 1 87.88 72 GLN B C 1
ATOM 2813 O O . GLN B 1 72 ? -10.406 17.438 0.081 1 87.88 72 GLN B O 1
ATOM 2818 N N . GLU B 1 73 ? -10.078 18.766 1.834 1 81.88 73 GLU B N 1
ATOM 2819 C CA . GLU B 1 73 ? -9.703 19.938 1.046 1 81.88 73 GLU B CA 1
ATOM 2820 C C . GLU B 1 73 ? -8.453 20.594 1.612 1 81.88 73 GLU B C 1
ATOM 2822 O O . GLU B 1 73 ? -8.195 20.531 2.816 1 81.88 73 GLU B O 1
ATOM 2827 N N . SER B 1 74 ? -7.602 20.969 0.755 1 74.56 74 SER B N 1
ATOM 2828 C CA . SER B 1 74 ? -6.395 21.688 1.162 1 74.56 74 SER B CA 1
ATOM 2829 C C . SER B 1 74 ? -6.281 23.031 0.466 1 74.56 74 SER B C 1
ATOM 2831 O O . SER B 1 74 ? -6.945 23.281 -0.547 1 74.56 74 SER B O 1
ATOM 2833 N N . ALA B 1 75 ? -5.617 23.938 1.183 1 61.56 75 ALA B N 1
ATOM 2834 C CA . ALA B 1 75 ? -5.402 25.266 0.603 1 61.56 75 ALA B CA 1
ATOM 2835 C C . ALA B 1 75 ? -4.477 25.188 -0.608 1 61.56 75 ALA B C 1
ATOM 2837 O O . ALA B 1 75 ? -3.584 24.344 -0.663 1 61.56 75 ALA B O 1
ATOM 2838 N N . SER B 1 76 ? -4.91 25.734 -1.831 1 58.56 76 SER B N 1
ATOM 2839 C CA . SER B 1 76 ? -4.191 25.719 -3.102 1 58.56 76 SER B CA 1
ATOM 2840 C C . SER B 1 76 ? -2.762 26.219 -2.936 1 58.56 76 SER B C 1
ATOM 2842 O O . SER B 1 76 ? -1.881 25.859 -3.721 1 58.56 76 SER B O 1
ATOM 2844 N N . ARG B 1 77 ? -2.541 27.312 -2.314 1 53.16 77 ARG B N 1
ATOM 2845 C CA . ARG B 1 77 ? -1.183 27.844 -2.244 1 53.16 77 ARG B CA 1
ATOM 2846 C C . ARG B 1 77 ? -0.37 27.141 -1.171 1 53.16 77 ARG B C 1
ATOM 2848 O O . ARG B 1 77 ? -0.515 27.422 0.019 1 53.16 77 ARG B O 1
ATOM 2855 N N . PRO B 1 78 ? 0.181 25.984 -1.583 1 52.59 78 PRO B N 1
ATOM 2856 C CA . PRO B 1 78 ? 0.873 25.125 -0.61 1 52.59 78 PRO B CA 1
ATOM 2857 C C . PRO B 1 78 ? 1.846 25.906 0.269 1 52.59 78 PRO B C 1
ATOM 2859 O O . PRO B 1 78 ? 2.912 26.328 -0.197 1 52.59 78 PRO B O 1
ATOM 2862 N N . LYS B 1 79 ? 1.441 26.984 0.726 1 49.31 79 LYS B N 1
ATOM 2863 C CA . LYS B 1 79 ? 2.379 27.578 1.674 1 49.31 79 LYS B CA 1
ATOM 2864 C C . LYS B 1 79 ? 2.641 26.625 2.85 1 49.31 79 LYS B C 1
ATOM 2866 O O . LYS B 1 79 ? 1.937 25.641 3.023 1 49.31 79 LYS B O 1
ATOM 2871 N N . LYS B 1 80 ? 3.807 26.938 3.496 1 48.91 80 LYS B N 1
ATOM 2872 C CA . LYS B 1 80 ? 4.461 26.281 4.625 1 48.91 80 LYS B CA 1
ATOM 2873 C C . LYS B 1 80 ? 3.434 25.781 5.637 1 48.91 80 LYS B C 1
ATOM 2875 O O . LYS B 1 80 ? 3.73 24.891 6.445 1 48.91 80 LYS B O 1
ATOM 2880 N N . TYR B 1 81 ? 2.219 26.391 5.434 1 50.78 81 TYR B N 1
ATOM 2881 C CA . TYR B 1 81 ? 1.271 26.047 6.484 1 50.78 81 TYR B CA 1
ATOM 2882 C C . TYR B 1 81 ? 0.028 25.391 5.902 1 50.78 81 TYR B C 1
ATOM 2884 O O . TYR B 1 81 ? -1.065 25.5 6.461 1 50.78 81 TYR B O 1
ATOM 2892 N N . ASP B 1 82 ? 0.219 24.703 4.789 1 58.44 82 ASP B N 1
ATOM 2893 C CA . ASP B 1 82 ? -0.975 24.156 4.152 1 58.44 82 ASP B CA 1
ATOM 2894 C C . ASP B 1 82 ? -1.643 23.125 5.047 1 58.44 82 ASP B C 1
ATOM 2896 O O . ASP B 1 82 ? -0.982 22.203 5.547 1 58.44 82 ASP B O 1
ATOM 2900 N N . LEU B 1 83 ? -2.873 23.531 5.457 1 67.31 83 LEU B N 1
ATOM 2901 C CA . LEU B 1 83 ? -3.693 22.688 6.316 1 67.31 83 LEU B CA 1
ATOM 2902 C C . LEU B 1 83 ? -4.688 21.875 5.492 1 67.31 83 LEU B C 1
ATOM 2904 O O . LEU B 1 83 ? -5.176 22.344 4.461 1 67.31 83 LEU B O 1
ATOM 2908 N N . VAL B 1 84 ? -4.809 20.688 5.754 1 77.56 84 VAL B N 1
ATOM 2909 C CA . VAL B 1 84 ? -5.824 19.812 5.18 1 77.56 84 VAL B CA 1
ATOM 2910 C C . VAL B 1 84 ? -7.008 19.688 6.137 1 77.56 84 VAL B C 1
ATOM 2912 O O . VAL B 1 84 ? -6.824 19.453 7.332 1 77.56 84 VAL B O 1
ATOM 2915 N N . VAL B 1 85 ? -8.203 19.969 5.566 1 81.94 85 VAL B N 1
ATOM 2916 C CA . VAL B 1 85 ? -9.383 19.938 6.426 1 81.94 85 VAL B CA 1
ATOM 2917 C C . VAL B 1 85 ? -10.398 18.938 5.871 1 81.94 85 VAL B C 1
ATOM 2919 O O . VAL B 1 85 ? -10.508 18.766 4.656 1 81.94 85 VAL B O 1
ATOM 2922 N N . SER B 1 86 ? -11.133 18.375 6.824 1 88.62 86 SER B N 1
ATOM 2923 C CA . SER B 1 86 ? -12.25 17.5 6.441 1 88.62 86 SER B CA 1
ATOM 2924 C C . SER B 1 86 ? -13.453 18.328 5.988 1 88.62 86 SER B C 1
ATOM 2926 O O . SER B 1 86 ? -13.758 19.359 6.574 1 88.62 86 SER B O 1
ATOM 2928 N N . THR B 1 87 ? -14.141 17.859 4.996 1 90.88 87 THR B N 1
ATOM 2929 C CA . THR B 1 87 ? -15.312 18.562 4.477 1 90.88 87 THR B CA 1
ATOM 2930 C C . THR B 1 87 ? -16.594 17.875 4.938 1 90.88 87 THR B C 1
ATOM 2932 O O . THR B 1 87 ? -16.562 16.984 5.785 1 90.88 87 THR B O 1
ATOM 2935 N N . ASN B 1 88 ? -17.734 18.422 4.422 1 93.12 88 ASN B N 1
ATOM 2936 C CA . ASN B 1 88 ? -19.016 17.781 4.719 1 93.12 88 ASN B CA 1
ATOM 2937 C C . ASN B 1 88 ? -19.391 16.766 3.646 1 93.12 88 ASN B C 1
ATOM 2939 O O . ASN B 1 88 ? -20.484 16.188 3.682 1 93.12 88 ASN B O 1
ATOM 2943 N N . ARG B 1 89 ? -18.516 16.531 2.707 1 96.31 89 ARG B N 1
ATOM 2944 C CA . ARG B 1 89 ? -18.75 15.555 1.654 1 96.31 89 ARG B CA 1
ATOM 2945 C C . ARG B 1 89 ? -18.219 14.18 2.051 1 96.31 89 ARG B C 1
ATOM 2947 O O . ARG B 1 89 ? -17.141 14.07 2.621 1 96.31 89 ARG B O 1
ATOM 2954 N N . SER B 1 90 ? -19 13.203 1.767 1 97.75 90 SER B N 1
ATOM 2955 C CA . SER B 1 90 ? -18.578 11.844 2.092 1 97.75 90 SER B CA 1
ATOM 2956 C C . SER B 1 90 ? -19.156 10.836 1.105 1 97.75 90 SER B C 1
ATOM 2958 O O . SER B 1 90 ? -20.094 11.148 0.365 1 97.75 90 SER B O 1
ATOM 2960 N N . VAL B 1 91 ? -18.578 9.75 1.037 1 98.5 91 VAL B N 1
ATOM 2961 C CA . VAL B 1 91 ? -19.06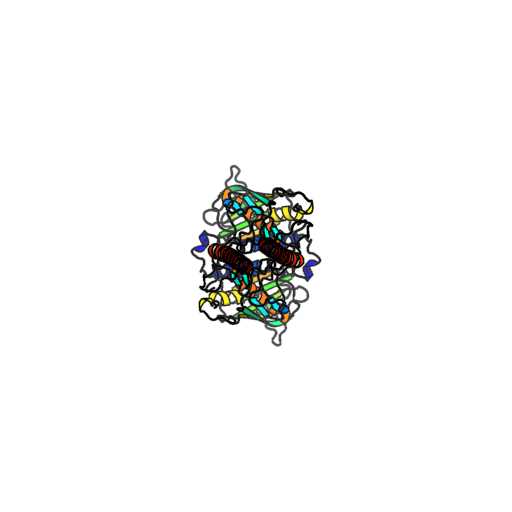2 8.641 0.218 1 98.5 91 VAL B CA 1
ATOM 2962 C C . VAL B 1 91 ? -19 7.348 1.023 1 98.5 91 VAL B C 1
ATOM 2964 O O . VAL B 1 91 ? -18.078 7.137 1.815 1 98.5 91 VAL B O 1
ATOM 2967 N N . GLU B 1 92 ? -19.984 6.531 0.79 1 98.62 92 GLU B N 1
ATOM 2968 C CA . GLU B 1 92 ? -20.141 5.293 1.55 1 98.62 92 GLU B CA 1
ATOM 2969 C C . GLU B 1 92 ? -20.125 4.078 0.629 1 98.62 92 GLU B C 1
ATOM 2971 O O . GLU B 1 92 ? -20.734 4.102 -0.443 1 98.62 92 GLU B O 1
ATOM 2976 N N . ALA B 1 93 ? -19.391 3.066 0.96 1 98.81 93 ALA B N 1
ATOM 2977 C CA . ALA B 1 93 ? -19.469 1.748 0.337 1 98.81 93 ALA B CA 1
ATOM 2978 C C . ALA B 1 93 ? -20.109 0.736 1.287 1 98.81 93 ALA B C 1
ATOM 2980 O O . ALA B 1 93 ? -19.875 0.774 2.496 1 98.81 93 ALA B O 1
ATOM 2981 N N . THR B 1 94 ? -20.891 -0.144 0.733 1 98.81 94 THR B N 1
ATOM 2982 C CA . THR B 1 94 ? -21.578 -1.168 1.516 1 98.81 94 THR B CA 1
ATOM 2983 C C . THR B 1 94 ? -21.438 -2.537 0.86 1 98.81 94 THR B C 1
ATOM 2985 O O . THR B 1 94 ? -21.531 -2.66 -0.363 1 98.81 94 THR B O 1
ATOM 2988 N N . GLY B 1 95 ? -21.125 -3.525 1.692 1 98.56 95 GLY B N 1
ATOM 2989 C CA . GLY B 1 95 ? -21.078 -4.906 1.234 1 98.56 95 GLY B CA 1
ATOM 2990 C C . GLY B 1 95 ? -22.172 -5.77 1.852 1 98.56 95 GLY B C 1
ATOM 2991 O O . GLY B 1 95 ? -22.234 -5.906 3.074 1 98.56 95 GLY B O 1
ATOM 2992 N N . TYR B 1 96 ? -23.078 -6.25 1.01 1 98.5 96 TYR B N 1
ATOM 2993 C CA . TYR B 1 96 ? -24.078 -7.219 1.431 1 98.5 96 TYR B CA 1
ATOM 2994 C C . TYR B 1 96 ? -23.719 -8.625 0.962 1 98.5 96 TYR B C 1
ATOM 2996 O O . TYR B 1 96 ? -23.609 -8.875 -0.24 1 98.5 96 TYR B O 1
ATOM 3004 N N . CYS B 1 97 ? -23.578 -9.516 1.959 1 98.62 97 CYS B N 1
ATOM 3005 C CA . CYS B 1 97 ? -23.094 -10.844 1.604 1 98.62 97 CYS B CA 1
ATOM 3006 C C . CYS B 1 97 ? -24.047 -11.922 2.098 1 98.62 97 CYS B C 1
ATOM 3008 O O . CYS B 1 97 ? -24.797 -11.703 3.053 1 98.62 97 CYS B O 1
ATOM 3010 N N . ARG B 1 98 ? -24.109 -12.984 1.385 1 98.31 98 ARG B N 1
ATOM 3011 C CA . ARG B 1 98 ? -24.641 -14.273 1.812 1 98.31 98 ARG B CA 1
ATOM 3012 C C . ARG B 1 98 ? -23.516 -15.305 1.924 1 98.31 98 ARG B C 1
ATOM 3014 O O . ARG B 1 98 ? -22.5 -15.203 1.242 1 98.31 98 ARG B O 1
ATOM 3021 N N . SER B 1 99 ? -23.703 -16.281 2.852 1 98.38 99 SER B N 1
ATOM 3022 C CA . SER B 1 99 ? -22.641 -17.266 3.025 1 98.38 99 SER B CA 1
ATOM 3023 C C . SER B 1 99 ? -23.219 -18.672 3.139 1 98.38 99 SER B C 1
ATOM 3025 O O . SER B 1 99 ? -24.375 -18.844 3.527 1 98.38 99 SER B O 1
ATOM 3027 N N . TRP B 1 100 ? -22.422 -19.609 2.732 1 98.31 100 TRP B N 1
ATOM 3028 C CA . TRP B 1 100 ? -22.734 -21.031 2.85 1 98.31 100 TRP B CA 1
ATOM 3029 C C . TRP B 1 100 ? -21.5 -21.828 3.273 1 98.31 100 TRP B C 1
ATOM 3031 O O . TRP B 1 100 ? -20.375 -21.531 2.842 1 98.31 100 TRP B O 1
ATOM 3041 N N . LYS B 1 101 ? -21.766 -22.828 4.059 1 97.75 101 LYS B N 1
ATOM 3042 C CA . LYS B 1 101 ? -20.703 -23.781 4.305 1 97.75 101 LYS B CA 1
ATOM 3043 C C . LYS B 1 101 ? -20.359 -24.562 3.033 1 97.75 101 LYS B C 1
ATOM 3045 O O . LYS B 1 101 ? -21.219 -24.75 2.168 1 97.75 101 LYS B O 1
ATOM 3050 N N . VAL B 1 102 ? -19.094 -24.922 2.945 1 97.5 102 VAL B N 1
ATOM 3051 C CA . VAL B 1 102 ? -18.688 -25.75 1.812 1 97.5 102 VAL B CA 1
ATOM 3052 C C . VAL B 1 102 ? -18.75 -27.219 2.197 1 97.5 102 VAL B C 1
ATOM 3054 O O . VAL B 1 102 ? -18.047 -27.672 3.111 1 97.5 102 VAL B O 1
ATOM 3057 N N . ALA B 1 103 ? -19.5 -28 1.505 1 96.06 103 ALA B N 1
ATOM 3058 C CA . ALA B 1 103 ? -19.734 -29.406 1.825 1 96.06 103 ALA B CA 1
ATOM 3059 C C . ALA B 1 103 ? -18.625 -30.297 1.261 1 96.06 103 ALA B C 1
ATOM 3061 O O . ALA B 1 103 ? -18.266 -31.312 1.858 1 96.06 103 ALA B O 1
ATOM 3062 N N . LYS B 1 104 ? -18.188 -29.953 0.097 1 94.94 104 LYS B N 1
ATOM 3063 C CA . LYS B 1 104 ? -17.125 -30.719 -0.551 1 94.94 104 LYS B CA 1
ATOM 3064 C C . LYS B 1 104 ? -16.094 -29.797 -1.192 1 94.94 104 LYS B C 1
ATOM 3066 O O . LYS B 1 104 ? -16.453 -28.766 -1.777 1 94.94 104 LYS B O 1
ATOM 3071 N N . GLY B 1 105 ? -14.781 -30.172 -1.053 1 93.81 105 GLY B N 1
ATOM 3072 C CA . GLY B 1 105 ? -13.711 -29.422 -1.709 1 93.81 105 GLY B CA 1
ATOM 3073 C C . GLY B 1 105 ? -13.25 -28.219 -0.914 1 93.81 105 GLY B C 1
ATOM 3074 O O . GLY B 1 105 ? -12.688 -27.281 -1.477 1 93.81 105 GLY B O 1
ATOM 3075 N N . GLY B 1 106 ? -13.461 -28.156 0.306 1 94.69 106 GLY B N 1
ATOM 3076 C CA . GLY B 1 106 ? -13.219 -27 1.137 1 94.69 106 GLY B CA 1
ATOM 3077 C C . GLY B 1 106 ? -11.742 -26.734 1.374 1 94.69 106 GLY B C 1
ATOM 3078 O O . GLY B 1 106 ? -11.367 -25.641 1.813 1 94.69 106 GLY B O 1
ATOM 3079 N N . ASN B 1 107 ? -10.883 -27.672 1.001 1 91.25 107 ASN B N 1
ATOM 3080 C CA . ASN B 1 107 ? -9.469 -27.547 1.324 1 91.25 107 ASN B CA 1
ATOM 3081 C C . ASN B 1 107 ? -8.727 -26.719 0.289 1 91.25 107 ASN B C 1
ATOM 3083 O O . ASN B 1 107 ? -7.52 -26.484 0.418 1 91.25 107 ASN B O 1
ATOM 3087 N N . GLY B 1 108 ? -9.359 -26.297 -0.76 1 89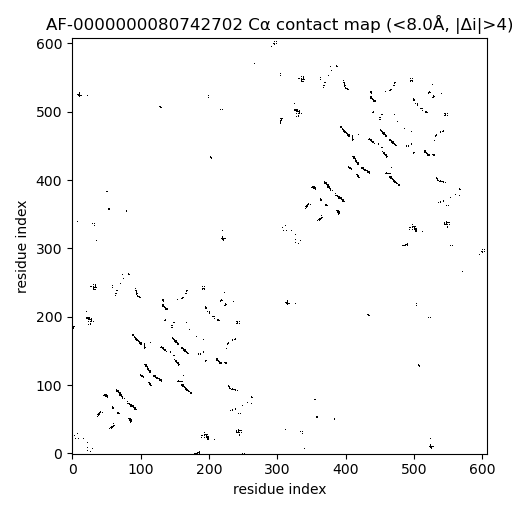.88 108 GLY B N 1
ATOM 3088 C CA . GLY B 1 108 ? -8.773 -25.375 -1.725 1 89.88 108 GLY B CA 1
ATOM 3089 C C . GLY B 1 108 ? -7.918 -26.078 -2.764 1 89.88 108 GLY B C 1
ATOM 3090 O O . GLY B 1 108 ? -7.16 -25.422 -3.49 1 89.88 108 GLY B O 1
ATOM 3091 N N . ASN B 1 109 ? -8.039 -27.422 -2.895 1 88.06 109 ASN B N 1
ATOM 3092 C CA . ASN B 1 109 ? -7.191 -28.188 -3.807 1 88.06 109 ASN B CA 1
ATOM 3093 C C . ASN B 1 109 ? -7.977 -28.672 -5.02 1 88.06 109 ASN B C 1
ATOM 3095 O O . ASN B 1 109 ? -7.484 -29.5 -5.789 1 88.06 109 ASN B O 1
ATOM 3099 N N . GLU B 1 110 ? -9.164 -28.234 -5.113 1 88.38 110 GLU B N 1
ATOM 3100 C CA . GLU B 1 110 ? -10.023 -28.625 -6.227 1 88.38 110 GLU B CA 1
ATOM 3101 C C . GLU B 1 110 ? -10.539 -27.406 -6.984 1 88.38 110 GLU B C 1
ATOM 3103 O O . GLU B 1 110 ? -10.633 -26.328 -6.422 1 88.38 110 GLU B O 1
ATOM 3108 N N . ILE B 1 111 ? -10.875 -27.609 -8.234 1 88.19 111 ILE B N 1
ATOM 3109 C CA . ILE B 1 111 ? -11.32 -26.5 -9.078 1 88.19 111 ILE B CA 1
ATOM 3110 C C . ILE B 1 111 ? -12.805 -26.234 -8.828 1 88.19 111 ILE B C 1
ATOM 3112 O O . ILE B 1 111 ? -13.312 -25.156 -9.172 1 88.19 111 ILE B O 1
ATOM 3116 N N . SER B 1 112 ? -13.406 -27.266 -8.273 1 93.5 112 SER B N 1
ATOM 3117 C CA . SER B 1 112 ? -14.828 -27.094 -8 1 93.5 112 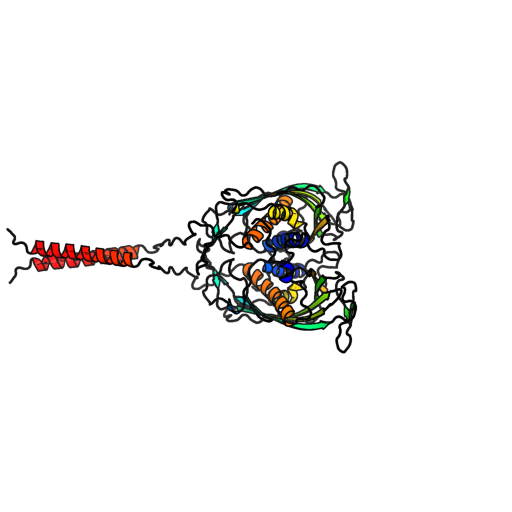SER B CA 1
ATOM 3118 C C . SER B 1 112 ? -15.148 -27.422 -6.543 1 93.5 112 SER B C 1
ATOM 3120 O O . SER B 1 112 ? -14.547 -28.312 -5.953 1 93.5 112 SER B O 1
ATOM 3122 N N . ILE B 1 113 ? -16.125 -26.656 -6.043 1 95.75 113 ILE B N 1
ATOM 3123 C CA . ILE B 1 113 ? -16.609 -26.922 -4.691 1 95.75 113 ILE B CA 1
ATOM 3124 C C . ILE B 1 113 ? -18.125 -27.094 -4.703 1 95.75 113 ILE B C 1
ATOM 3126 O O . ILE B 1 113 ? -18.781 -26.703 -5.66 1 95.75 113 ILE B O 1
ATOM 3130 N N . THR B 1 114 ? -18.594 -27.75 -3.676 1 97.19 114 THR B N 1
ATOM 3131 C CA . THR B 1 114 ? -20.031 -27.859 -3.461 1 97.19 114 THR B CA 1
ATOM 3132 C C . THR B 1 114 ? -20.453 -27.094 -2.211 1 97.19 114 THR B C 1
ATOM 3134 O O . THR B 1 114 ? -19.938 -27.344 -1.12 1 97.19 114 THR B O 1
ATOM 3137 N N . ILE B 1 115 ? -21.312 -26.141 -2.408 1 97.19 115 ILE B N 1
ATOM 3138 C CA . ILE B 1 115 ? -21.766 -25.391 -1.242 1 97.19 115 ILE B CA 1
ATOM 3139 C C . ILE B 1 115 ? -23 -26.047 -0.645 1 97.19 115 ILE B C 1
ATOM 3141 O O . ILE B 1 115 ? -23.766 -26.703 -1.353 1 97.19 115 ILE B O 1
ATOM 3145 N N . ASP B 1 116 ? -23.172 -25.859 0.651 1 95.94 116 ASP B N 1
ATOM 3146 C CA . ASP B 1 116 ? -24.234 -26.516 1.405 1 95.94 116 ASP B CA 1
ATOM 3147 C C . ASP B 1 116 ? -25.516 -25.688 1.379 1 95.94 116 ASP B C 1
ATOM 3149 O O . ASP B 1 116 ? -26.062 -25.328 2.43 1 95.94 116 ASP B O 1
ATOM 3153 N N . ASP B 1 117 ? -25.969 -25.391 0.248 1 94 117 ASP B N 1
ATOM 3154 C CA . ASP B 1 117 ? -27.297 -24.812 0.089 1 94 117 ASP B CA 1
ATOM 3155 C C . ASP B 1 117 ? -28.328 -25.875 -0.219 1 94 117 ASP B C 1
ATOM 3157 O O . ASP B 1 117 ? -28.016 -27.078 -0.219 1 94 117 ASP B O 1
ATOM 3161 N N . ASP B 1 118 ? -29.594 -25.516 -0.276 1 93 118 ASP B N 1
ATOM 3162 C CA . ASP B 1 118 ? -30.656 -26.484 -0.475 1 93 118 ASP B CA 1
ATOM 3163 C C . ASP B 1 118 ? -30.422 -27.312 -1.735 1 93 118 ASP B C 1
ATOM 3165 O O . ASP B 1 118 ? -30.734 -28.5 -1.767 1 93 118 ASP B O 1
ATOM 3169 N N . LYS B 1 119 ? -29.844 -26.828 -2.686 1 95.5 119 LYS B N 1
ATOM 3170 C CA . LYS B 1 119 ? -29.656 -27.469 -3.982 1 95.5 119 LYS B CA 1
ATOM 3171 C C . LYS B 1 119 ? -28.281 -28.109 -4.09 1 95.5 119 LYS B C 1
ATOM 3173 O O . LYS B 1 119 ? -27.969 -28.75 -5.098 1 95.5 119 LYS B O 1
ATOM 3178 N N . LYS B 1 120 ? -27.453 -27.969 -3.186 1 95.12 120 LYS B N 1
ATOM 3179 C CA . LYS B 1 120 ? -26.078 -28.453 -3.244 1 95.12 120 LYS B CA 1
ATOM 3180 C C . LYS B 1 120 ? -25.375 -27.953 -4.512 1 95.12 120 LYS B C 1
ATOM 3182 O O . LYS B 1 120 ? -24.812 -28.75 -5.258 1 95.12 120 LYS B O 1
ATOM 3187 N N . THR B 1 121 ? -25.359 -26.719 -4.676 1 96.44 121 THR B N 1
ATOM 3188 C CA . THR B 1 121 ? -24.859 -26.062 -5.887 1 96.44 121 THR B CA 1
ATOM 3189 C C . THR B 1 121 ? -23.344 -26.234 -6.012 1 96.44 121 THR B C 1
ATOM 3191 O O . THR B 1 121 ? -22.625 -26.078 -5.031 1 96.44 121 THR B O 1
ATOM 3194 N N . GLU B 1 122 ? -22.906 -26.625 -7.172 1 96.12 122 GLU B N 1
ATOM 3195 C CA . GLU B 1 122 ? -21.484 -26.688 -7.48 1 96.12 122 GLU B CA 1
ATOM 3196 C C . GLU B 1 122 ? -20.984 -25.359 -8.047 1 96.12 122 GLU B C 1
ATOM 3198 O O . GLU B 1 122 ? -21.609 -24.781 -8.938 1 96.12 122 GLU B O 1
ATOM 3203 N N . VAL B 1 123 ? -19.938 -24.906 -7.48 1 94.06 123 VAL B N 1
ATOM 3204 C CA . VAL B 1 123 ? -19.344 -23.625 -7.898 1 94.06 123 VAL B CA 1
ATOM 3205 C C . VAL B 1 123 ? -17.922 -23.859 -8.383 1 94.06 123 VAL B C 1
ATOM 3207 O O . VAL B 1 123 ? -17.125 -24.531 -7.719 1 94.06 123 VAL B O 1
ATOM 3210 N N . ASN B 1 124 ? -17.609 -23.281 -9.531 1 90.69 124 ASN B N 1
ATOM 3211 C CA . ASN B 1 124 ? -16.25 -23.344 -10.055 1 90.69 124 ASN B CA 1
ATOM 3212 C C . ASN B 1 124 ? -15.375 -22.234 -9.453 1 90.69 124 ASN B C 1
ATOM 3214 O O . ASN B 1 124 ? -15.766 -21.062 -9.445 1 90.69 124 ASN B O 1
ATOM 3218 N N . ILE B 1 125 ? -14.258 -22.719 -8.961 1 88.25 125 ILE B N 1
ATOM 3219 C CA . ILE B 1 125 ? -13.305 -21.766 -8.406 1 88.25 125 ILE B CA 1
ATOM 3220 C C . ILE B 1 125 ? -12.227 -21.453 -9.438 1 88.25 125 ILE B C 1
ATOM 3222 O O . ILE B 1 125 ? -11.789 -22.328 -10.188 1 88.25 125 ILE B O 1
ATOM 3226 N N . THR B 1 126 ? -11.859 -20.281 -9.609 1 78.81 126 THR B N 1
ATOM 3227 C CA . THR B 1 126 ? -11.008 -19.766 -10.68 1 78.81 126 THR B CA 1
ATOM 3228 C C . THR B 1 126 ? -9.547 -20.141 -10.43 1 78.81 126 THR B C 1
ATOM 3230 O O . THR B 1 126 ? -8.75 -20.203 -11.375 1 78.81 126 THR B O 1
ATOM 3233 N N . ALA B 1 127 ? -9.211 -20.516 -9.156 1 77.31 127 ALA B N 1
ATOM 3234 C CA . ALA B 1 127 ? -7.805 -20.812 -8.883 1 77.31 127 ALA B CA 1
ATOM 3235 C C . ALA B 1 127 ? -7.672 -21.828 -7.742 1 77.31 127 ALA B C 1
ATOM 3237 O O . ALA B 1 127 ? -8.453 -21.797 -6.789 1 77.31 127 ALA B O 1
ATOM 3238 N N . ILE B 1 128 ? -6.668 -22.703 -7.977 1 77.81 128 ILE B N 1
ATOM 3239 C CA . ILE B 1 128 ? -6.324 -23.641 -6.922 1 77.81 128 ILE B CA 1
ATOM 3240 C C . ILE B 1 128 ? -5.145 -23.094 -6.113 1 77.81 128 ILE B C 1
ATOM 3242 O O . ILE B 1 128 ? -3.992 -23.203 -6.543 1 77.81 128 ILE B O 1
ATOM 3246 N N . ASN B 1 129 ? -5.449 -22.547 -4.949 1 78.75 129 ASN B N 1
ATOM 3247 C CA . ASN B 1 129 ? -4.406 -21.875 -4.188 1 78.75 129 ASN B CA 1
ATOM 3248 C C . ASN B 1 129 ? -4.152 -22.562 -2.848 1 78.75 129 ASN B C 1
ATOM 3250 O O . ASN B 1 129 ? -3.264 -22.156 -2.096 1 78.75 129 ASN B O 1
ATOM 3254 N N . GLY B 1 130 ? -4.902 -23.625 -2.59 1 81.31 130 GLY B N 1
ATOM 3255 C CA . GLY B 1 130 ? -4.672 -24.391 -1.371 1 81.31 130 GLY B CA 1
ATOM 3256 C C . GLY B 1 130 ? -5.457 -23.859 -0.184 1 81.31 130 GLY B C 1
ATOM 3257 O O . GLY B 1 130 ? -6.301 -22.984 -0.334 1 81.31 130 GLY B O 1
ATOM 3258 N N . ALA B 1 131 ? -5.129 -24.438 0.99 1 84.12 131 ALA B N 1
ATOM 3259 C CA . ALA B 1 131 ? -5.859 -24.094 2.207 1 84.12 131 ALA B CA 1
ATOM 3260 C C . ALA B 1 131 ? -5.316 -22.812 2.83 1 84.12 131 ALA B C 1
ATOM 3262 O O . ALA B 1 131 ? -4.277 -22.297 2.404 1 84.12 131 ALA B O 1
ATOM 3263 N N . ASN B 1 132 ? -6.059 -22.312 3.754 1 87.44 132 ASN B N 1
ATOM 3264 C CA . ASN B 1 132 ? -5.68 -21.188 4.602 1 87.44 132 ASN B CA 1
ATOM 3265 C C . ASN B 1 132 ? -5.473 -19.922 3.781 1 87.44 132 ASN B C 1
ATOM 3267 O O . ASN B 1 132 ? -4.449 -19.25 3.924 1 87.44 132 ASN B O 1
ATOM 3271 N N . GLN B 1 133 ? -6.316 -19.703 2.885 1 91.25 133 GLN B N 1
ATOM 3272 C CA . GLN B 1 133 ? -6.398 -18.453 2.129 1 91.25 133 GLN B CA 1
ATOM 3273 C C . GLN B 1 133 ? -7.836 -18.172 1.704 1 91.25 133 GLN B C 1
ATOM 3275 O O . GLN B 1 133 ? -8.664 -19.078 1.622 1 91.25 133 GLN B O 1
ATOM 3280 N N . THR B 1 134 ? -8.125 -17 1.496 1 94.25 134 THR B N 1
ATOM 3281 C CA . THR B 1 134 ? -9.398 -16.594 0.912 1 94.25 134 THR B CA 1
ATOM 3282 C C . THR B 1 134 ? -9.195 -16.062 -0.509 1 94.25 134 THR B C 1
ATOM 3284 O O . THR B 1 134 ? -8.375 -15.18 -0.74 1 94.25 134 THR B O 1
ATOM 3287 N N . THR B 1 135 ? -9.891 -16.703 -1.429 1 93.31 135 THR B N 1
ATOM 3288 C CA . THR B 1 135 ? -9.82 -16.312 -2.83 1 93.31 135 THR B CA 1
ATOM 3289 C C . THR B 1 135 ? -11.055 -15.492 -3.221 1 93.31 135 THR B C 1
ATOM 3291 O O . THR B 1 135 ? -12.18 -15.977 -3.131 1 93.31 135 THR B O 1
ATOM 3294 N N . PHE B 1 136 ? -10.797 -14.305 -3.623 1 95.19 136 PHE B N 1
ATOM 3295 C CA . PHE B 1 136 ? -11.852 -13.453 -4.141 1 95.19 136 PHE B CA 1
ATOM 3296 C C . PHE B 1 136 ? -11.93 -13.547 -5.66 1 95.19 136 PHE B C 1
ATOM 3298 O O . PHE B 1 136 ? -10.906 -13.555 -6.34 1 95.19 136 PHE B O 1
ATOM 3305 N N . MET B 1 137 ? -13.195 -13.578 -6.168 1 94.12 137 MET B N 1
ATOM 3306 C CA . MET B 1 137 ? -13.398 -13.789 -7.598 1 94.12 137 MET B CA 1
ATOM 3307 C C . MET B 1 137 ? -14.398 -12.781 -8.164 1 94.12 137 MET B C 1
ATOM 3309 O O . MET B 1 137 ? -15.375 -12.438 -7.504 1 94.12 137 MET B O 1
ATOM 3313 N N . PHE B 1 138 ? -14.117 -12.344 -9.281 1 94.75 138 PHE B N 1
ATOM 3314 C CA . PHE B 1 138 ? -14.953 -11.398 -10.016 1 94.75 138 PHE B CA 1
ATOM 3315 C C . PHE B 1 138 ? -15.109 -11.828 -11.469 1 94.75 138 PHE B C 1
ATOM 3317 O O . PHE B 1 138 ? -14.117 -12.07 -12.164 1 94.75 138 PHE B O 1
ATOM 3324 N N . ASN B 1 139 ? -16.328 -11.945 -11.875 1 92.5 139 ASN B N 1
ATOM 3325 C CA . ASN B 1 139 ? -16.656 -12.25 -13.266 1 92.5 139 ASN B CA 1
ATOM 3326 C C . ASN B 1 139 ? -17.078 -10.992 -14.031 1 92.5 139 ASN B C 1
ATOM 3328 O O . ASN B 1 139 ? -18.219 -10.555 -13.938 1 92.5 139 ASN B O 1
ATOM 3332 N N . ALA B 1 140 ? -16.172 -10.547 -14.891 1 88.94 140 ALA B N 1
ATOM 3333 C CA . ALA B 1 140 ? -16.422 -9.305 -15.609 1 88.94 140 ALA B CA 1
ATOM 3334 C C . ALA B 1 140 ? -17.406 -9.508 -16.75 1 88.94 140 ALA B C 1
ATOM 3336 O O . ALA B 1 140 ? -17.922 -8.547 -17.312 1 88.94 140 ALA B O 1
ATOM 3337 N N . ALA B 1 141 ? -17.609 -10.711 -17.031 1 89.19 141 ALA B N 1
ATOM 3338 C CA . ALA B 1 141 ? -18.562 -11.008 -18.109 1 89.19 141 ALA B CA 1
ATOM 3339 C C . ALA B 1 141 ? -20 -10.961 -17.609 1 89.19 141 ALA B C 1
ATOM 3341 O O . ALA B 1 141 ? -20.938 -10.875 -18.391 1 89.19 141 ALA B O 1
ATOM 3342 N N . ALA B 1 142 ? -20.156 -11.117 -16.359 1 90.19 142 ALA B N 1
ATOM 3343 C CA . ALA B 1 142 ? -21.484 -11.039 -15.781 1 90.19 142 ALA B CA 1
ATOM 3344 C C . ALA B 1 142 ? -21.969 -9.594 -15.688 1 90.19 142 ALA B C 1
ATOM 3346 O O . ALA B 1 142 ? -21.156 -8.672 -15.648 1 90.19 142 ALA B O 1
ATOM 3347 N N . PRO B 1 143 ? -23.266 -9.43 -15.727 1 87.75 143 PRO B N 1
ATOM 3348 C CA . PRO B 1 143 ? -23.781 -8.062 -15.586 1 87.75 143 PRO B CA 1
ATOM 3349 C C . PRO B 1 143 ? -23.391 -7.422 -14.258 1 87.75 143 PRO B C 1
ATOM 3351 O O . PRO B 1 143 ? -23.578 -8.023 -13.195 1 87.75 143 PRO B O 1
ATOM 3354 N N . GLN B 1 144 ? -22.766 -6.336 -14.367 1 91.56 144 GLN B N 1
ATOM 3355 C CA . GLN B 1 144 ? -22.391 -5.508 -13.234 1 91.56 144 GLN B CA 1
ATOM 3356 C C . GLN B 1 144 ? -22.969 -4.105 -13.352 1 91.56 144 GLN B C 1
ATOM 3358 O O . GLN B 1 144 ? -23.391 -3.691 -14.43 1 91.56 144 GLN B O 1
ATOM 3363 N N . GLY B 1 145 ? -23.062 -3.441 -12.234 1 91.31 145 GLY B N 1
ATOM 3364 C CA . GLY B 1 145 ? -23.516 -2.057 -12.266 1 91.31 145 GLY B CA 1
ATOM 3365 C C . GLY B 1 145 ? -22.359 -1.064 -12.359 1 91.31 145 GLY B C 1
ATOM 3366 O O . GLY B 1 145 ? -21.203 -1.443 -12.258 1 91.31 145 GLY B O 1
ATOM 3367 N N . GLN B 1 146 ? -22.812 0.182 -12.562 1 93.25 146 GLN B N 1
ATOM 3368 C CA . GLN B 1 146 ? -21.828 1.262 -12.594 1 93.25 146 GLN B CA 1
ATOM 3369 C C . GLN B 1 146 ? -21.328 1.597 -11.195 1 93.25 146 GLN B C 1
ATOM 3371 O O . GLN B 1 146 ? -20.219 2.104 -11.023 1 93.25 146 GLN B O 1
ATOM 3376 N N . THR B 1 147 ? -22.172 1.235 -10.227 1 97.31 147 THR B N 1
ATOM 3377 C CA . THR B 1 147 ? -21.812 1.608 -8.859 1 97.31 147 THR B CA 1
ATOM 3378 C C . THR B 1 147 ? -21.828 0.387 -7.945 1 97.31 147 THR B C 1
ATOM 3380 O O . THR B 1 147 ? -21.828 0.523 -6.719 1 97.31 147 THR B O 1
ATOM 3383 N N . TRP B 1 148 ? -21.984 -0.779 -8.539 1 97.88 148 TRP B N 1
ATOM 3384 C CA . TRP B 1 148 ? -21.969 -1.994 -7.734 1 97.88 148 TRP B CA 1
ATOM 3385 C C . TRP B 1 148 ? -21.391 -3.166 -8.523 1 97.88 148 TRP B C 1
ATOM 3387 O O . TRP B 1 148 ? -21.391 -3.152 -9.758 1 97.88 14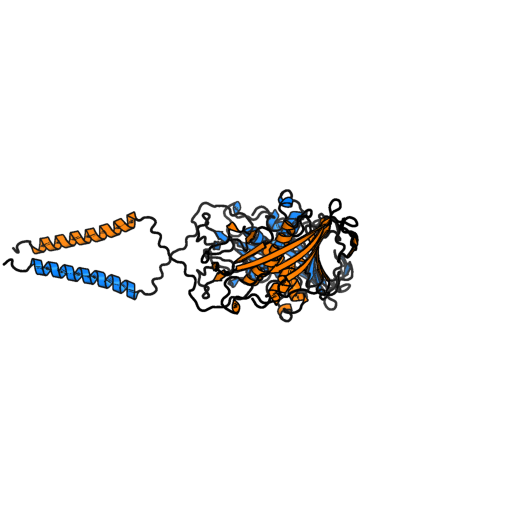8 TRP B O 1
ATOM 3397 N N . SER B 1 149 ? -20.859 -4.129 -7.828 1 98.19 149 SER B N 1
ATOM 3398 C CA . SER B 1 149 ? -20.328 -5.367 -8.391 1 98.19 149 SER B CA 1
ATOM 3399 C C . SER B 1 149 ? -20.672 -6.566 -7.516 1 98.19 149 SER B C 1
ATOM 3401 O O . SER B 1 149 ? -20.812 -6.43 -6.297 1 98.19 149 SER B O 1
ATOM 3403 N N . GLU B 1 150 ? -20.859 -7.598 -8.172 1 97.88 150 GLU B N 1
ATOM 3404 C CA . GLU B 1 150 ? -20.938 -8.859 -7.445 1 97.88 150 GLU B CA 1
ATOM 3405 C C . GLU B 1 150 ? -19.562 -9.523 -7.34 1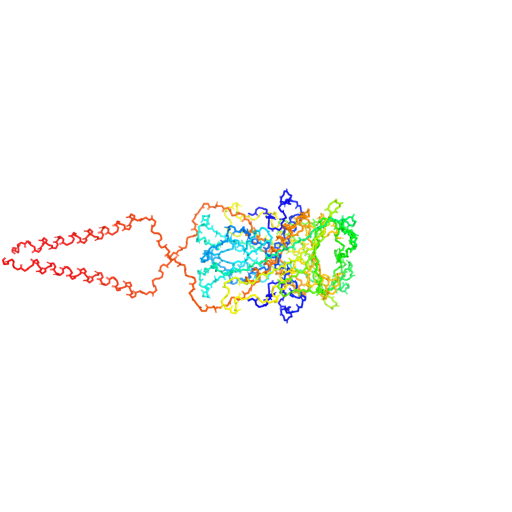 97.88 150 GLU B C 1
ATOM 3407 O O . GLU B 1 150 ? -18.906 -9.742 -8.352 1 97.88 150 GLU B O 1
ATOM 3412 N N . VAL B 1 151 ? -19.188 -9.812 -6.156 1 97.88 151 VAL B N 1
ATOM 3413 C CA . VAL B 1 151 ? -17.922 -10.484 -5.883 1 97.88 151 VAL B CA 1
ATOM 3414 C C . VAL B 1 151 ? -18.172 -11.734 -5.039 1 97.88 151 VAL B C 1
ATOM 3416 O O . VAL B 1 151 ? -18.969 -11.703 -4.098 1 97.88 151 VAL B O 1
ATOM 3419 N N . THR B 1 152 ? -17.469 -12.781 -5.383 1 97.12 152 THR B N 1
ATOM 3420 C CA . THR B 1 152 ? -17.547 -14 -4.578 1 97.12 152 THR B CA 1
ATOM 3421 C C . THR B 1 152 ? -16.234 -14.258 -3.857 1 97.12 152 THR B C 1
ATOM 3423 O O . THR B 1 152 ? -15.18 -13.789 -4.289 1 97.12 152 THR B O 1
ATOM 3426 N N . ALA B 1 153 ? -16.359 -14.945 -2.762 1 97.75 153 ALA B N 1
ATOM 3427 C CA . ALA B 1 153 ? -15.172 -15.266 -1.963 1 97.75 153 ALA B CA 1
ATOM 3428 C C . ALA B 1 153 ? -15.219 -16.703 -1.476 1 97.75 153 ALA B C 1
ATOM 3430 O O . ALA B 1 153 ? -16.25 -17.172 -0.987 1 97.75 153 ALA B O 1
ATOM 3431 N N . PHE B 1 154 ? -14.141 -17.391 -1.729 1 96.81 154 PHE B N 1
ATOM 3432 C CA . PHE B 1 154 ? -13.961 -18.75 -1.238 1 96.81 154 PHE B CA 1
ATOM 3433 C C . PHE B 1 154 ? -12.938 -18.781 -0.112 1 96.81 154 PHE B C 1
ATOM 3435 O O . PHE B 1 154 ? -11.742 -18.578 -0.347 1 96.81 154 PHE B O 1
ATOM 3442 N N . GLU B 1 155 ? -13.43 -18.984 1.087 1 96.81 155 GLU B N 1
ATOM 3443 C CA . GLU B 1 155 ? -12.602 -19.172 2.271 1 96.81 155 GLU B CA 1
ATOM 3444 C C . GLU B 1 155 ? -12.227 -20.641 2.459 1 96.81 155 GLU B C 1
ATOM 3446 O O . GLU B 1 155 ? -12.992 -21.406 3.035 1 96.81 155 GLU B O 1
ATOM 3451 N N . ALA B 1 156 ? -11.07 -20.969 2.008 1 94.62 156 ALA B N 1
ATOM 3452 C CA . ALA B 1 156 ? -10.633 -22.375 2.018 1 94.62 156 ALA B CA 1
ATOM 3453 C C . ALA B 1 156 ? -10.094 -22.766 3.391 1 94.62 156 ALA B C 1
ATOM 3455 O O . ALA B 1 156 ? -9.406 -21.969 4.047 1 94.62 156 ALA B O 1
ATOM 3456 N N . SER B 1 157 ? -10.445 -23.875 3.805 1 92.81 157 SER B N 1
ATOM 3457 C CA . SER B 1 157 ? -10.008 -24.453 5.07 1 92.81 157 SER B CA 1
ATOM 3458 C C . SER B 1 157 ? -10.125 -25.984 5.051 1 92.81 157 SER B C 1
ATOM 3460 O O . SER B 1 157 ? -10.992 -26.531 4.371 1 92.81 157 SER B O 1
ATOM 3462 N N . SER B 1 158 ? -9.227 -26.578 5.762 1 87.69 158 SER B N 1
ATOM 3463 C CA . SER B 1 158 ? -9.312 -28.031 5.852 1 87.69 158 SER B CA 1
ATOM 3464 C C . SER B 1 158 ? -10.453 -28.469 6.773 1 87.69 158 SER B C 1
ATOM 3466 O O . SER B 1 158 ? -10.945 -29.594 6.672 1 87.69 158 SER B O 1
ATOM 3468 N N . SER B 1 159 ? -10.875 -27.609 7.629 1 86.56 159 SER B N 1
ATOM 3469 C CA . SER B 1 159 ? -11.875 -27.984 8.617 1 86.56 159 SER B CA 1
ATOM 3470 C C . SER B 1 159 ? -13.203 -27.266 8.367 1 86.56 159 SER B C 1
ATOM 3472 O O . SER B 1 159 ? -14.258 -27.906 8.32 1 86.56 159 SER B O 1
ATOM 3474 N N . GLN B 1 160 ? -13.164 -25.953 8.234 1 92.19 160 GLN B N 1
ATOM 3475 C CA . GLN B 1 160 ? -14.391 -25.172 8.078 1 92.19 160 GLN B CA 1
ATOM 3476 C C . GLN B 1 160 ? -14.242 -24.141 6.957 1 92.19 160 GLN B C 1
ATOM 3478 O O . GLN B 1 160 ? -13.992 -22.969 7.219 1 92.19 160 GLN B O 1
ATOM 3483 N N . ALA B 1 161 ? -14.609 -24.625 5.758 1 96.62 161 ALA B N 1
ATOM 3484 C CA . ALA B 1 161 ? -14.531 -23.734 4.602 1 96.62 161 ALA B CA 1
ATOM 3485 C C . ALA B 1 161 ? -15.859 -23.047 4.344 1 96.62 161 ALA B C 1
ATOM 3487 O O . ALA B 1 161 ? -16.922 -23.594 4.645 1 96.62 161 ALA B O 1
ATOM 3488 N N . TRP B 1 162 ? -15.812 -21.844 3.82 1 97.94 162 TRP B N 1
ATOM 3489 C CA . TRP B 1 162 ? -17 -21.047 3.568 1 97.94 162 TRP B CA 1
ATOM 3490 C C . TRP B 1 162 ? -16.953 -20.406 2.188 1 97.94 162 TRP B C 1
ATOM 3492 O O . TRP B 1 162 ? -15.867 -20.125 1.672 1 97.94 162 TRP B O 1
ATOM 3502 N N . PHE B 1 163 ? -18.125 -20.266 1.622 1 97.88 163 PHE B N 1
ATOM 3503 C CA . PHE B 1 163 ? -18.312 -19.547 0.368 1 97.88 163 PHE B CA 1
ATOM 3504 C C . PHE B 1 163 ? -19.25 -18.359 0.562 1 97.88 163 PHE B C 1
ATOM 3506 O O . PHE B 1 163 ? -20.25 -18.453 1.272 1 97.88 163 PHE B O 1
ATOM 3513 N N . TYR B 1 164 ? -18.844 -17.234 -0.027 1 98.44 164 TYR B N 1
ATOM 3514 C CA . TYR B 1 164 ? -19.625 -16.016 0.092 1 98.44 164 TYR B CA 1
ATOM 3515 C C . TYR B 1 164 ? -20 -15.469 -1.281 1 98.44 164 TYR B C 1
ATOM 3517 O O . TYR B 1 164 ? -19.219 -15.57 -2.23 1 98.44 164 TYR B O 1
ATOM 3525 N N . ARG B 1 165 ? -21.141 -14.922 -1.38 1 98 165 ARG B N 1
ATOM 3526 C CA . ARG B 1 165 ? -21.562 -14.078 -2.492 1 98 165 ARG B CA 1
ATOM 3527 C C . ARG B 1 165 ? -21.953 -12.68 -2.008 1 98 165 ARG B C 1
ATOM 3529 O O . ARG B 1 165 ? -22.859 -12.531 -1.186 1 98 165 ARG B O 1
ATOM 3536 N N . CYS B 1 166 ? -21.266 -11.719 -2.541 1 98.5 166 CYS B N 1
ATOM 3537 C CA . CYS B 1 166 ? -21.422 -10.383 -1.991 1 98.5 166 CYS B CA 1
ATOM 3538 C C . CYS B 1 166 ? -21.781 -9.383 -3.082 1 98.5 166 CYS B C 1
ATOM 3540 O O . CYS B 1 166 ? -21.281 -9.469 -4.203 1 98.5 166 CYS B O 1
ATOM 3542 N N . ASN B 1 167 ? -22.672 -8.492 -2.779 1 98.5 167 ASN B N 1
ATOM 3543 C CA . ASN B 1 167 ? -22.922 -7.281 -3.551 1 98.5 167 ASN B CA 1
ATOM 3544 C C . ASN B 1 167 ? -22.281 -6.062 -2.895 1 98.5 167 ASN B C 1
ATOM 3546 O O . ASN B 1 167 ? -22.672 -5.668 -1.795 1 98.5 167 ASN B O 1
ATOM 3550 N N . VAL B 1 168 ? -21.297 -5.566 -3.535 1 98.75 168 VAL B N 1
ATOM 3551 C CA . VAL B 1 168 ? -20.594 -4.391 -3.035 1 98.75 168 VAL B CA 1
ATOM 3552 C C . VAL B 1 168 ? -21.031 -3.152 -3.811 1 98.75 168 VAL B C 1
ATOM 3554 O O . VAL B 1 168 ? -20.984 -3.135 -5.043 1 98.75 168 VAL B O 1
ATOM 3557 N N . SER B 1 169 ? -21.406 -2.111 -3.121 1 98.69 169 SER B N 1
ATOM 3558 C CA . SER B 1 169 ? -21.922 -0.921 -3.791 1 98.69 169 SER B CA 1
ATOM 3559 C C . SER B 1 169 ? -21.328 0.35 -3.189 1 98.69 169 SER B C 1
ATOM 3561 O O . SER B 1 169 ? -20.922 0.36 -2.027 1 98.69 169 SER B O 1
ATOM 3563 N N . VAL B 1 170 ? -21.266 1.314 -3.99 1 98.62 170 VAL B N 1
ATOM 3564 C CA . VAL B 1 170 ? -20.859 2.652 -3.582 1 98.62 170 VAL B CA 1
ATOM 3565 C C . VAL B 1 170 ? -22.016 3.631 -3.764 1 98.62 170 VAL B C 1
ATOM 3567 O O . VAL B 1 170 ? -22.594 3.725 -4.848 1 98.62 170 VAL B O 1
ATOM 3570 N N . ALA B 1 171 ? -22.344 4.305 -2.725 1 98.12 171 ALA B N 1
ATOM 3571 C CA . ALA B 1 171 ? -23.422 5.289 -2.766 1 98.12 171 ALA B CA 1
ATOM 3572 C C . ALA B 1 171 ? -22.953 6.598 -3.398 1 98.12 171 ALA B C 1
ATOM 3574 O O . ALA B 1 171 ? -21.75 6.832 -3.52 1 98.12 171 ALA B O 1
ATOM 3575 N N . PRO B 1 172 ? -23.984 7.387 -3.855 1 96.81 172 PRO B N 1
ATOM 3576 C CA . PRO B 1 172 ? -23.578 8.711 -4.332 1 96.81 172 PRO B CA 1
ATOM 3577 C C . PRO B 1 172 ? -22.906 9.555 -3.246 1 96.81 172 PRO B C 1
ATOM 3579 O O . PRO B 1 172 ? -23.172 9.344 -2.057 1 96.81 172 PRO B O 1
ATOM 3582 N N . VAL B 1 173 ? -22.109 10.477 -3.744 1 97.88 173 VAL B N 1
ATOM 3583 C CA . VAL B 1 173 ? -21.438 11.367 -2.803 1 97.88 173 VAL B CA 1
ATOM 3584 C C . VAL B 1 173 ? -22.469 12.234 -2.086 1 97.88 173 VAL B C 1
ATOM 3586 O O . VAL B 1 173 ? -23.297 12.875 -2.729 1 97.88 173 VAL B O 1
ATOM 3589 N N . VAL B 1 174 ? -22.375 12.219 -0.782 1 97.44 174 VAL B N 1
ATOM 3590 C CA . VAL B 1 174 ? -23.25 13.055 0.043 1 97.44 174 VAL B CA 1
ATOM 3591 C C . VAL B 1 174 ? -22.75 14.5 0.009 1 97.44 174 VAL B C 1
ATOM 3593 O O . VAL B 1 174 ? -21.547 14.75 0.131 1 97.44 174 VAL B O 1
ATOM 3596 N N . ASN B 1 175 ? -23.641 15.484 -0.166 1 94.19 175 ASN B N 1
ATOM 3597 C CA . ASN B 1 175 ? -23.406 16.922 -0.142 1 94.19 175 ASN B CA 1
ATOM 3598 C C . ASN B 1 175 ? -22.547 17.375 -1.328 1 94.19 175 ASN B C 1
ATOM 3600 O O . ASN B 1 175 ? -21.734 18.281 -1.204 1 94.19 175 ASN B O 1
ATOM 3604 N N . ALA B 1 176 ? -22.703 16.594 -2.383 1 92.69 176 ALA B N 1
ATOM 3605 C CA . ALA B 1 176 ? -22.078 17.047 -3.623 1 92.69 176 ALA B CA 1
ATOM 3606 C C . ALA B 1 176 ? -22.891 18.188 -4.254 1 92.69 176 ALA B C 1
ATOM 3608 O O . ALA B 1 176 ? -24.094 18.062 -4.473 1 92.69 176 ALA B O 1
ATOM 3609 N N . ILE B 1 177 ? -22.219 19.25 -4.609 1 88.38 177 ILE B N 1
ATOM 3610 C CA . ILE B 1 177 ? -22.953 20.391 -5.145 1 88.38 177 ILE B CA 1
ATOM 3611 C C . ILE B 1 177 ? -22.391 20.766 -6.516 1 88.38 177 ILE B C 1
ATOM 3613 O O . ILE B 1 177 ? -23 21.531 -7.262 1 88.38 177 ILE B O 1
ATOM 3617 N N . ARG B 1 178 ? -21.234 20.297 -6.852 1 86.62 178 ARG B N 1
ATOM 3618 C CA . ARG B 1 178 ? -20.609 20.547 -8.141 1 86.62 178 ARG B CA 1
ATOM 3619 C C . ARG B 1 178 ? -20.328 19.25 -8.891 1 86.62 178 ARG B C 1
ATOM 3621 O O . ARG B 1 178 ? -20.25 18.188 -8.273 1 86.62 178 ARG B O 1
ATOM 3628 N N . LYS B 1 179 ? -20.141 19.438 -10.133 1 85.88 179 LYS B N 1
ATOM 3629 C CA . LYS B 1 179 ? -19.891 18.266 -10.969 1 85.88 179 LYS B CA 1
ATOM 3630 C C . LYS B 1 179 ? -18.594 17.562 -10.547 1 85.88 179 LYS B C 1
ATOM 3632 O O . LYS B 1 179 ? -18.516 16.344 -10.586 1 85.88 179 LYS B O 1
ATOM 3637 N N . GLU B 1 180 ? -17.625 18.328 -10.078 1 85.69 180 GLU B N 1
ATOM 3638 C CA . GLU B 1 180 ? -16.312 17.797 -9.711 1 85.69 180 GLU B CA 1
ATOM 3639 C C . GLU B 1 180 ? -16.375 17.031 -8.383 1 85.69 180 GLU B C 1
ATOM 3641 O O . GLU B 1 180 ? -15.445 16.297 -8.039 1 85.69 180 GLU B O 1
ATOM 3646 N N . HIS B 1 181 ? -17.547 17.141 -7.734 1 88.75 181 HIS B N 1
ATOM 3647 C CA . HIS B 1 181 ? -17.688 16.484 -6.434 1 88.75 181 HIS B CA 1
ATOM 3648 C C . HIS B 1 181 ? -18.062 15.023 -6.59 1 88.75 181 HIS B C 1
ATOM 3650 O O . HIS B 1 181 ? -17.953 14.242 -5.645 1 88.75 181 HIS B O 1
ATOM 3656 N N . TYR B 1 182 ? -18.453 14.727 -7.754 1 91.88 182 TYR B N 1
ATOM 3657 C CA . TYR B 1 182 ? -18.922 13.367 -7.98 1 91.88 182 TYR B CA 1
ATOM 3658 C C . TYR B 1 182 ? -17.781 12.438 -8.344 1 91.88 182 TYR B C 1
ATOM 3660 O O . TYR B 1 182 ? -16.766 12.883 -8.898 1 91.88 182 TYR B O 1
ATOM 3668 N N . ILE B 1 183 ? -17.969 11.195 -7.945 1 94.62 183 ILE B N 1
ATOM 3669 C CA . ILE B 1 183 ? -17.016 10.164 -8.312 1 94.62 183 ILE B CA 1
ATOM 3670 C C . ILE B 1 183 ? -17.406 9.539 -9.648 1 94.62 183 ILE B C 1
ATOM 3672 O O . ILE B 1 183 ? -18.578 9.188 -9.852 1 94.62 183 ILE B O 1
ATOM 3676 N N . GLY B 1 184 ? -16.531 9.469 -10.555 1 94.62 184 GLY B N 1
ATOM 3677 C CA . GLY B 1 184 ? -16.812 8.867 -11.852 1 94.62 184 GLY B CA 1
ATOM 3678 C C . GLY B 1 184 ? -17.078 7.379 -11.773 1 94.62 184 GLY B C 1
ATOM 3679 O O . GLY B 1 184 ? -16.562 6.691 -10.891 1 94.62 184 GLY B O 1
ATOM 3680 N N . ASN B 1 185 ? -17.766 6.891 -12.781 1 94.31 185 ASN B N 1
ATOM 3681 C CA . ASN B 1 185 ? -18.141 5.48 -12.82 1 94.31 185 ASN B CA 1
ATOM 3682 C C . ASN B 1 185 ? -16.906 4.582 -12.977 1 94.31 185 ASN B C 1
ATOM 3684 O O . ASN B 1 185 ? -16.922 3.436 -12.531 1 94.31 185 ASN B O 1
ATOM 3688 N N . ASN B 1 186 ? -15.961 5.125 -13.617 1 94.62 186 ASN B N 1
ATOM 3689 C CA . ASN B 1 186 ? -14.703 4.395 -13.727 1 94.62 186 ASN B CA 1
ATOM 3690 C C . ASN B 1 186 ? -14.164 4.012 -12.352 1 94.62 186 ASN B C 1
ATOM 3692 O O . ASN B 1 186 ? -13.789 2.857 -12.125 1 94.62 186 ASN B O 1
ATOM 3696 N N . VAL B 1 187 ? -14.219 4.91 -11.453 1 96.38 187 VAL B N 1
ATOM 3697 C CA . VAL B 1 187 ? -13.688 4.699 -10.109 1 96.38 187 VAL B CA 1
ATOM 3698 C C . VAL B 1 187 ? -14.633 3.793 -9.32 1 96.38 187 VAL B C 1
ATOM 3700 O O . VAL B 1 187 ? -14.195 2.828 -8.688 1 96.38 187 VAL B O 1
ATOM 3703 N N . THR B 1 188 ? -15.945 4.027 -9.383 1 97.81 188 THR B N 1
ATOM 3704 C CA . THR B 1 188 ? -16.891 3.258 -8.586 1 97.81 188 THR B CA 1
ATOM 3705 C C . THR B 1 188 ? -16.938 1.807 -9.055 1 97.81 188 THR B C 1
ATOM 3707 O O . THR B 1 188 ? -16.984 0.884 -8.234 1 97.81 188 THR B O 1
ATOM 3710 N N . SER B 1 189 ? -16.906 1.611 -10.312 1 96.38 189 SER B N 1
ATOM 3711 C CA . SER B 1 189 ? -16.953 0.252 -10.836 1 96.38 189 SER B CA 1
ATOM 3712 C C . SER B 1 189 ? -15.711 -0.54 -10.469 1 96.38 189 SER B C 1
ATOM 3714 O O . SER B 1 189 ? -15.797 -1.711 -10.094 1 96.38 189 SER B O 1
ATOM 3716 N N . LEU B 1 190 ? -14.594 0.066 -10.562 1 96.94 190 LEU B N 1
ATOM 3717 C CA . LEU B 1 190 ? -13.344 -0.605 -10.227 1 96.94 190 LEU B CA 1
ATOM 3718 C C . LEU B 1 190 ? -13.234 -0.833 -8.727 1 96.94 190 LEU B C 1
ATOM 3720 O O . LEU B 1 190 ? -12.789 -1.896 -8.289 1 96.94 190 LEU B O 1
ATOM 3724 N N . ALA B 1 191 ? -13.648 0.101 -7.973 1 98.5 191 ALA B N 1
ATOM 3725 C CA . ALA B 1 191 ? -13.516 0.018 -6.523 1 98.5 191 ALA B CA 1
ATOM 3726 C C . ALA B 1 191 ? -14.328 -1.146 -5.961 1 98.5 191 ALA B C 1
ATOM 3728 O O . ALA B 1 191 ? -13.875 -1.854 -5.062 1 98.5 191 ALA B O 1
ATOM 3729 N N . THR B 1 192 ? -15.492 -1.401 -6.488 1 98.62 192 THR B N 1
ATOM 3730 C CA . THR B 1 192 ? -16.422 -2.381 -5.922 1 98.62 192 THR B CA 1
ATOM 3731 C C . THR B 1 192 ? -15.945 -3.801 -6.215 1 98.62 192 THR B C 1
ATOM 3733 O O . THR B 1 192 ? -16.344 -4.746 -5.527 1 98.62 192 THR B O 1
ATOM 3736 N N . SER B 1 193 ? -15.094 -3.969 -7.191 1 97.69 193 SER B N 1
ATOM 3737 C CA . SER B 1 193 ? -14.594 -5.297 -7.527 1 97.69 193 SER B CA 1
ATOM 3738 C C . SER B 1 193 ? -13.102 -5.406 -7.262 1 97.69 193 SER B C 1
ATOM 3740 O O . SER B 1 193 ? -12.5 -6.461 -7.484 1 97.69 193 SER B O 1
ATOM 3742 N N . ALA B 1 194 ? -12.523 -4.422 -6.754 1 97.88 194 ALA B N 1
ATOM 3743 C CA . ALA B 1 194 ? -11.078 -4.254 -6.727 1 97.88 194 ALA B CA 1
ATOM 3744 C C . ALA B 1 194 ? -10.406 -5.395 -5.969 1 97.88 194 ALA B C 1
ATOM 3746 O O . ALA B 1 194 ? -9.305 -5.828 -6.328 1 97.88 194 ALA B O 1
ATOM 3747 N N . ILE B 1 195 ? -11.008 -5.926 -4.949 1 97.62 195 ILE B N 1
ATOM 3748 C CA . ILE B 1 195 ? -10.383 -6.922 -4.086 1 97.62 195 ILE B CA 1
ATOM 3749 C C . ILE B 1 195 ? -10.102 -8.195 -4.883 1 97.62 195 ILE B C 1
ATOM 3751 O O . ILE B 1 195 ? -9.211 -8.969 -4.535 1 97.62 195 ILE B O 1
ATOM 3755 N N . ALA B 1 196 ? -10.805 -8.375 -5.973 1 95.5 196 ALA B N 1
ATOM 3756 C CA . ALA B 1 196 ? -10.695 -9.594 -6.766 1 95.5 196 ALA B CA 1
ATOM 3757 C C . ALA B 1 196 ? -9.914 -9.344 -8.055 1 95.5 196 ALA B C 1
ATOM 3759 O O . ALA B 1 196 ? -9.688 -10.266 -8.844 1 95.5 196 ALA B O 1
ATOM 3760 N N . LEU B 1 197 ? -9.555 -8.125 -8.258 1 93.12 197 LEU B N 1
ATOM 3761 C CA . LEU B 1 197 ? -8.953 -7.793 -9.539 1 93.12 197 LEU B CA 1
ATOM 3762 C C . LEU B 1 197 ? -7.457 -8.094 -9.531 1 93.12 197 LEU B C 1
ATOM 3764 O O . LEU B 1 197 ? -6.766 -7.812 -8.555 1 93.12 197 LEU B O 1
ATOM 3768 N N . GLN B 1 198 ? -6.945 -8.648 -10.523 1 83.56 198 GLN B N 1
ATOM 3769 C CA . GLN B 1 198 ? -5.523 -8.922 -10.695 1 83.56 198 GLN B CA 1
ATOM 3770 C C . GLN B 1 198 ? -4.844 -7.828 -11.516 1 83.56 198 GLN B C 1
ATOM 3772 O O . GLN B 1 198 ? -3.777 -7.336 -11.141 1 83.56 198 GLN B O 1
ATOM 3777 N N . GLY B 1 199 ? -5.527 -7.406 -12.539 1 76.56 199 GLY B N 1
ATOM 3778 C CA . GLY B 1 199 ? -4.949 -6.461 -13.484 1 76.56 199 GLY B CA 1
ATOM 3779 C C . GLY B 1 199 ? -4.02 -7.113 -14.484 1 76.56 199 GLY B C 1
ATOM 3780 O O . GLY B 1 199 ? -4.469 -7.715 -15.461 1 76.56 199 GLY B O 1
ATOM 3781 N N . TYR B 1 200 ? -2.633 -7.051 -14.102 1 71.44 200 TYR B N 1
ATOM 3782 C CA . TYR B 1 200 ? -1.685 -7.645 -15.031 1 71.44 200 TYR B CA 1
ATOM 3783 C C . TYR B 1 200 ? -1.434 -9.109 -14.695 1 71.44 200 TYR B C 1
ATOM 3785 O O . TYR B 1 200 ? -1.396 -9.484 -13.523 1 71.44 200 TYR B O 1
ATOM 3793 N N . GLY B 1 201 ? -2.211 -10.016 -15.312 1 55.44 201 GLY B N 1
ATOM 3794 C CA . GLY B 1 201 ? -2.164 -11.453 -15.078 1 55.44 201 GLY B CA 1
ATOM 3795 C C . GLY B 1 201 ? -0.765 -11.961 -14.797 1 55.44 201 GLY B C 1
ATOM 3796 O O . GLY B 1 201 ? 0.213 -11.453 -15.344 1 55.44 201 GLY B O 1
ATOM 3797 N N . ALA B 1 202 ? -0.6 -12.203 -13.398 1 48.25 202 ALA B N 1
ATOM 3798 C CA . ALA B 1 202 ? 0.566 -13.078 -13.312 1 48.25 202 ALA B CA 1
ATOM 3799 C C . ALA B 1 202 ? 0.58 -14.094 -14.453 1 48.25 202 ALA B C 1
ATOM 3801 O O . ALA B 1 202 ? -0.476 -14.477 -14.969 1 48.25 202 ALA B O 1
ATOM 3802 N N . SER B 1 203 ? 1.395 -13.867 -15.266 1 42.31 203 SER B N 1
ATOM 3803 C CA . SER B 1 203 ? 1.563 -14.656 -16.484 1 42.31 203 SER B CA 1
ATOM 3804 C C . SER B 1 203 ? 0.942 -16.047 -16.344 1 42.31 203 SER B C 1
ATOM 3806 O O . SER B 1 203 ? 0.372 -16.578 -17.297 1 42.31 203 SER B O 1
ATOM 3808 N N . SER B 1 204 ? 1.123 -16.688 -15.172 1 41.88 204 SER B N 1
ATOM 3809 C CA . SER B 1 204 ? 0.832 -18.109 -15.312 1 41.88 204 SER B CA 1
ATOM 3810 C C . SER B 1 204 ? -0.667 -18.359 -15.438 1 41.88 204 SER B C 1
ATOM 3812 O O . SER B 1 204 ? -1.09 -19.438 -15.844 1 41.88 204 SER B O 1
ATOM 3814 N N . LEU B 1 205 ? -1.377 -17.344 -14.953 1 45.09 205 LEU B N 1
ATOM 3815 C CA . LEU B 1 205 ? -2.76 -17.797 -14.867 1 45.09 205 LEU B CA 1
ATOM 3816 C C . LEU B 1 205 ? -3.6 -17.219 -16 1 45.09 205 LEU B C 1
ATOM 3818 O O . LEU B 1 205 ? -4.812 -17.438 -16.047 1 45.09 205 LEU B O 1
ATOM 3822 N N . GLY B 1 206 ? -2.914 -16.625 -16.984 1 47.97 206 GLY B N 1
ATOM 3823 C CA . GLY B 1 206 ? -3.729 -16.266 -18.141 1 47.97 206 GLY B CA 1
ATOM 3824 C C . GLY B 1 206 ? -3.627 -14.797 -18.516 1 47.97 206 GLY B C 1
ATOM 3825 O O . GLY B 1 206 ? -2.984 -14.023 -17.812 1 47.97 206 GLY B O 1
ATOM 3826 N N . PRO B 1 207 ? -4.168 -14.508 -19.703 1 49.16 207 PRO B N 1
ATOM 3827 C CA . PRO B 1 207 ? -4.07 -13.188 -20.328 1 49.16 207 PRO B CA 1
ATOM 3828 C C . PRO B 1 207 ? -4.66 -12.086 -19.438 1 49.16 207 PRO B C 1
ATOM 3830 O O . PRO B 1 207 ? -5.562 -12.344 -18.641 1 49.16 207 PRO B O 1
ATOM 3833 N N . THR B 1 208 ? -4.012 -10.914 -19.406 1 54.59 208 THR B N 1
ATOM 3834 C CA . THR B 1 208 ? -4.371 -9.68 -18.719 1 54.59 208 THR B CA 1
ATOM 3835 C C . THR B 1 208 ? -5.852 -9.367 -18.906 1 54.59 208 THR B C 1
ATOM 3837 O O . THR B 1 208 ? -6.488 -8.766 -18.031 1 54.59 208 THR B O 1
ATOM 3840 N N . ASN B 1 209 ? -6.445 -9.938 -19.922 1 57.5 209 ASN B N 1
ATOM 3841 C CA . ASN B 1 209 ? -7.789 -9.492 -20.266 1 57.5 209 ASN B CA 1
ATOM 3842 C C . ASN B 1 209 ? -8.828 -10.562 -19.969 1 57.5 209 ASN B C 1
ATOM 3844 O O . ASN B 1 209 ? -9.922 -10.562 -20.547 1 57.5 209 ASN B O 1
ATOM 3848 N N . SER B 1 210 ? -8.508 -11.289 -19.078 1 71.38 210 SER B N 1
ATOM 3849 C CA . SER B 1 210 ? -9.484 -12.328 -18.766 1 71.38 210 SER B CA 1
ATOM 3850 C C . SER B 1 210 ? -10.68 -11.758 -18.016 1 71.38 210 SER B C 1
ATOM 3852 O O . SER B 1 210 ? -10.531 -10.828 -17.203 1 71.38 210 SER B O 1
ATOM 3854 N N . ASP B 1 211 ? -11.852 -12.242 -18.391 1 82.06 211 ASP B N 1
ATOM 3855 C CA . ASP B 1 211 ? -13.078 -11.844 -17.719 1 82.06 211 ASP B CA 1
ATOM 3856 C C . ASP B 1 211 ? -13.156 -12.469 -16.312 1 82.06 211 ASP B C 1
ATOM 3858 O O . ASP B 1 211 ? -13.961 -12.039 -15.492 1 82.06 211 ASP B O 1
ATOM 3862 N N . ARG B 1 212 ? -12.367 -13.391 -16.172 1 85.56 212 ARG B N 1
ATOM 3863 C CA . ARG B 1 212 ? -12.344 -14.023 -14.859 1 85.56 212 ARG B CA 1
ATOM 3864 C C . ARG B 1 212 ? -11.172 -13.508 -14.031 1 85.56 212 ARG B C 1
ATOM 3866 O O . ARG B 1 212 ? -10.023 -13.883 -14.273 1 85.56 212 ARG B O 1
ATOM 3873 N N . GLN B 1 213 ? -11.531 -12.719 -13.102 1 90.19 213 GLN B N 1
ATOM 3874 C CA . GLN B 1 213 ? -10.531 -12.109 -12.227 1 90.19 213 GLN B CA 1
ATOM 3875 C C . GLN B 1 213 ? -10.562 -12.75 -10.836 1 90.19 213 GLN B C 1
ATOM 3877 O O . GLN B 1 213 ? -11.633 -13.094 -10.328 1 90.19 213 GLN B O 1
ATOM 3882 N N . PHE B 1 214 ? -9.367 -12.914 -10.25 1 90.69 214 PHE B N 1
ATOM 3883 C CA . PHE B 1 214 ? -9.32 -13.422 -8.883 1 90.69 214 PHE B CA 1
ATOM 3884 C C . PHE B 1 214 ? -8.062 -12.945 -8.172 1 90.69 214 PHE B C 1
ATOM 3886 O O . PHE B 1 214 ? -7.07 -12.594 -8.812 1 90.69 214 PHE B O 1
ATOM 3893 N N . GLN B 1 215 ? -8.148 -12.867 -6.883 1 91.5 215 GLN B N 1
ATOM 3894 C CA . GLN B 1 215 ? -7.023 -12.625 -5.98 1 91.5 215 GLN B CA 1
ATOM 3895 C C . GLN B 1 215 ? -7.172 -13.438 -4.695 1 91.5 215 GLN B C 1
ATOM 3897 O O . GLN B 1 215 ? -8.273 -13.555 -4.156 1 91.5 215 GLN B O 1
ATOM 3902 N N . SER B 1 216 ? -6.062 -13.969 -4.309 1 90.62 216 SER B N 1
ATOM 3903 C CA . SER B 1 216 ? -6.074 -14.727 -3.059 1 90.62 216 SER B CA 1
ATOM 3904 C C . SER B 1 216 ? -5.203 -14.055 -1.999 1 90.62 216 SER B C 1
ATOM 3906 O O . SER B 1 216 ? -4.133 -13.523 -2.311 1 90.62 216 SER B O 1
ATOM 3908 N N . TYR B 1 217 ? -5.699 -14.094 -0.831 1 91.62 217 TYR B N 1
ATOM 3909 C CA . TYR B 1 217 ? -4.992 -13.531 0.316 1 91.62 217 TYR B CA 1
ATOM 3910 C C . TYR B 1 217 ? -4.797 -14.578 1.403 1 91.62 217 TYR B C 1
ATOM 3912 O O . TYR B 1 217 ? -5.723 -15.336 1.719 1 91.62 217 TYR B O 1
ATOM 3920 N N . PRO B 1 218 ? -3.58 -14.617 1.964 1 90.06 218 PRO B N 1
ATOM 3921 C CA . PRO B 1 218 ? -3.322 -15.609 3.012 1 90.06 218 PRO B CA 1
ATOM 3922 C C . PRO B 1 218 ? -4.184 -15.391 4.254 1 90.06 218 PRO B C 1
ATOM 3924 O O . PRO B 1 218 ? -4.535 -14.25 4.574 1 90.06 218 PRO B O 1
ATOM 3927 N N . ALA B 1 219 ? -4.426 -16.453 4.988 1 90.94 219 ALA B N 1
ATOM 3928 C CA . ALA B 1 219 ? -5.301 -16.438 6.156 1 90.94 219 ALA B CA 1
ATOM 3929 C C . ALA B 1 219 ? -4.754 -15.508 7.238 1 90.94 219 ALA B C 1
ATOM 3931 O O . ALA B 1 219 ? -5.52 -14.953 8.023 1 90.94 219 ALA B O 1
ATOM 3932 N N . GLU B 1 220 ? -3.496 -15.289 7.195 1 90.88 220 GLU B N 1
ATOM 3933 C CA . GLU B 1 220 ? -2.85 -14.5 8.234 1 90.88 220 GLU B CA 1
ATOM 3934 C C . GLU B 1 220 ? -2.963 -13.008 7.941 1 90.88 220 GLU B C 1
ATOM 3936 O O . GLU B 1 220 ? -2.717 -12.172 8.82 1 90.88 220 GLU B O 1
ATOM 3941 N N . SER B 1 221 ? -3.379 -12.719 6.73 1 92.5 221 SER B N 1
ATOM 3942 C CA . SER B 1 221 ? -3.416 -11.328 6.309 1 92.5 221 SER B CA 1
ATOM 3943 C C . SER B 1 221 ? -4.762 -10.688 6.633 1 92.5 221 SER B C 1
ATOM 3945 O O . SER B 1 221 ? -5.746 -11.391 6.883 1 92.5 221 SER B O 1
ATOM 3947 N N . SER B 1 222 ? -4.785 -9.359 6.586 1 94.25 222 SER B N 1
ATOM 3948 C CA . SER B 1 222 ? -5.984 -8.586 6.895 1 94.25 222 SER B CA 1
ATOM 3949 C C . SER B 1 222 ? -7.129 -8.938 5.949 1 94.25 222 SER B C 1
ATOM 3951 O O . SER B 1 222 ? -8.281 -9.023 6.367 1 94.25 222 SER B O 1
ATOM 3953 N N . TYR B 1 223 ? -6.867 -9.203 4.707 1 95.44 223 TYR B N 1
ATOM 3954 C CA . TYR B 1 223 ? -7.926 -9.414 3.725 1 95.44 223 TYR B CA 1
ATOM 3955 C C . TYR B 1 223 ? -8.195 -10.898 3.518 1 95.44 223 TYR B C 1
ATOM 3957 O O . TYR B 1 223 ? -9.18 -11.273 2.877 1 95.44 223 TYR B O 1
ATOM 3965 N N . GLY B 1 224 ? -7.371 -11.742 4.078 1 94.62 224 GLY B N 1
ATOM 3966 C CA . GLY B 1 224 ? -7.543 -13.172 3.863 1 94.62 224 GLY B CA 1
ATOM 3967 C C . GLY B 1 224 ? -7.961 -13.914 5.113 1 94.62 224 GLY B C 1
ATOM 3968 O O . GLY B 1 224 ? -8.109 -15.141 5.094 1 94.62 224 GLY B O 1
ATOM 3969 N N . GLN B 1 225 ? -8.156 -13.227 6.152 1 93.56 225 GLN B N 1
ATOM 3970 C CA . GLN B 1 225 ? -8.453 -13.859 7.434 1 93.56 225 GLN B CA 1
ATOM 3971 C C . GLN B 1 225 ? -9.773 -14.617 7.375 1 93.56 225 GLN B C 1
ATOM 3973 O O . GLN B 1 225 ? -10.719 -14.188 6.711 1 93.56 225 GLN B O 1
ATOM 3978 N N . PRO B 1 226 ? -9.781 -15.742 8.031 1 94.44 226 PRO B N 1
ATOM 3979 C CA . PRO B 1 226 ? -11.055 -16.469 8.109 1 94.44 226 PRO B CA 1
ATOM 3980 C C . PRO B 1 226 ? -12.133 -15.695 8.859 1 94.44 226 PRO B C 1
ATOM 3982 O O . PRO B 1 226 ? -11.867 -15.117 9.914 1 94.44 226 PRO B O 1
ATOM 3985 N N . LEU B 1 227 ? -13.289 -15.727 8.258 1 97 227 LEU B N 1
ATOM 3986 C CA . LEU B 1 227 ? -14.398 -15 8.875 1 97 227 LEU B CA 1
ATOM 3987 C C . LEU B 1 227 ? -15.5 -15.961 9.305 1 97 227 LEU B C 1
ATOM 3989 O O . LEU B 1 227 ? -16.547 -15.539 9.805 1 97 227 LEU B O 1
ATOM 3993 N N . ASN B 1 228 ? -15.352 -17.203 9.07 1 96.56 228 ASN B N 1
ATOM 3994 C CA . ASN B 1 228 ? -16.172 -18.297 9.586 1 96.56 228 ASN B CA 1
ATOM 3995 C C . ASN B 1 228 ? -17.641 -18.094 9.266 1 96.56 228 ASN B C 1
ATOM 3997 O O . ASN B 1 228 ? -18.5 -18.25 10.141 1 96.56 228 ASN B O 1
ATOM 4001 N N . GLY B 1 229 ? -17.906 -17.625 8.094 1 97.75 229 GLY B N 1
ATOM 4002 C CA . GLY B 1 229 ? -19.281 -17.547 7.629 1 97.75 229 GLY B CA 1
ATOM 4003 C C . GLY B 1 229 ? -19.969 -16.234 8.016 1 97.75 229 GLY B C 1
ATOM 4004 O O . GLY B 1 229 ? -21.125 -16.016 7.668 1 97.75 229 GLY B O 1
ATOM 4005 N N . SER B 1 230 ? -19.297 -15.344 8.703 1 98 230 SER B N 1
ATOM 4006 C CA . SER B 1 230 ? -19.906 -14.078 9.102 1 98 230 SER B CA 1
ATOM 4007 C C . SER B 1 230 ? -20.141 -13.18 7.895 1 98 230 SER B C 1
ATOM 4009 O O . SER B 1 230 ? -19.188 -12.664 7.305 1 98 230 SER B O 1
ATOM 4011 N N . THR B 1 231 ? -21.406 -12.922 7.598 1 98.38 231 THR B N 1
ATOM 4012 C CA . THR B 1 231 ? -21.734 -12.07 6.461 1 98.38 231 THR B CA 1
ATOM 4013 C C . THR B 1 231 ? -21.5 -10.602 6.789 1 98.38 231 THR B C 1
ATOM 4015 O O . THR B 1 231 ? -21.172 -9.805 5.906 1 98.38 231 THR B O 1
ATOM 4018 N N . GLU B 1 232 ? -21.625 -10.273 8.039 1 97.88 232 GLU B N 1
ATOM 4019 C CA . GLU B 1 232 ? -21.359 -8.906 8.469 1 97.88 232 GLU B CA 1
ATOM 4020 C C . GLU B 1 232 ? -19.875 -8.555 8.312 1 97.88 232 GLU B C 1
ATOM 4022 O O . GLU B 1 232 ? -19.547 -7.52 7.734 1 97.88 232 GLU B O 1
ATOM 4027 N N . ASP B 1 233 ? -19.031 -9.453 8.773 1 97.56 233 ASP B N 1
ATOM 4028 C CA . ASP B 1 233 ? -17.594 -9.211 8.695 1 97.56 233 ASP B CA 1
ATOM 4029 C C . ASP B 1 233 ? -17.109 -9.211 7.25 1 97.56 233 ASP B C 1
ATOM 4031 O O . ASP B 1 233 ? -16.281 -8.391 6.867 1 97.56 233 ASP B O 1
ATOM 4035 N N . MET B 1 234 ? -17.656 -10.133 6.473 1 98.5 234 MET B N 1
ATOM 4036 C CA . MET B 1 234 ? -17.281 -10.164 5.059 1 98.5 234 MET B CA 1
ATOM 4037 C C . MET B 1 234 ? -17.75 -8.906 4.344 1 98.5 234 MET B C 1
ATOM 4039 O O . MET B 1 234 ? -17.031 -8.352 3.51 1 98.5 234 MET B O 1
ATOM 4043 N N . GLY B 1 235 ? -18.953 -8.516 4.672 1 98.62 235 GLY B N 1
ATOM 4044 C CA . GLY B 1 235 ? -19.438 -7.262 4.117 1 98.62 235 GLY B CA 1
ATOM 4045 C C . GLY B 1 235 ? -18.562 -6.078 4.449 1 98.62 235 GLY B C 1
ATOM 4046 O O . GLY B 1 235 ? -18.266 -5.25 3.58 1 98.62 235 GLY B O 1
ATOM 4047 N N . GLN B 1 236 ? -18.125 -5.996 5.672 1 98.25 236 GLN B N 1
ATOM 4048 C CA . GLN B 1 236 ? -17.25 -4.91 6.078 1 98.25 236 GLN B CA 1
ATOM 4049 C C . GLN B 1 236 ? -15.906 -4.988 5.359 1 98.25 236 GLN B C 1
ATOM 4051 O O . GLN B 1 236 ? -15.359 -3.967 4.945 1 98.25 236 GLN B O 1
ATOM 4056 N N . LEU B 1 237 ? -15.43 -6.191 5.25 1 98.25 237 LEU B N 1
ATOM 4057 C CA . LEU B 1 237 ? -14.156 -6.395 4.562 1 98.25 237 LEU B CA 1
ATOM 4058 C C . LEU B 1 237 ? -14.234 -5.895 3.121 1 98.25 237 LEU B C 1
ATOM 4060 O O . LEU B 1 237 ? -13.336 -5.191 2.654 1 98.25 237 LEU B O 1
ATOM 4064 N N . MET B 1 238 ? -15.344 -6.203 2.48 1 98.5 238 MET B N 1
ATOM 4065 C CA . MET B 1 238 ? -15.57 -5.762 1.106 1 98.5 238 MET B CA 1
ATOM 4066 C C . MET B 1 238 ? -15.656 -4.242 1.028 1 98.5 238 MET B C 1
ATOM 4068 O O . MET B 1 238 ? -15.055 -3.625 0.149 1 98.5 238 MET B O 1
ATOM 4072 N N . SER B 1 239 ? -16.344 -3.699 1.912 1 98.75 239 SER B N 1
ATOM 4073 C CA . SER B 1 239 ? -16.531 -2.25 1.922 1 98.75 239 SER B CA 1
ATOM 4074 C C . SER B 1 239 ? -15.219 -1.536 2.254 1 98.75 239 SER B C 1
ATOM 4076 O O . SER B 1 239 ? -14.938 -0.464 1.713 1 98.75 239 SER B O 1
ATOM 4078 N N . THR B 1 240 ? -14.492 -2.121 3.145 1 98.56 240 THR B N 1
ATOM 4079 C CA . THR B 1 240 ? -13.195 -1.551 3.506 1 98.56 240 THR B CA 1
ATOM 4080 C C . THR B 1 240 ? -12.281 -1.472 2.287 1 98.56 240 THR B C 1
ATOM 4082 O O . THR B 1 240 ? -11.656 -0.439 2.041 1 98.56 240 THR B O 1
ATOM 4085 N N . PHE B 1 241 ? -12.234 -2.57 1.535 1 98.75 241 PHE B N 1
ATOM 4086 C CA . PHE B 1 241 ? -11.375 -2.588 0.354 1 98.75 241 PHE B CA 1
ATOM 4087 C C . PHE B 1 241 ? -11.836 -1.552 -0.664 1 98.75 241 PHE B C 1
ATOM 4089 O O . PHE B 1 241 ? -11.023 -0.808 -1.214 1 98.75 241 PHE B O 1
ATOM 4096 N N . ALA B 1 242 ? -13.086 -1.482 -0.878 1 98.81 242 ALA B N 1
ATOM 4097 C CA . ALA B 1 242 ? -13.641 -0.563 -1.867 1 98.81 242 ALA B CA 1
ATOM 4098 C C . ALA B 1 242 ? -13.391 0.889 -1.47 1 98.81 242 ALA B C 1
ATOM 4100 O O . ALA B 1 242 ? -12.922 1.689 -2.283 1 98.81 242 ALA B O 1
ATOM 4101 N N . ILE B 1 243 ? -13.672 1.215 -0.239 1 98.81 243 ILE B N 1
ATOM 4102 C CA . ILE B 1 243 ? -13.469 2.578 0.242 1 98.81 243 ILE B CA 1
ATOM 4103 C C . ILE B 1 243 ? -11.977 2.91 0.24 1 98.81 243 ILE B C 1
ATOM 4105 O O . ILE B 1 243 ? -11.594 4.043 -0.052 1 98.81 243 ILE B O 1
ATOM 4109 N N . GLY B 1 244 ? -11.188 1.902 0.584 1 98.5 244 GLY B N 1
ATOM 4110 C CA . GLY B 1 244 ? -9.75 2.109 0.491 1 98.5 244 GLY B CA 1
ATOM 4111 C C . GLY B 1 244 ? -9.305 2.553 -0.887 1 98.5 244 GLY B C 1
ATOM 4112 O O . GLY B 1 244 ? -8.5 3.479 -1.015 1 98.5 244 GLY B O 1
ATOM 4113 N N . VAL B 1 245 ? -9.812 1.908 -1.902 1 98.31 245 VAL B N 1
ATOM 4114 C CA . VAL B 1 245 ? -9.5 2.273 -3.279 1 98.31 245 VAL B CA 1
ATOM 4115 C C . VAL B 1 245 ? -9.898 3.725 -3.533 1 98.31 245 VAL B C 1
ATOM 4117 O O . VAL B 1 245 ? -9.125 4.5 -4.094 1 98.31 245 VAL B O 1
ATOM 4120 N N . ILE B 1 246 ? -11.062 4.098 -3.123 1 97.94 246 ILE B N 1
ATOM 4121 C CA . ILE B 1 246 ? -11.578 5.445 -3.344 1 97.94 246 ILE B CA 1
ATOM 4122 C C . ILE B 1 246 ? -10.719 6.457 -2.592 1 97.94 246 ILE B C 1
ATOM 4124 O O . ILE B 1 246 ? -10.352 7.496 -3.143 1 97.94 246 ILE B O 1
ATOM 4128 N N . ALA B 1 247 ? -10.414 6.148 -1.373 1 96.69 247 ALA B N 1
ATOM 4129 C CA . ALA B 1 247 ? -9.641 7.062 -0.543 1 96.69 247 ALA B CA 1
ATOM 4130 C C . ALA B 1 247 ? -8.258 7.305 -1.138 1 96.69 247 ALA B C 1
ATOM 4132 O O . ALA B 1 247 ? -7.805 8.445 -1.241 1 96.69 247 ALA B O 1
ATOM 4133 N N . VAL B 1 248 ? -7.582 6.242 -1.523 1 96.25 248 VAL B N 1
ATOM 4134 C CA . VAL B 1 248 ? -6.242 6.371 -2.08 1 96.25 248 VAL B CA 1
ATOM 4135 C C . VAL B 1 248 ? -6.309 7.074 -3.436 1 96.25 248 VAL B C 1
ATOM 4137 O O . VAL B 1 248 ? -5.422 7.859 -3.779 1 96.25 248 VAL B O 1
ATOM 4140 N N . THR B 1 249 ? -7.336 6.797 -4.219 1 95.75 249 THR B N 1
ATOM 4141 C CA . THR B 1 249 ? -7.531 7.516 -5.477 1 95.75 249 THR B CA 1
ATOM 4142 C C . THR B 1 249 ? -7.688 9.016 -5.223 1 95.75 249 THR B C 1
ATOM 4144 O O . THR B 1 249 ? -7.125 9.836 -5.949 1 95.75 249 THR B O 1
ATOM 4147 N N . ALA B 1 250 ? -8.445 9.352 -4.227 1 92.81 250 ALA B N 1
ATOM 4148 C CA . ALA B 1 250 ? -8.648 10.758 -3.879 1 92.81 250 ALA B CA 1
ATOM 4149 C C . ALA B 1 250 ? -7.324 11.43 -3.508 1 92.81 250 ALA B C 1
ATOM 4151 O O . ALA B 1 250 ? -7.078 12.578 -3.875 1 92.81 250 ALA B O 1
ATOM 4152 N N . GLN B 1 251 ? -6.5 10.727 -2.787 1 88.56 251 GLN B N 1
ATOM 4153 C CA . GLN B 1 251 ? -5.215 11.266 -2.365 1 88.56 251 GLN B CA 1
ATOM 4154 C C . GLN B 1 251 ? -4.246 11.367 -3.541 1 88.56 251 GLN B C 1
ATOM 4156 O O . GLN B 1 251 ? -3.387 12.25 -3.572 1 88.56 251 GLN B O 1
ATOM 4161 N N . ALA B 1 252 ? -4.395 10.461 -4.438 1 88.19 252 ALA B N 1
ATOM 4162 C CA . ALA B 1 252 ? -3.496 10.422 -5.59 1 88.19 252 ALA B CA 1
ATOM 4163 C C . ALA B 1 252 ? -3.908 11.445 -6.641 1 88.19 252 ALA B C 1
ATOM 4165 O O . ALA B 1 252 ? -3.115 11.805 -7.516 1 88.19 252 ALA B O 1
ATOM 4166 N N . SER B 1 253 ? -5.062 11.82 -6.578 1 82.38 253 SER B N 1
ATOM 4167 C CA . SER B 1 253 ? -5.59 12.742 -7.578 1 82.38 253 SER B CA 1
ATOM 4168 C C . SER B 1 253 ? -5.066 14.156 -7.352 1 82.38 253 SER B C 1
ATOM 4170 O O . SER B 1 253 ? -4.801 14.555 -6.215 1 82.38 253 SER B O 1
ATOM 4172 N N . THR B 1 254 ? -4.758 14.758 -8.539 1 67.38 254 THR B N 1
ATOM 4173 C CA . THR B 1 254 ? -4.355 16.156 -8.469 1 67.38 254 THR B CA 1
ATOM 4174 C C . THR B 1 254 ? -5.523 17.031 -8.023 1 67.38 254 THR B C 1
ATOM 4176 O O . THR B 1 254 ? -6.645 16.875 -8.516 1 67.38 254 THR B O 1
ATOM 4179 N N . GLY B 1 255 ? -5.332 17.688 -7.066 1 65.62 255 GLY B N 1
ATOM 4180 C CA . GLY B 1 255 ? -6.375 18.547 -6.527 1 65.62 255 GLY B CA 1
ATOM 4181 C C . GLY B 1 255 ? -6.844 19.609 -7.508 1 65.62 255 GLY B C 1
ATOM 4182 O O . GLY B 1 255 ? -6.117 19.969 -8.438 1 65.62 255 GLY B O 1
ATOM 4183 N N . ILE B 1 256 ? -8.102 19.75 -7.531 1 63 256 ILE B N 1
ATOM 4184 C CA . ILE B 1 256 ? -8.688 20.844 -8.289 1 63 256 ILE B CA 1
ATOM 4185 C C . ILE B 1 256 ? -8.766 22.094 -7.41 1 63 256 ILE B C 1
ATOM 4187 O O . ILE B 1 256 ? -9.102 22 -6.227 1 63 256 ILE B O 1
ATOM 4191 N N . VAL B 1 257 ? -8.188 23.141 -8 1 62.81 257 VAL B N 1
ATOM 4192 C CA . VAL B 1 257 ? -8.297 24.406 -7.277 1 62.81 257 VAL B CA 1
ATOM 4193 C C . VAL B 1 257 ? -9.711 24.969 -7.441 1 62.81 257 VAL B C 1
ATOM 4195 O O . VAL B 1 257 ? -10.18 25.156 -8.562 1 62.81 257 VAL B O 1
ATOM 4198 N N . VAL B 1 258 ? -10.453 24.906 -6.375 1 61.28 258 VAL B N 1
ATOM 4199 C CA . VAL B 1 258 ? -11.797 25.453 -6.41 1 61.28 258 VAL B CA 1
ATOM 4200 C C . VAL B 1 258 ? -11.812 26.828 -5.734 1 61.28 258 VAL B C 1
ATOM 4202 O O . VAL B 1 258 ? -11.203 27 -4.68 1 61.28 258 VAL B O 1
ATOM 4205 N N . PRO B 1 259 ? -12.359 27.75 -6.512 1 59.66 259 PRO B N 1
ATOM 4206 C CA . PRO B 1 259 ? -12.453 29.078 -5.895 1 59.66 259 PRO B CA 1
ATOM 4207 C C . PRO B 1 259 ? -13.297 29.078 -4.621 1 59.66 259 PRO B C 1
ATOM 4209 O O . PRO B 1 259 ? -14.297 28.359 -4.539 1 59.66 259 PRO B O 1
ATOM 4212 N N . GLY B 1 260 ? -12.844 29.391 -3.451 1 57.03 260 GLY B N 1
ATOM 4213 C CA . GLY B 1 260 ? -13.562 29.531 -2.197 1 57.03 260 GLY B CA 1
ATOM 4214 C C . GLY B 1 260 ? -12.664 29.906 -1.032 1 57.03 260 GLY B C 1
ATOM 4215 O O . GLY B 1 260 ? -11.57 30.422 -1.228 1 57.03 260 GLY B O 1
ATOM 4216 N N . MET B 1 261 ? -13.266 29.844 0.172 1 54.59 261 MET B N 1
ATOM 4217 C CA . MET B 1 261 ? -12.516 30.188 1.379 1 54.59 261 MET B CA 1
ATOM 4218 C C . MET B 1 261 ? -11.461 29.125 1.687 1 54.59 261 MET B C 1
ATOM 4220 O O . MET B 1 261 ? -11.758 27.938 1.7 1 54.59 261 MET B O 1
ATOM 4224 N N . GLN B 1 262 ? -10.297 29.5 1.517 1 56.38 262 GLN B N 1
ATOM 4225 C CA . GLN B 1 262 ? -9.195 28.625 1.881 1 56.38 262 GLN B CA 1
ATOM 4226 C C . GLN B 1 262 ? -9.172 28.359 3.383 1 56.38 262 GLN B C 1
ATOM 4228 O O . GLN B 1 262 ? -9.414 29.266 4.18 1 56.38 262 GLN B O 1
ATOM 4233 N N . PRO B 1 263 ? -9.125 27.094 3.699 1 53.25 263 PRO B N 1
ATOM 4234 C CA . PRO B 1 263 ? -8.969 26.859 5.133 1 53.25 263 PRO B CA 1
ATOM 4235 C C . PRO B 1 263 ? -7.785 27.609 5.738 1 53.25 263 PRO B C 1
ATOM 4237 O O . PRO B 1 263 ? -6.695 27.609 5.164 1 53.25 263 PRO B O 1
ATOM 4240 N N . GLU B 1 264 ? -8.039 28.594 6.469 1 53.66 264 GLU B N 1
ATOM 4241 C CA . GLU B 1 264 ? -6.969 29.328 7.133 1 53.66 264 GLU B CA 1
ATOM 4242 C C . GLU B 1 264 ? -6.895 28.969 8.617 1 53.66 264 GLU B C 1
ATOM 4244 O O . GLU B 1 264 ? -7.906 28.625 9.227 1 53.66 264 GLU B O 1
ATOM 4249 N N . ASN B 1 265 ? -5.586 28.641 9.008 1 51.09 265 ASN B N 1
ATOM 4250 C CA . ASN B 1 265 ? -5.398 28.422 10.445 1 51.09 265 ASN B CA 1
ATOM 4251 C C . ASN B 1 265 ? -5.949 29.594 11.258 1 51.09 265 ASN B C 1
ATOM 4253 O O . ASN B 1 265 ? -5.617 30.75 11.008 1 51.09 265 ASN B O 1
ATOM 4257 N N . GLY B 1 266 ? -7.223 29.281 11.68 1 45.69 266 GLY B N 1
ATOM 4258 C CA . GLY B 1 266 ? -7.637 30.312 12.625 1 45.69 266 GLY B CA 1
ATOM 4259 C C . GLY B 1 266 ? -6.66 30.5 13.766 1 45.69 266 GLY B C 1
ATOM 4260 O O . GLY B 1 266 ? -6.004 29.547 14.195 1 45.69 266 GLY B O 1
ATOM 4261 N N . VAL B 1 267 ? -5.961 31.5 13.797 1 42.25 267 VAL B N 1
ATOM 4262 C CA . VAL B 1 267 ? -5.102 31.797 14.938 1 42.25 267 VAL B CA 1
ATOM 4263 C C . VAL B 1 267 ? -5.961 32.125 16.156 1 42.25 267 VAL B C 1
ATOM 4265 O O . VAL B 1 267 ? -6.793 33.031 16.125 1 42.25 267 VAL B O 1
ATOM 4268 N N . VAL B 1 268 ? -6.305 31.016 16.797 1 40.34 268 VAL B N 1
ATOM 4269 C CA . VAL B 1 268 ? -6.891 31.406 18.078 1 40.34 268 VAL B CA 1
ATOM 4270 C C . VAL B 1 268 ? -5.785 31.859 19.031 1 40.34 268 VAL B C 1
ATOM 4272 O O . VAL B 1 268 ? -4.883 31.078 19.359 1 40.34 268 VAL B O 1
ATOM 4275 N N . LEU B 1 269 ? -5.621 32.969 19.016 1 39.25 269 LEU B N 1
ATOM 4276 C CA . LEU B 1 269 ? -4.738 33.531 20.031 1 39.25 269 LEU B CA 1
ATOM 4277 C C . LEU B 1 269 ? -5.195 33.156 21.422 1 39.25 269 LEU B C 1
ATOM 4279 O O . LEU B 1 269 ? -6.258 33.562 21.891 1 39.25 269 LEU B O 1
ATOM 4283 N N . GLN B 1 270 ? -4.824 31.922 21.734 1 39.09 270 GLN B N 1
ATOM 4284 C CA . GLN B 1 270 ? -5.129 31.609 23.125 1 39.09 270 GLN B CA 1
ATOM 4285 C C . GLN B 1 270 ? -4.176 32.344 24.062 1 39.09 270 GLN B C 1
ATOM 4287 O O . GLN B 1 270 ? -2.965 32.094 24.031 1 39.09 270 GLN B O 1
ATOM 4292 N N . ILE B 1 271 ? -4.711 33.312 24.547 1 40.72 271 ILE B N 1
ATOM 4293 C CA . ILE B 1 271 ? -4.008 34 25.625 1 40.72 271 ILE B CA 1
ATOM 4294 C C . ILE B 1 271 ? -3.971 33.125 26.875 1 40.72 271 ILE B C 1
ATOM 4296 O O . ILE B 1 271 ? -5.004 32.875 27.5 1 40.72 271 ILE B O 1
ATOM 4300 N N . THR B 1 272 ? -2.902 32.375 26.906 1 46.69 272 THR B N 1
ATOM 4301 C CA . THR B 1 272 ? -2.779 31.422 28 1 46.69 272 THR B CA 1
ATOM 4302 C C . THR B 1 272 ? -2.654 32.125 29.344 1 46.69 272 THR B C 1
ATOM 4304 O O . THR B 1 272 ? -3.092 31.625 30.375 1 46.69 272 THR B O 1
ATOM 4307 N N . LYS B 1 273 ? -1.888 33.312 29.328 1 57.31 273 LYS B N 1
ATOM 4308 C CA . LYS B 1 273 ? -1.696 34 30.609 1 57.31 273 LYS B CA 1
ATOM 4309 C C . LYS B 1 273 ? -2.301 35.406 30.562 1 57.31 273 LYS B C 1
ATOM 4311 O O . LYS B 1 273 ? -1.608 36.375 30.266 1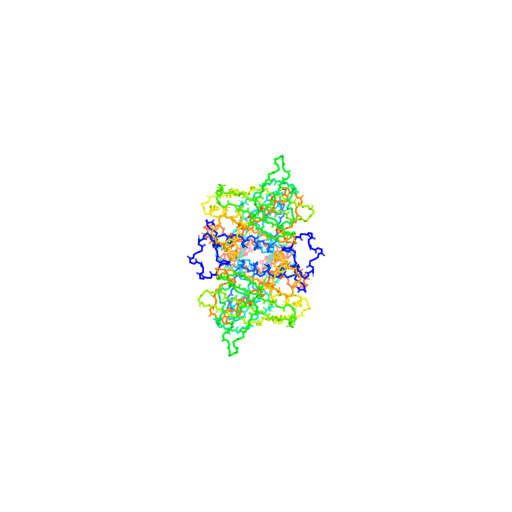 57.31 273 LYS B O 1
ATOM 4316 N N . TRP B 1 274 ? -3.5 35.344 30.875 1 56.66 274 TRP B N 1
ATOM 4317 C CA . TRP B 1 274 ? -4.297 36.562 30.891 1 56.66 274 TRP B CA 1
ATOM 4318 C C . TRP B 1 274 ? -3.732 37.594 31.891 1 56.66 274 TRP B C 1
ATOM 4320 O O . TRP B 1 274 ? -3.887 38.781 31.703 1 56.66 274 TRP B O 1
ATOM 4330 N N . MET B 1 275 ? -3.012 37.156 32.844 1 64.44 275 MET B N 1
ATOM 4331 C CA . MET B 1 275 ? -2.406 38.031 33.844 1 64.44 275 MET B CA 1
ATOM 4332 C C . MET B 1 275 ? -1.451 39.031 33.156 1 64.44 275 MET B C 1
ATOM 4334 O O . MET B 1 275 ? -1.42 40.219 33.531 1 64.44 275 MET B O 1
ATOM 4338 N N . TYR B 1 276 ? -0.847 38.469 32.188 1 63.69 276 TYR B N 1
ATOM 4339 C CA . TYR B 1 276 ? 0.094 39.375 31.531 1 63.69 276 TYR B CA 1
ATOM 4340 C C . TYR B 1 276 ? -0.639 40.375 30.688 1 63.69 276 TYR B C 1
ATOM 4342 O O . TYR B 1 276 ? -0.232 41.562 30.609 1 63.69 276 TYR B O 1
ATOM 4350 N N . VAL B 1 277 ? -1.648 39.938 30.109 1 64.31 277 VAL B N 1
ATOM 4351 C CA . VAL B 1 277 ? -2.457 40.875 29.328 1 64.31 277 VAL B CA 1
ATOM 4352 C C . VAL B 1 277 ? -3.023 41.969 30.234 1 64.31 277 VAL B C 1
ATOM 4354 O O . VAL B 1 277 ? -2.947 43.156 29.906 1 64.31 277 VAL B O 1
ATOM 4357 N N . HIS B 1 278 ? -3.521 41.531 31.344 1 70 278 HIS B N 1
ATOM 4358 C CA . HIS B 1 278 ? -4.043 42.5 32.312 1 70 278 HIS B CA 1
ATOM 4359 C C . HIS B 1 278 ? -2.934 43.406 32.844 1 70 278 HIS B C 1
ATOM 4361 O O . HIS B 1 278 ? -3.141 44.594 33.031 1 70 278 HIS B O 1
ATOM 4367 N N . LEU B 1 279 ? -1.808 42.844 33.031 1 73.69 279 LEU B N 1
ATOM 4368 C CA . LEU B 1 279 ? -0.677 43.625 33.531 1 73.69 279 LEU B CA 1
ATOM 4369 C C . LEU B 1 279 ? -0.276 44.688 32.5 1 73.69 279 LEU B C 1
ATOM 4371 O O . LEU B 1 279 ? -0.027 45.844 32.875 1 73.69 279 LEU B O 1
ATOM 4375 N N . ILE B 1 280 ? -0.305 44.312 31.391 1 69.75 280 ILE B N 1
ATOM 4376 C CA . ILE B 1 280 ? 0.067 45.25 30.344 1 69.75 280 ILE B CA 1
ATOM 4377 C C . ILE B 1 280 ? -0.985 46.344 30.234 1 69.75 280 ILE B C 1
ATOM 4379 O O . ILE B 1 280 ? -0.647 47.531 30.156 1 69.75 280 ILE B O 1
ATOM 4383 N N . LEU B 1 281 ? -2.15 45.875 30.266 1 74.25 281 LEU B N 1
ATOM 4384 C CA . LEU B 1 281 ? -3.234 46.875 30.188 1 74.25 281 LEU B CA 1
ATOM 4385 C C . LEU B 1 281 ? -3.24 47.75 31.422 1 74.25 281 LEU B C 1
ATOM 4387 O O . LEU B 1 281 ? -3.4 48.969 31.297 1 74.25 281 LEU B O 1
ATOM 4391 N N . GLY B 1 282 ? -3.006 47.219 32.469 1 73.44 282 GLY B N 1
ATOM 4392 C CA . GLY B 1 282 ? -2.965 47.969 33.719 1 73.44 282 GLY B CA 1
ATOM 4393 C C . GLY B 1 282 ? -1.806 48.938 33.781 1 73.44 282 GLY B C 1
ATOM 4394 O O . GLY B 1 282 ? -1.982 50.094 34.156 1 73.44 282 GLY B O 1
ATOM 4395 N N . LEU B 1 283 ? -0.706 48.469 33.375 1 74.25 283 LEU B N 1
ATOM 4396 C CA . LEU B 1 283 ? 0.471 49.312 33.406 1 74.25 283 LEU B CA 1
ATOM 4397 C C . LEU B 1 283 ? 0.321 50.469 32.406 1 74.25 283 LEU B C 1
ATOM 4399 O O . LEU B 1 283 ? 0.716 51.594 32.688 1 74.25 283 LEU B O 1
ATOM 4403 N N . SER B 1 284 ? -0.251 50.094 31.359 1 74.25 284 SER B N 1
ATOM 4404 C CA . SER B 1 284 ? -0.486 51.156 30.359 1 74.25 284 SER B CA 1
ATOM 4405 C C . SER B 1 284 ? -1.424 52.219 30.906 1 74.25 284 SER B C 1
ATOM 4407 O O . SER B 1 284 ? -1.158 53.406 30.766 1 74.25 284 SER B O 1
ATOM 4409 N N . LEU B 1 285 ? -2.42 51.812 31.516 1 74.12 285 LEU B N 1
ATOM 4410 C CA . LEU B 1 285 ? -3.377 52.719 32.125 1 74.12 285 LEU B CA 1
ATOM 4411 C C . LEU B 1 285 ? -2.75 53.469 33.281 1 74.12 285 LEU B C 1
ATOM 4413 O O . LEU B 1 285 ? -2.994 54.656 33.469 1 74.12 285 LEU B O 1
ATOM 4417 N N . GLY B 1 286 ? -1.94 52.812 33.969 1 75 286 GLY B N 1
ATOM 4418 C CA . GLY B 1 286 ? -1.275 53.438 35.094 1 75 286 GLY B CA 1
ATOM 4419 C C . GLY B 1 286 ? -0.303 54.531 34.719 1 75 286 GLY B C 1
ATOM 4420 O O . GLY B 1 286 ? -0.31 55.594 35.281 1 75 286 GLY B O 1
ATOM 4421 N N . VAL B 1 287 ? 0.35 54.219 33.75 1 78.94 287 VAL B N 1
ATOM 4422 C CA . VAL B 1 287 ? 1.31 55.188 33.281 1 78.94 287 VAL B CA 1
ATOM 4423 C C . VAL B 1 287 ? 0.567 56.406 32.719 1 78.94 287 VAL B C 1
ATOM 4425 O O . VAL B 1 287 ? 0.946 57.562 32.969 1 78.94 287 VAL B O 1
ATOM 4428 N N . GLN B 1 288 ? -0.464 56.125 32.094 1 77.19 288 GLN B N 1
ATOM 4429 C CA . GLN B 1 288 ? -1.266 57.219 31.547 1 77.19 288 GLN B CA 1
ATOM 4430 C C . GLN B 1 288 ? -1.868 58.062 32.656 1 77.19 288 GLN B C 1
ATOM 4432 O O . GLN B 1 288 ? -1.889 59.312 32.531 1 77.19 288 GLN B O 1
ATOM 4437 N N . LEU B 1 289 ? -2.24 57.531 33.656 1 77.44 289 LEU B N 1
ATOM 4438 C CA . LEU B 1 289 ? -2.807 58.219 34.812 1 77.44 289 LEU B CA 1
ATOM 4439 C C . LEU B 1 289 ? -1.739 59.062 35.5 1 77.44 289 LEU B C 1
ATOM 4441 O O . LEU B 1 289 ? -1.974 60.219 35.875 1 77.44 289 LEU B O 1
ATOM 4445 N N . LEU B 1 290 ? -0.631 58.562 35.625 1 78.5 290 LEU B N 1
ATOM 4446 C CA . LEU B 1 290 ? 0.461 59.25 36.312 1 78.5 290 LEU B CA 1
ATOM 4447 C C . LEU B 1 290 ? 0.893 60.5 35.5 1 78.5 290 LEU B C 1
ATOM 4449 O O . LEU B 1 290 ? 1.121 61.562 36.062 1 78.5 290 LEU B O 1
ATOM 4453 N N . LEU B 1 291 ? 0.915 60.188 34.344 1 78.44 291 LEU B N 1
ATOM 4454 C CA . LEU B 1 291 ? 1.296 61.312 33.5 1 78.44 291 LEU B CA 1
ATOM 4455 C C . LEU B 1 291 ? 0.2 62.375 33.469 1 78.44 291 LEU B C 1
ATOM 4457 O O . LEU B 1 291 ? 0.488 63.594 33.5 1 78.44 291 LEU B O 1
ATOM 4461 N N . GLY B 1 292 ? -0.929 61.969 33.5 1 73.88 292 GLY B N 1
ATOM 4462 C CA . GLY B 1 292 ? -2.047 62.875 33.562 1 73.88 292 GLY B CA 1
ATOM 4463 C C . GLY B 1 292 ? -2.074 63.688 34.844 1 73.88 292 GLY B C 1
ATOM 4464 O O . GLY B 1 292 ? -2.236 64.938 34.812 1 73.88 292 GLY B O 1
ATOM 4465 N N . VAL B 1 293 ? -1.834 63.094 35.844 1 74.75 293 VAL B N 1
ATOM 4466 C CA . VAL B 1 293 ? -1.823 63.75 37.125 1 74.75 293 VAL B CA 1
ATOM 4467 C C . VAL B 1 293 ? -0.618 64.688 37.219 1 74.75 293 VAL B C 1
ATOM 4469 O O . VAL B 1 293 ? -0.73 65.812 37.75 1 74.75 293 VAL B O 1
ATOM 4472 N N . GLY B 1 294 ? 0.352 64.188 36.688 1 74.06 294 GLY B N 1
ATOM 4473 C CA . GLY B 1 294 ? 1.538 65.062 36.688 1 74.06 294 GLY B CA 1
ATOM 4474 C C . GLY B 1 294 ? 1.346 66.312 35.906 1 74.06 294 GLY B C 1
ATOM 4475 O O . GLY B 1 294 ? 1.716 67.438 36.375 1 74.06 294 GLY B O 1
ATOM 4476 N N . ILE B 1 295 ? 0.762 66.188 34.906 1 70.31 295 ILE B N 1
ATOM 4477 C CA . ILE B 1 295 ? 0.498 67.312 34.094 1 70.31 295 ILE B CA 1
ATOM 4478 C C . ILE B 1 295 ? -0.504 68.25 34.781 1 70.31 295 ILE B C 1
ATOM 4480 O O . ILE B 1 295 ? -0.358 69.5 34.781 1 70.31 295 ILE B O 1
ATOM 4484 N N . ALA B 1 296 ? -1.371 67.688 35.438 1 70 296 ALA B N 1
ATOM 4485 C CA . ALA B 1 296 ? -2.363 68.5 36.156 1 70 296 ALA B CA 1
ATOM 4486 C C . ALA B 1 296 ? -1.72 69.25 37.312 1 70 296 ALA B C 1
ATOM 4488 O O . ALA B 1 296 ? -2.045 70.375 37.562 1 70 296 ALA B O 1
ATOM 4489 N N . ILE B 1 297 ? -0.824 68.688 37.906 1 74.5 297 ILE B N 1
ATOM 4490 C CA . ILE B 1 297 ? -0.135 69.312 39.031 1 74.5 297 ILE B CA 1
ATOM 4491 C C . ILE B 1 297 ? 0.764 70.438 38.531 1 74.5 297 ILE B C 1
ATOM 4493 O O . ILE B 1 297 ? 0.77 71.5 39.094 1 74.5 297 ILE B O 1
ATOM 4497 N N . LEU B 1 298 ? 1.356 70.125 37.531 1 71 298 LEU B N 1
ATOM 4498 C CA . LEU B 1 298 ? 2.275 71.125 37 1 71 298 LEU B CA 1
ATOM 4499 C C . LEU B 1 298 ? 1.514 72.312 36.438 1 71 298 LEU B C 1
ATOM 4501 O O . LEU B 1 298 ? 1.981 73.5 36.5 1 71 298 LEU B O 1
ATOM 4505 N N . SER B 1 299 ? 0.464 72 36.062 1 61.19 299 SER B N 1
ATOM 4506 C CA . SER B 1 299 ? -0.352 73.062 35.469 1 61.19 299 SER B CA 1
ATOM 4507 C C . SER B 1 299 ? -1.011 73.875 36.562 1 61.19 299 SER B C 1
ATOM 4509 O O . SER B 1 299 ? -1.423 75.062 36.312 1 61.19 299 SER B O 1
ATOM 4511 N N . ASN B 1 300 ? -1.072 73.5 37.719 1 60.5 300 ASN B N 1
ATOM 4512 C CA . ASN B 1 300 ? -1.686 74.188 38.844 1 60.5 300 ASN B CA 1
ATOM 4513 C C . ASN B 1 300 ? -0.639 74.688 39.844 1 60.5 300 ASN B C 1
ATOM 4515 O O . ASN B 1 300 ? -0.981 75.188 40.906 1 60.5 300 ASN B O 1
ATOM 4519 N N . LEU B 1 301 ? 0.54 74.438 39.656 1 60.94 301 LEU B N 1
ATOM 4520 C CA . LEU B 1 301 ? 1.563 75.062 40.469 1 60.94 301 LEU B CA 1
ATOM 4521 C C . LEU B 1 301 ? 1.61 76.562 40.156 1 60.94 301 LEU B C 1
ATOM 4523 O O . LEU B 1 301 ? 1.54 77 39 1 60.94 301 LEU B O 1
ATOM 4527 N N . PRO B 1 302 ? 1.229 77.438 41.125 1 55.97 302 PRO B N 1
ATOM 4528 C CA . PRO B 1 302 ? 1.291 78.875 40.969 1 55.97 302 PRO B CA 1
ATOM 4529 C C . PRO B 1 302 ? 2.594 79.312 40.312 1 55.97 302 PRO B C 1
ATOM 4531 O O . PRO B 1 302 ? 3.639 78.688 40.5 1 55.97 302 PRO B O 1
ATOM 4534 N N . SER B 1 303 ? 2.521 79.688 39.031 1 51.06 303 SER B N 1
ATOM 4535 C CA . SER B 1 303 ? 3.664 80.438 38.531 1 51.06 303 SER B CA 1
ATOM 4536 C C . SER B 1 303 ? 4.293 81.312 39.594 1 51.06 303 SER B C 1
ATOM 4538 O O . SER B 1 303 ? 3.615 82.125 40.219 1 51.06 303 SER B O 1
ATOM 4540 N N . ARG B 1 304 ? 5.324 80.812 40.219 1 39.5 304 ARG B N 1
ATOM 4541 C CA . ARG B 1 304 ? 6.098 81.938 40.781 1 39.5 304 ARG B CA 1
ATOM 4542 C C . ARG B 1 304 ? 6.605 82.812 39.656 1 39.5 304 ARG B C 1
ATOM 4544 O O . ARG B 1 304 ? 7.02 82.375 38.594 1 39.5 304 ARG B O 1
#

Radius of gyration: 30.87 Å; Cα contacts (8 Å, |Δi|>4): 1379; chains: 2; bounding box: 63×114×68 Å